Protein AF-A0AAV4S2D5-F1 (afdb_monomer_lite)

Foldseek 3Di:
DCVVVVVVVVVVVCVVDDPVPCPPPPPDQDDLCNLLVVLVVQLVVLVVVLVPDQQCVVCVVCLLVLLVVLLVSLVSNLVSVVVCVVVVDQDDLVVSLCSLCSSCVSLQAWDDDPPDTRDNDDPVCLVSSLSSLLSSLVSLQVQQVSCPPRPDPDGSVQVVLLVCLVRDQVVVHDDVSVVSNLVNNLPHQLCPDQDDPSSLVSLVSLLVGPPPSSLVSSLSSLLSHLVLVNLVCCVVPHDLVRSQSSLLSVLSSLLSNLQDQVSVQDPSNVVSVVSVLPDPLLSHDLVSLLVSLCSNPVPDQLCVLQDPVCPNHSVVSNLVSNCSNLLLAQDPVLDDGPCSLVSLLSNLLSNLVSVLVCCVPVVVVCVVCLVSVLVSLLVQLVSLQNRLVSNPDLVVSLVSLQSNLLSSVLSLVSHPDVVNSVSNLVSLLVSLLVCLPGSCLLSQLLSLQPPDPQLLSSLSSNLSSVVSVVPDDDPDPVVVVVVLVSNLVSHDHDPVCVVVNLVSCLVVVSLVNVLSVLVNVVVVQPDLVSLVVVLVVLVVSLVSHDDDPVCPVSSVSSVVSNVVSVVVNVVVVVVVVVVVPDDPPDDDDDDDDDDDDDDDDDDDDDDD

Structure (mmCIF, N/CA/C/O backbone):
data_AF-A0AAV4S2D5-F1
#
_entry.id   AF-A0AAV4S2D5-F1
#
loop_
_atom_site.group_PDB
_atom_site.id
_atom_site.type_symbol
_atom_site.label_atom_id
_atom_site.label_alt_id
_atom_site.label_comp_id
_atom_site.label_asym_id
_atom_site.label_entity_id
_atom_site.label_seq_id
_atom_site.pdbx_PDB_ins_code
_atom_site.Cartn_x
_atom_site.Cartn_y
_atom_site.Cartn_z
_atom_site.occupancy
_atom_site.B_iso_or_equiv
_atom_site.auth_seq_id
_atom_site.auth_comp_id
_atom_site.auth_asym_id
_atom_site.auth_atom_id
_atom_site.pdbx_PDB_model_num
ATOM 1 N N . MET A 1 1 ? 5.574 -4.328 -41.777 1.00 33.72 1 MET A N 1
ATOM 2 C CA . MET A 1 1 ? 6.396 -5.412 -41.200 1.00 33.72 1 MET A CA 1
ATOM 3 C C . MET A 1 1 ? 6.591 -6.582 -42.164 1.00 33.72 1 MET A C 1
ATOM 5 O O . MET A 1 1 ? 7.738 -6.751 -42.556 1.00 33.72 1 MET A O 1
ATOM 9 N N . PRO A 1 2 ? 5.553 -7.285 -42.675 1.00 33.22 2 PRO A N 1
ATOM 10 C CA . PRO A 1 2 ? 5.751 -8.483 -43.508 1.00 33.22 2 PRO A CA 1
ATOM 11 C C . PRO A 1 2 ? 6.503 -8.213 -44.812 1.00 33.22 2 PRO A C 1
ATOM 13 O O . PRO A 1 2 ? 7.284 -9.039 -45.249 1.00 33.22 2 PRO A O 1
ATOM 16 N N . ALA A 1 3 ? 6.320 -7.034 -45.415 1.00 32.66 3 ALA A N 1
ATOM 17 C CA . ALA A 1 3 ? 7.002 -6.654 -46.652 1.00 32.66 3 ALA A CA 1
ATOM 18 C C . ALA A 1 3 ? 8.487 -6.292 -46.462 1.00 32.66 3 ALA A C 1
ATOM 20 O O . ALA A 1 3 ? 9.261 -6.468 -47.390 1.00 32.66 3 ALA A O 1
ATOM 21 N N . ILE A 1 4 ? 8.892 -5.805 -45.281 1.00 38.38 4 ILE A N 1
ATOM 22 C CA . ILE A 1 4 ? 10.296 -5.458 -44.983 1.00 38.38 4 ILE A CA 1
ATOM 23 C C . ILE A 1 4 ? 11.042 -6.703 -44.517 1.00 38.38 4 ILE A C 1
ATOM 25 O O . ILE A 1 4 ? 12.153 -6.953 -44.957 1.00 38.38 4 ILE A O 1
ATOM 29 N N . GLU A 1 5 ? 10.394 -7.524 -43.696 1.00 35.38 5 GLU A N 1
ATOM 30 C CA . GLU A 1 5 ? 10.903 -8.829 -43.289 1.00 35.38 5 GLU A CA 1
ATOM 31 C C . GLU A 1 5 ? 10.990 -9.766 -44.501 1.00 35.38 5 GLU A C 1
ATOM 33 O O . GLU A 1 5 ? 12.029 -10.367 -44.718 1.00 35.38 5 GLU A O 1
ATOM 38 N N . SER A 1 6 ? 9.984 -9.781 -45.386 1.00 36.41 6 SER A N 1
ATOM 39 C CA . SER A 1 6 ? 10.044 -10.466 -46.685 1.00 36.41 6 SER A CA 1
ATOM 40 C C . SER A 1 6 ? 11.058 -9.845 -47.639 1.00 36.41 6 SER A C 1
ATOM 42 O O . SER A 1 6 ? 11.623 -10.596 -48.417 1.00 36.41 6 SER A O 1
ATOM 44 N N . ALA A 1 7 ? 11.322 -8.533 -47.601 1.00 38.06 7 ALA A N 1
ATOM 45 C CA . ALA A 1 7 ? 12.364 -7.909 -48.418 1.00 38.06 7 ALA A CA 1
ATOM 46 C C . ALA A 1 7 ? 13.770 -8.215 -47.894 1.00 38.06 7 ALA A C 1
ATOM 48 O O . ALA A 1 7 ? 14.653 -8.436 -48.706 1.00 38.06 7 ALA A O 1
ATOM 49 N N . LEU A 1 8 ? 13.975 -8.293 -46.577 1.00 39.66 8 LEU A N 1
ATOM 50 C CA . LEU A 1 8 ? 15.230 -8.723 -45.956 1.00 39.66 8 LEU A CA 1
ATOM 51 C C . LEU A 1 8 ? 15.449 -10.229 -46.142 1.00 39.66 8 LEU A C 1
ATOM 53 O O . LEU A 1 8 ? 16.563 -10.634 -46.448 1.00 39.66 8 LEU A O 1
ATOM 57 N N . LYS A 1 9 ? 14.387 -11.042 -46.063 1.00 39.66 9 LYS A N 1
ATOM 58 C CA . LYS A 1 9 ? 14.420 -12.480 -46.369 1.00 39.66 9 LYS A CA 1
ATOM 59 C C . LYS A 1 9 ? 14.632 -12.735 -47.858 1.00 39.66 9 LYS A C 1
ATOM 61 O O . LYS A 1 9 ? 15.496 -13.523 -48.189 1.00 39.66 9 LYS A O 1
ATOM 66 N N . LYS A 1 10 ? 13.955 -11.999 -48.751 1.00 37.41 10 LYS A N 1
ATOM 67 C CA . LYS A 1 10 ? 14.233 -12.015 -50.199 1.00 37.41 10 LYS A CA 1
ATOM 68 C C . LYS A 1 10 ? 15.630 -11.515 -50.500 1.00 37.41 10 LYS A C 1
ATOM 70 O O . LYS A 1 10 ? 16.249 -12.045 -51.396 1.00 37.41 10 LYS A O 1
ATOM 75 N N . TYR A 1 11 ? 16.120 -10.487 -49.814 1.00 41.31 11 TYR A N 1
ATOM 76 C CA . TYR A 1 11 ? 17.470 -9.982 -50.032 1.00 41.31 11 TYR A CA 1
ATOM 77 C C . TYR A 1 11 ? 18.497 -11.026 -49.590 1.00 41.31 11 TYR A C 1
ATOM 79 O O . TYR A 1 11 ? 19.394 -11.310 -50.365 1.00 41.31 11 TYR A O 1
ATOM 87 N N . ALA A 1 12 ? 18.301 -11.672 -48.435 1.00 39.38 12 ALA A N 1
ATOM 88 C CA . ALA A 1 12 ? 19.121 -12.786 -47.955 1.00 39.38 12 ALA A CA 1
ATOM 89 C C . ALA A 1 12 ? 19.020 -14.046 -48.843 1.00 39.38 12 ALA A C 1
ATOM 91 O O . ALA A 1 12 ? 20.033 -14.679 -49.116 1.00 39.38 12 ALA A O 1
ATOM 92 N N . GLU A 1 13 ? 17.833 -14.385 -49.353 1.00 37.41 13 GLU A N 1
ATOM 93 C CA . GLU A 1 13 ? 17.610 -15.476 -50.318 1.00 37.41 13 GLU A CA 1
ATOM 94 C C . GLU A 1 13 ? 18.204 -15.139 -51.703 1.00 37.41 13 GLU A C 1
ATOM 96 O O . GLU A 1 13 ? 18.733 -16.019 -52.378 1.00 37.41 13 GLU A O 1
ATOM 101 N N . ASN A 1 14 ? 18.205 -13.860 -52.100 1.00 37.09 14 ASN A N 1
ATOM 102 C CA . ASN A 1 14 ? 18.803 -13.341 -53.338 1.00 37.09 14 ASN A CA 1
ATOM 103 C C . ASN A 1 14 ? 20.315 -13.052 -53.221 1.00 37.09 14 ASN A C 1
ATOM 105 O O . ASN A 1 14 ? 20.915 -12.603 -54.198 1.00 37.09 14 ASN A O 1
ATOM 109 N N . VAL A 1 15 ? 20.957 -13.317 -52.072 1.00 40.19 15 VAL A N 1
ATOM 110 C CA . VAL A 1 15 ? 22.433 -13.371 -51.974 1.00 40.19 15 VAL A CA 1
ATOM 111 C C . VAL A 1 15 ? 22.995 -14.566 -52.768 1.00 40.19 15 VAL A C 1
ATOM 113 O O . VAL A 1 15 ? 24.181 -14.589 -53.092 1.00 40.19 15 VAL A O 1
ATOM 116 N N . LEU A 1 16 ? 22.151 -15.502 -53.222 1.00 42.53 16 LEU A N 1
ATOM 117 C CA . LEU A 1 16 ? 22.457 -16.302 -54.412 1.00 42.53 16 LEU A CA 1
ATOM 118 C C . LEU A 1 16 ? 22.309 -15.417 -55.662 1.00 42.53 16 LEU A C 1
ATOM 120 O O . LEU A 1 16 ? 21.278 -15.407 -56.332 1.00 42.53 16 LEU A O 1
ATOM 124 N N . LEU A 1 17 ? 23.354 -14.632 -55.931 1.00 37.12 17 LEU A N 1
ATOM 125 C CA . LEU A 1 17 ? 23.468 -13.737 -57.084 1.00 37.12 17 LEU A CA 1
ATOM 126 C C . LEU A 1 17 ? 23.167 -14.476 -58.411 1.00 37.12 17 LEU A C 1
ATOM 128 O O . LEU A 1 17 ? 23.562 -15.640 -58.560 1.00 37.12 17 LEU A O 1
ATOM 132 N N . PRO A 1 18 ? 22.538 -13.808 -59.406 1.00 36.38 18 PRO A N 1
ATOM 133 C CA . PRO A 1 18 ? 22.429 -14.321 -60.773 1.00 36.38 18 PRO A CA 1
ATOM 134 C C . PRO A 1 18 ? 23.808 -14.739 -61.322 1.00 36.38 18 PRO A C 1
ATOM 136 O O . PRO A 1 18 ? 24.806 -14.114 -60.945 1.00 36.38 18 PRO A O 1
ATOM 139 N N . PRO A 1 19 ? 23.895 -15.750 -62.211 1.00 36.72 19 PRO A N 1
ATOM 140 C CA . PRO A 1 19 ? 25.163 -16.335 -62.684 1.00 36.72 19 PRO A CA 1
ATOM 141 C C . PRO A 1 19 ? 26.186 -15.306 -63.198 1.00 36.72 19 PRO A C 1
ATOM 143 O O . PRO A 1 19 ? 27.393 -15.479 -63.081 1.00 36.72 19 PRO A O 1
ATOM 146 N N . ASP A 1 20 ? 25.685 -14.202 -63.724 1.00 34.16 20 ASP A N 1
ATOM 147 C CA . ASP A 1 20 ? 26.385 -13.110 -64.383 1.00 34.16 20 ASP A CA 1
ATOM 148 C C . ASP A 1 20 ? 26.804 -11.967 -63.427 1.00 34.16 20 ASP A C 1
ATOM 150 O O . ASP A 1 20 ? 27.518 -11.051 -63.832 1.00 34.16 20 ASP A O 1
ATOM 154 N N . GLN A 1 21 ? 26.458 -12.054 -62.134 1.00 38.25 21 GLN A N 1
ATOM 155 C CA . GLN A 1 21 ? 26.956 -11.180 -61.056 1.00 38.25 21 GLN A CA 1
ATOM 156 C C . GLN A 1 21 ? 27.780 -11.922 -59.985 1.00 38.25 21 GLN A C 1
ATOM 158 O O . GLN A 1 21 ? 28.178 -11.324 -58.986 1.00 38.25 21 GLN A O 1
ATOM 163 N N . GLN A 1 22 ? 28.145 -13.188 -60.218 1.00 36.03 22 GLN A N 1
ATOM 164 C CA . GLN A 1 22 ? 29.019 -13.992 -59.342 1.00 36.03 22 GLN A CA 1
ATOM 165 C C . GLN A 1 22 ? 30.491 -13.519 -59.282 1.00 36.03 22 GLN A C 1
ATOM 167 O O . GLN A 1 22 ? 31.339 -14.198 -58.713 1.00 36.03 22 GLN A O 1
ATOM 172 N N . ILE A 1 23 ? 30.814 -12.336 -59.816 1.00 33.22 23 ILE A N 1
ATOM 173 C CA . ILE A 1 23 ? 32.172 -11.760 -59.795 1.00 33.22 23 ILE A CA 1
ATOM 174 C C . ILE A 1 23 ? 32.535 -11.177 -58.408 1.00 33.22 23 ILE A C 1
ATOM 176 O O . ILE A 1 23 ? 33.700 -10.894 -58.148 1.00 33.22 23 ILE A O 1
ATOM 180 N N . TYR A 1 24 ? 31.581 -11.080 -57.473 1.00 33.94 24 TYR A N 1
ATOM 181 C CA . TYR A 1 24 ? 31.838 -10.673 -56.081 1.00 33.94 24 TYR A CA 1
ATOM 182 C C . TYR A 1 24 ? 31.556 -11.764 -55.039 1.00 33.94 24 TYR A C 1
ATOM 184 O O . TYR A 1 24 ? 31.331 -11.458 -53.871 1.00 33.94 24 TYR A O 1
ATOM 192 N N . VAL A 1 25 ? 31.639 -13.044 -55.413 1.00 36.41 25 VAL A N 1
ATOM 193 C CA . VAL A 1 25 ? 31.981 -14.067 -54.415 1.00 36.41 25 VAL A CA 1
ATOM 194 C C . VAL A 1 25 ? 33.493 -13.999 -54.249 1.00 36.41 25 VAL A C 1
ATOM 196 O O . VAL A 1 25 ? 34.239 -14.716 -54.914 1.00 36.41 25 VAL A O 1
ATOM 199 N N . SER A 1 26 ? 33.974 -13.083 -53.404 1.00 34.16 26 SER A N 1
ATOM 200 C CA . SER A 1 26 ? 35.348 -13.199 -52.938 1.00 34.16 26 SER A CA 1
ATOM 201 C C . SER A 1 26 ? 35.458 -14.555 -52.251 1.00 34.16 26 SER A C 1
ATOM 203 O O . SER A 1 26 ? 34.828 -14.799 -51.227 1.00 34.16 26 SER A O 1
ATOM 205 N N . SER A 1 27 ? 36.291 -15.439 -52.787 1.00 37.09 27 SER A N 1
ATOM 206 C CA . SER A 1 27 ? 36.727 -16.689 -52.155 1.00 37.09 27 SER A CA 1
ATOM 207 C C . SER A 1 27 ? 37.555 -16.459 -50.876 1.00 37.09 27 SER A C 1
ATOM 209 O O . SER A 1 27 ? 38.258 -17.356 -50.416 1.00 37.09 27 SER A O 1
ATOM 211 N N . GLN A 1 28 ? 37.515 -15.244 -50.329 1.00 42.28 28 GLN A N 1
ATOM 212 C CA . GLN A 1 28 ? 38.129 -14.851 -49.077 1.00 42.28 28 GLN A CA 1
ATOM 213 C C . GLN A 1 28 ? 37.015 -14.687 -48.037 1.00 42.28 28 GLN A C 1
ATOM 215 O O . GLN A 1 28 ? 36.045 -13.975 -48.312 1.00 42.28 28 GLN A O 1
ATOM 220 N N . PRO A 1 29 ? 37.121 -15.353 -46.874 1.00 54.34 29 PRO A N 1
ATOM 221 C CA . PRO A 1 29 ? 36.190 -15.126 -45.781 1.00 54.34 29 PRO A CA 1
ATOM 222 C C . PRO A 1 29 ? 36.267 -13.652 -45.383 1.00 54.34 29 PRO A C 1
ATOM 224 O O . PRO A 1 29 ? 37.360 -13.124 -45.184 1.00 54.34 29 PRO A O 1
ATOM 227 N N . ILE A 1 30 ? 35.116 -12.988 -45.279 1.00 58.97 30 ILE A N 1
ATOM 228 C CA . ILE A 1 30 ? 35.052 -11.620 -44.762 1.00 58.97 30 ILE A CA 1
ATOM 229 C C . ILE A 1 30 ? 35.636 -11.645 -43.347 1.00 58.97 30 ILE A C 1
ATOM 231 O O . ILE A 1 30 ? 35.100 -12.306 -42.453 1.00 58.97 30 ILE A O 1
ATOM 235 N N . HIS A 1 31 ? 36.751 -10.949 -43.135 1.00 67.88 31 HIS A N 1
ATOM 236 C CA . HIS A 1 31 ? 37.404 -10.951 -41.835 1.00 67.88 31 HIS A CA 1
ATOM 237 C C . HIS A 1 31 ? 36.616 -10.074 -40.855 1.00 67.88 31 HIS A C 1
ATOM 239 O O . HIS A 1 31 ? 36.254 -8.938 -41.163 1.00 67.88 31 HIS A O 1
ATOM 245 N N . THR A 1 32 ? 36.396 -10.557 -39.626 1.00 69.62 32 THR A N 1
ATOM 246 C CA . THR A 1 32 ? 35.688 -9.805 -38.568 1.00 69.62 32 THR A CA 1
ATOM 247 C C . THR A 1 32 ? 36.270 -8.401 -38.372 1.00 69.62 32 THR A C 1
ATOM 249 O O . THR A 1 32 ? 35.534 -7.441 -38.157 1.00 69.62 32 THR A O 1
ATOM 252 N N . GLN A 1 33 ? 37.594 -8.266 -38.498 1.00 73.88 33 GLN A N 1
ATOM 253 C CA . GLN A 1 33 ? 38.307 -6.993 -38.372 1.00 73.88 33 GLN A CA 1
ATOM 254 C C . GLN A 1 33 ? 37.955 -5.991 -39.480 1.00 73.88 33 GLN A C 1
ATOM 256 O O . GLN A 1 33 ? 37.915 -4.793 -39.212 1.00 73.88 33 GLN A O 1
ATOM 261 N N . GLU A 1 34 ? 37.660 -6.452 -40.696 1.00 79.56 34 GLU A N 1
ATOM 262 C CA . GLU A 1 34 ? 37.270 -5.587 -41.814 1.00 79.56 34 GLU A CA 1
ATOM 263 C C . GLU A 1 34 ? 35.846 -5.060 -41.629 1.00 79.56 34 GLU A C 1
ATOM 265 O O . GLU A 1 34 ? 35.590 -3.875 -41.851 1.00 79.56 34 GLU A O 1
ATOM 270 N N . VAL A 1 35 ? 34.929 -5.907 -41.143 1.00 79.19 35 VAL A N 1
ATOM 271 C CA . VAL A 1 35 ? 33.550 -5.502 -40.823 1.00 79.19 35 VAL A CA 1
ATOM 272 C C . VAL A 1 35 ? 33.545 -4.485 -39.686 1.00 79.19 35 VAL A C 1
ATOM 274 O O . VAL A 1 35 ? 32.996 -3.395 -39.840 1.00 79.19 35 VAL A O 1
ATOM 277 N N . VAL A 1 36 ? 34.211 -4.794 -38.568 1.00 78.88 36 VAL A N 1
ATOM 278 C CA . VAL A 1 36 ? 34.321 -3.881 -37.416 1.00 78.88 36 VAL A CA 1
ATOM 279 C C . VAL A 1 36 ? 35.044 -2.588 -37.809 1.00 78.88 36 VAL A C 1
ATOM 281 O O . VAL A 1 36 ? 34.582 -1.497 -37.479 1.00 78.88 36 VAL A O 1
ATOM 284 N N . GLY A 1 37 ? 36.133 -2.683 -38.578 1.00 83.19 37 GLY A N 1
ATOM 285 C CA . GLY A 1 37 ? 36.867 -1.525 -39.089 1.00 83.19 37 GLY A CA 1
ATOM 286 C C . GLY A 1 37 ? 36.003 -0.625 -39.973 1.00 83.19 37 GLY A C 1
ATOM 287 O O . GLY A 1 37 ? 36.039 0.599 -39.832 1.00 83.19 37 GLY A O 1
ATOM 288 N N . THR A 1 38 ? 35.162 -1.221 -40.821 1.00 85.25 38 THR A N 1
ATOM 289 C CA . THR A 1 38 ? 34.199 -0.490 -41.652 1.00 85.25 38 THR A CA 1
ATOM 290 C C . THR A 1 38 ? 33.156 0.215 -40.785 1.00 85.25 38 THR A C 1
ATOM 292 O O . THR A 1 38 ? 32.945 1.415 -40.956 1.00 85.25 38 THR A O 1
ATOM 295 N N . LEU A 1 39 ? 32.555 -0.472 -39.807 1.00 84.31 39 LEU A N 1
ATOM 296 C CA . LEU A 1 39 ? 31.584 0.132 -38.884 1.00 84.31 39 LEU A CA 1
ATOM 297 C C . LEU A 1 39 ? 32.190 1.320 -38.117 1.00 84.31 39 LEU A C 1
ATOM 299 O O . LEU A 1 39 ? 31.580 2.389 -38.055 1.00 84.31 39 LEU A O 1
ATOM 303 N N . HIS A 1 40 ? 33.417 1.179 -37.607 1.00 84.88 40 HIS A N 1
ATOM 304 C CA . HIS A 1 40 ? 34.129 2.258 -36.916 1.00 84.88 40 HIS A CA 1
ATOM 305 C C . HIS A 1 40 ? 34.471 3.438 -37.833 1.00 84.88 40 HIS A C 1
ATOM 307 O O . HIS A 1 40 ? 34.347 4.594 -37.421 1.00 84.88 40 HIS A O 1
ATOM 313 N N . MET A 1 41 ? 34.876 3.174 -39.080 1.00 88.69 41 MET A N 1
ATOM 314 C CA . MET A 1 41 ? 35.125 4.223 -40.072 1.00 88.69 41 MET A CA 1
ATOM 315 C C . MET A 1 41 ? 33.849 5.028 -40.349 1.00 88.69 41 MET A C 1
ATOM 317 O O . MET A 1 41 ? 33.882 6.259 -40.354 1.00 88.69 41 MET A O 1
ATOM 321 N N . PHE A 1 42 ? 32.722 4.338 -40.543 1.00 87.25 42 PHE A N 1
ATOM 322 C CA . PHE A 1 42 ? 31.418 4.956 -40.771 1.00 87.25 42 PHE A CA 1
ATOM 323 C C . PHE A 1 42 ? 30.950 5.781 -39.571 1.00 87.25 42 PHE A C 1
ATOM 325 O O . PHE A 1 42 ? 30.520 6.922 -39.751 1.00 87.25 42 PHE A O 1
ATOM 332 N N . HIS A 1 43 ? 31.091 5.240 -38.359 1.00 88.94 43 HIS A N 1
ATOM 333 C CA . HIS A 1 43 ? 30.799 5.967 -37.129 1.00 88.94 43 HIS A CA 1
ATOM 334 C C . HIS A 1 43 ? 31.596 7.276 -37.063 1.00 88.94 43 HIS A C 1
ATOM 336 O O . HIS A 1 43 ? 31.001 8.349 -36.988 1.00 88.94 43 HIS A O 1
ATOM 342 N N . ARG A 1 44 ? 32.932 7.207 -37.174 1.00 89.62 44 ARG A N 1
ATOM 343 C CA . ARG A 1 44 ? 33.806 8.388 -37.086 1.00 89.62 44 ARG A CA 1
ATOM 344 C C . ARG A 1 44 ? 33.441 9.442 -38.128 1.00 89.62 44 ARG A C 1
ATOM 346 O O . ARG A 1 44 ? 33.279 10.607 -37.781 1.00 89.62 44 ARG A O 1
ATOM 353 N N . LYS A 1 45 ? 33.251 9.021 -39.383 1.00 89.50 45 LYS A N 1
ATOM 354 C CA . LYS A 1 45 ? 32.883 9.922 -40.480 1.00 89.50 45 LYS A CA 1
ATOM 355 C C . LYS A 1 45 ? 31.602 10.697 -40.166 1.00 89.50 45 LYS A C 1
ATOM 357 O O . LYS A 1 45 ? 31.592 11.920 -40.267 1.00 89.50 45 LYS A O 1
ATOM 362 N N . PHE A 1 46 ? 30.531 10.004 -39.783 1.00 90.06 46 PHE A N 1
ATOM 363 C CA . PHE A 1 46 ? 29.248 10.667 -39.558 1.00 90.06 46 PHE A CA 1
ATOM 364 C C . PHE A 1 46 ? 29.202 11.466 -38.257 1.00 90.06 46 PHE A C 1
ATOM 366 O O . PHE A 1 46 ? 28.510 12.480 -38.218 1.00 90.06 46 PHE A O 1
ATOM 373 N N . MET A 1 47 ? 29.961 11.080 -37.228 1.00 88.81 47 MET A N 1
ATOM 374 C CA . MET A 1 47 ? 30.131 11.911 -36.031 1.00 88.81 47 MET A CA 1
ATOM 375 C C . MET A 1 47 ? 30.837 13.232 -36.352 1.00 88.81 47 MET A C 1
ATOM 377 O O . MET A 1 47 ? 30.397 14.289 -35.905 1.00 88.81 47 MET A O 1
ATOM 381 N N . ASP A 1 48 ? 31.888 13.211 -37.173 1.00 86.94 48 ASP A N 1
ATOM 382 C CA . ASP A 1 48 ? 32.587 14.440 -37.557 1.00 86.94 48 ASP A CA 1
ATOM 383 C C . ASP A 1 48 ? 31.734 15.335 -38.466 1.00 86.94 48 ASP A C 1
ATOM 385 O O . ASP A 1 48 ? 31.651 16.544 -38.245 1.00 86.94 48 ASP A O 1
ATOM 389 N N . GLU A 1 49 ? 31.021 14.760 -39.437 1.00 85.69 49 GLU A N 1
ATOM 390 C CA . GLU A 1 49 ? 30.118 15.525 -40.309 1.00 85.69 49 GLU A CA 1
ATOM 391 C C . GLU A 1 49 ? 28.964 16.167 -39.532 1.00 85.69 49 GLU A C 1
ATOM 393 O O . GLU A 1 49 ? 28.564 17.301 -39.820 1.00 85.69 49 GLU A O 1
ATOM 398 N N . ARG A 1 50 ? 28.473 15.491 -38.493 1.00 82.88 50 ARG A N 1
ATOM 399 C CA . ARG A 1 50 ? 27.397 15.975 -37.629 1.00 82.88 50 ARG A CA 1
ATOM 400 C C . ARG A 1 50 ? 27.751 17.231 -36.834 1.00 82.88 50 ARG A C 1
ATOM 402 O O . ARG A 1 50 ? 26.862 18.027 -36.539 1.00 82.88 50 ARG A O 1
ATOM 409 N N . LYS A 1 51 ? 29.036 17.462 -36.548 1.00 81.62 51 LYS A N 1
ATOM 410 C CA . LYS A 1 51 ? 29.508 18.724 -35.947 1.00 81.62 51 LYS A CA 1
ATOM 411 C C . LYS A 1 51 ? 29.294 19.921 -36.875 1.00 81.62 51 LYS A C 1
ATOM 413 O O . LYS A 1 51 ? 29.247 21.055 -36.409 1.00 81.62 51 LYS A O 1
ATOM 418 N N . THR A 1 52 ? 29.179 19.674 -38.180 1.00 77.56 52 THR A N 1
ATOM 419 C CA . THR A 1 52 ? 29.137 20.718 -39.214 1.00 77.56 52 THR A CA 1
ATOM 420 C C . THR A 1 52 ? 27.777 20.859 -39.896 1.00 77.56 52 THR A C 1
ATOM 422 O O . THR A 1 52 ? 27.449 21.948 -40.365 1.00 77.56 52 THR A O 1
ATOM 425 N N . CYS A 1 53 ? 26.962 19.799 -39.959 1.00 79.06 53 CYS A N 1
ATOM 426 C CA . CYS A 1 53 ? 25.675 19.823 -40.655 1.00 79.06 53 CYS A CA 1
ATOM 427 C C . CYS A 1 53 ? 24.654 18.810 -40.103 1.00 79.06 53 CYS A C 1
ATOM 429 O O . CYS A 1 53 ? 24.998 17.845 -39.424 1.00 79.06 53 CYS A O 1
ATOM 431 N N . ASN A 1 54 ? 23.376 19.009 -40.447 1.00 84.69 54 ASN A N 1
ATOM 432 C CA . ASN A 1 54 ? 22.324 18.013 -40.232 1.00 84.69 54 ASN A CA 1
ATOM 433 C C . ASN A 1 54 ? 22.490 16.879 -41.259 1.00 84.69 54 ASN A C 1
ATOM 435 O O . ASN A 1 54 ? 22.180 17.049 -42.442 1.00 84.69 54 ASN A O 1
ATOM 439 N N . ILE A 1 55 ? 22.964 15.720 -40.796 1.00 87.62 55 ILE A N 1
ATOM 440 C CA . ILE A 1 55 ? 23.292 14.577 -41.657 1.00 87.62 55 ILE A CA 1
ATOM 441 C C . ILE A 1 55 ? 22.067 14.021 -42.398 1.00 87.62 55 ILE A C 1
ATOM 443 O O . ILE A 1 55 ? 22.194 13.569 -43.533 1.00 87.62 55 ILE A O 1
ATOM 447 N N . TYR A 1 56 ? 20.861 14.108 -41.829 1.00 89.06 56 TYR A N 1
ATOM 448 C CA . TYR A 1 56 ? 19.647 13.661 -42.518 1.00 89.06 56 TYR A CA 1
ATOM 449 C C . TYR A 1 56 ? 19.268 14.576 -43.680 1.00 89.06 56 TYR A C 1
ATOM 451 O O . TYR A 1 56 ? 18.785 14.091 -44.700 1.00 89.06 56 TYR A O 1
ATOM 459 N N . LYS A 1 57 ? 19.518 15.883 -43.557 1.00 86.06 57 LYS A N 1
ATOM 460 C CA . LYS A 1 57 ? 19.314 16.840 -44.649 1.00 86.06 57 LYS A CA 1
ATOM 461 C C . LYS A 1 57 ? 20.366 16.667 -45.744 1.00 86.06 57 LYS A C 1
ATOM 463 O O . LYS A 1 57 ? 20.028 16.650 -46.923 1.00 86.06 57 LYS A O 1
ATOM 468 N N . THR A 1 58 ? 21.630 16.488 -45.363 1.00 87.31 58 THR A N 1
ATOM 469 C CA . THR A 1 58 ? 22.737 16.283 -46.312 1.00 87.31 58 THR A CA 1
ATOM 470 C C . THR A 1 58 ? 22.578 14.982 -47.103 1.00 87.31 58 THR A C 1
ATOM 472 O O . THR A 1 58 ? 22.827 14.948 -48.308 1.00 87.31 58 THR A O 1
ATOM 475 N N . TYR A 1 59 ? 22.112 13.913 -46.451 1.00 87.69 59 TYR A N 1
ATOM 476 C CA . TYR A 1 59 ? 22.018 12.574 -47.037 1.00 87.69 59 TYR A CA 1
ATOM 477 C C . TYR A 1 59 ? 20.588 12.086 -47.263 1.00 87.69 59 TYR A C 1
ATOM 479 O O . TYR A 1 59 ? 20.381 10.880 -47.349 1.00 87.69 59 TYR A O 1
ATOM 487 N N . GLU A 1 60 ? 19.607 12.977 -47.414 1.00 84.75 60 GLU A N 1
ATOM 488 C CA . GLU A 1 60 ? 18.172 12.647 -47.462 1.00 84.75 60 GLU A CA 1
ATOM 489 C C . GLU A 1 60 ? 17.834 11.447 -48.372 1.00 84.75 60 GLU A C 1
ATOM 491 O O . GLU A 1 60 ? 17.143 10.512 -47.962 1.00 84.75 60 GLU A O 1
ATOM 496 N N . LYS A 1 61 ? 18.399 11.413 -49.588 1.00 85.62 61 LYS A N 1
ATOM 497 C CA . LYS A 1 61 ? 18.195 10.327 -50.569 1.00 85.62 61 LYS A CA 1
ATOM 498 C C . LYS A 1 61 ? 18.913 9.017 -50.216 1.00 85.62 61 LYS A C 1
ATOM 500 O O . LYS A 1 61 ? 18.534 7.958 -50.708 1.00 85.62 61 LYS A O 1
ATOM 505 N N . HIS A 1 62 ? 19.941 9.082 -49.377 1.00 88.56 62 HIS A N 1
ATOM 506 C CA . HIS A 1 62 ? 20.837 7.976 -49.048 1.00 88.56 62 HIS A CA 1
ATOM 507 C C . HIS A 1 62 ? 20.600 7.389 -47.653 1.00 88.56 62 HIS A C 1
ATOM 509 O O . HIS A 1 62 ? 21.118 6.313 -47.380 1.00 88.56 62 HIS A O 1
ATOM 515 N N . VAL A 1 63 ? 19.787 8.014 -46.790 1.00 87.56 63 VAL A N 1
ATOM 516 C CA . VAL A 1 63 ? 19.524 7.491 -45.434 1.00 87.56 63 VAL A CA 1
ATOM 517 C C . VAL A 1 63 ? 18.974 6.061 -45.469 1.00 87.56 63 VAL A C 1
ATOM 519 O O . VAL A 1 63 ? 19.426 5.205 -44.712 1.00 87.56 63 VAL A O 1
ATOM 522 N N . LYS A 1 64 ? 18.040 5.759 -46.383 1.00 86.56 64 LYS A N 1
ATOM 523 C CA . LYS A 1 64 ? 17.496 4.398 -46.544 1.00 86.56 64 LYS A CA 1
ATOM 524 C C . LYS A 1 64 ? 18.565 3.395 -47.024 1.00 86.56 64 LYS A C 1
ATOM 526 O O . LYS A 1 64 ? 18.735 2.375 -46.352 1.00 86.56 64 LYS A O 1
ATOM 531 N N . PRO A 1 65 ? 19.326 3.664 -48.106 1.00 89.12 65 PRO A N 1
ATOM 532 C CA . PRO A 1 65 ? 20.490 2.853 -48.466 1.00 89.12 65 PRO A CA 1
ATOM 533 C C . PRO A 1 65 ? 21.489 2.653 -47.321 1.00 89.12 65 PRO A C 1
ATOM 535 O O . PRO A 1 65 ? 21.860 1.516 -47.049 1.00 89.12 65 PRO A O 1
ATOM 538 N N . PHE A 1 66 ? 21.865 3.716 -46.601 1.00 89.31 66 PHE A N 1
ATOM 539 C CA . PHE A 1 66 ? 22.796 3.625 -45.475 1.00 89.31 66 PHE A CA 1
ATOM 540 C C . PHE A 1 66 ? 22.246 2.760 -44.347 1.00 89.31 66 PHE A C 1
ATOM 542 O O . PHE A 1 66 ? 22.952 1.876 -43.885 1.00 89.31 66 PHE A O 1
ATOM 549 N N . SER A 1 67 ? 20.983 2.938 -43.953 1.00 87.81 67 SER A N 1
ATOM 550 C CA . SER A 1 67 ? 20.365 2.091 -42.924 1.00 87.81 67 SER A CA 1
ATOM 551 C C . SER A 1 67 ? 20.386 0.609 -43.315 1.00 87.81 67 SER A C 1
ATOM 553 O O . SER A 1 67 ? 20.765 -0.236 -42.510 1.00 87.81 67 SER A O 1
ATOM 555 N N . THR A 1 68 ? 20.074 0.293 -44.577 1.00 85.25 68 THR A N 1
ATOM 556 C CA . THR A 1 68 ? 20.091 -1.086 -45.088 1.00 85.25 68 THR A CA 1
ATOM 557 C C . THR A 1 68 ? 21.512 -1.643 -45.107 1.00 85.25 68 THR A C 1
ATOM 559 O O . THR A 1 68 ? 21.736 -2.772 -44.687 1.00 85.25 68 THR A O 1
ATOM 562 N N . PHE A 1 69 ? 22.487 -0.842 -45.540 1.00 87.50 69 PHE A N 1
ATOM 563 C CA . PHE A 1 69 ? 23.893 -1.229 -45.546 1.00 87.50 69 PHE A CA 1
ATOM 564 C C . PHE A 1 69 ? 24.427 -1.487 -44.131 1.00 87.50 69 PHE A C 1
ATOM 566 O O . PHE A 1 69 ? 25.060 -2.513 -43.903 1.00 87.50 69 PHE A O 1
ATOM 573 N N . LEU A 1 70 ? 24.108 -0.621 -43.163 1.00 87.69 70 LEU A N 1
ATOM 574 C CA . LEU A 1 70 ? 24.456 -0.824 -41.753 1.00 87.69 70 LEU A CA 1
ATOM 575 C C . LEU A 1 70 ? 23.831 -2.110 -41.196 1.00 87.69 70 LEU A C 1
ATOM 577 O O . LEU A 1 70 ? 24.506 -2.850 -40.487 1.00 87.69 70 LEU A O 1
ATOM 581 N N . ALA A 1 71 ? 22.586 -2.425 -41.561 1.00 84.69 71 ALA A N 1
ATOM 582 C CA . ALA A 1 71 ? 21.948 -3.683 -41.172 1.00 84.69 71 ALA A CA 1
ATOM 583 C C . ALA A 1 71 ? 22.635 -4.911 -41.780 1.00 84.69 71 ALA A C 1
ATOM 585 O O . ALA A 1 71 ? 22.823 -5.908 -41.089 1.00 84.69 71 ALA A O 1
ATOM 586 N N . VAL A 1 72 ? 23.042 -4.839 -43.053 1.00 82.88 72 VAL A N 1
ATOM 587 C CA . VAL A 1 72 ? 23.805 -5.910 -43.712 1.00 82.88 72 VAL A CA 1
ATOM 588 C C . VAL A 1 72 ? 25.157 -6.096 -43.030 1.00 82.88 72 VAL A C 1
ATOM 590 O O . VAL A 1 72 ? 25.531 -7.228 -42.740 1.00 82.88 72 VAL A O 1
ATOM 593 N N . LEU A 1 73 ? 25.862 -5.008 -42.704 1.00 83.44 73 LEU A N 1
ATOM 594 C CA . LEU A 1 73 ? 27.120 -5.088 -41.964 1.00 83.44 73 LEU A CA 1
ATOM 595 C C . LEU A 1 73 ? 26.916 -5.685 -40.566 1.00 83.44 73 LEU A C 1
ATOM 597 O O . LEU A 1 73 ? 27.656 -6.587 -40.182 1.00 83.44 73 LEU A O 1
ATOM 601 N N . ALA A 1 74 ? 25.888 -5.257 -39.834 1.00 83.00 74 ALA A N 1
ATOM 602 C CA . ALA A 1 74 ? 25.545 -5.823 -38.533 1.00 83.00 74 ALA A CA 1
ATOM 603 C C . ALA A 1 74 ? 25.216 -7.325 -38.631 1.00 83.00 74 ALA A C 1
ATOM 605 O O . ALA A 1 74 ? 25.693 -8.121 -37.825 1.00 83.00 74 ALA A O 1
ATOM 606 N N . HIS A 1 75 ? 24.454 -7.739 -39.645 1.00 81.19 75 HIS A N 1
ATOM 607 C CA . HIS A 1 75 ? 24.152 -9.148 -39.889 1.00 81.19 75 HIS A CA 1
ATOM 608 C C . HIS A 1 75 ? 25.407 -9.948 -40.269 1.00 81.19 75 HIS A C 1
ATOM 610 O O . HIS A 1 75 ? 25.606 -11.052 -39.768 1.00 81.19 75 HIS A O 1
ATOM 616 N N . SER A 1 76 ? 26.291 -9.378 -41.093 1.00 79.38 76 SER A N 1
ATOM 617 C CA . SER A 1 76 ? 27.567 -10.003 -41.452 1.00 79.38 76 SER A CA 1
ATOM 618 C C . SER A 1 76 ? 28.481 -10.177 -40.237 1.00 79.38 76 SER A C 1
ATOM 620 O O . SER A 1 76 ? 29.072 -11.238 -40.076 1.00 79.38 76 SER A O 1
ATOM 622 N N . LEU A 1 77 ? 28.519 -9.193 -39.329 1.00 78.75 77 LEU A N 1
ATOM 623 C CA . LEU A 1 77 ? 29.264 -9.274 -38.073 1.00 78.75 77 LEU A CA 1
ATOM 624 C C . LEU A 1 77 ? 28.782 -10.462 -37.236 1.00 78.75 77 LEU A C 1
ATOM 626 O O . LEU A 1 77 ? 29.590 -11.264 -36.775 1.00 78.75 77 LEU A O 1
ATOM 630 N N . LEU A 1 78 ? 27.464 -10.600 -37.091 1.00 75.56 78 LEU A N 1
ATOM 631 C CA . LEU A 1 78 ? 26.846 -11.703 -36.364 1.00 75.56 78 LEU A CA 1
ATOM 632 C C . LEU A 1 78 ? 27.124 -13.063 -37.028 1.00 75.56 78 LEU A C 1
ATOM 634 O O . LEU A 1 78 ? 27.458 -14.017 -36.332 1.00 75.56 78 LEU A O 1
ATOM 638 N N . SER A 1 79 ? 27.040 -13.150 -38.361 1.00 72.69 79 SER A N 1
ATOM 639 C CA . SER A 1 79 ? 27.304 -14.384 -39.119 1.00 72.69 79 SER A CA 1
ATOM 640 C C . SER A 1 79 ? 28.757 -14.841 -38.995 1.00 72.69 79 SER A C 1
ATOM 642 O O . SER A 1 79 ? 29.013 -16.000 -38.677 1.00 72.69 79 SER A O 1
ATOM 644 N N . VAL A 1 80 ? 29.713 -13.925 -39.184 1.00 69.38 80 VAL A N 1
ATOM 645 C CA . VAL A 1 80 ? 31.150 -14.220 -39.067 1.00 69.38 80 VAL A CA 1
ATOM 646 C C . VAL A 1 80 ? 31.497 -14.654 -37.639 1.00 69.38 80 VAL A C 1
ATOM 648 O O . VAL A 1 80 ? 32.341 -15.524 -37.430 1.00 69.38 80 VAL A O 1
ATOM 651 N N . LEU A 1 81 ? 30.834 -14.083 -36.632 1.00 67.06 81 LEU A N 1
ATOM 652 C CA . LEU A 1 81 ? 31.039 -14.494 -35.248 1.00 67.06 81 LEU A CA 1
ATOM 653 C C . LEU A 1 81 ? 30.391 -15.851 -34.951 1.00 67.06 81 LEU A C 1
ATOM 655 O O . LEU A 1 81 ? 31.042 -16.671 -34.314 1.00 67.06 81 LEU A O 1
ATOM 659 N N . ASN A 1 82 ? 29.196 -16.147 -35.476 1.00 65.25 82 ASN A N 1
ATOM 660 C CA . ASN A 1 82 ? 28.552 -17.471 -35.385 1.00 65.25 82 ASN A CA 1
ATOM 661 C C . ASN A 1 82 ? 29.403 -18.597 -35.985 1.00 65.25 82 ASN A C 1
ATOM 663 O O . ASN A 1 82 ? 29.485 -19.677 -35.399 1.00 65.25 82 ASN A O 1
ATOM 667 N N . GLU A 1 83 ? 30.107 -18.348 -37.088 1.00 63.81 83 GLU A N 1
ATOM 668 C CA . GLU A 1 83 ? 31.051 -19.320 -37.655 1.00 63.81 83 GLU A CA 1
ATOM 669 C C . GLU A 1 83 ? 32.250 -19.589 -36.728 1.00 63.81 83 GLU A C 1
ATOM 671 O O . GLU A 1 83 ? 32.672 -20.739 -36.575 1.00 63.81 83 GLU A O 1
ATOM 676 N N . ASN A 1 84 ? 32.742 -18.561 -36.031 1.00 57.94 84 ASN A N 1
ATOM 677 C CA . ASN A 1 84 ? 33.814 -18.687 -35.038 1.00 57.94 84 ASN A CA 1
ATOM 678 C C . ASN A 1 84 ? 33.338 -19.324 -33.714 1.00 57.94 84 ASN A C 1
ATOM 680 O O . ASN A 1 84 ? 34.130 -19.930 -32.992 1.00 57.94 84 ASN A O 1
ATOM 684 N N . ILE A 1 85 ? 32.043 -19.256 -33.393 1.00 52.34 85 ILE A N 1
ATOM 685 C CA . ILE A 1 85 ? 31.453 -19.829 -32.170 1.00 52.34 85 ILE A CA 1
ATOM 686 C C . ILE A 1 85 ? 31.420 -21.361 -32.193 1.00 52.34 85 ILE A C 1
ATOM 688 O O . ILE A 1 85 ? 31.627 -21.999 -31.155 1.00 52.34 85 ILE A O 1
ATOM 692 N N . ASN A 1 86 ? 31.298 -21.971 -33.377 1.00 53.12 86 ASN A N 1
ATOM 693 C CA . ASN A 1 86 ? 31.486 -23.417 -33.550 1.00 53.12 86 ASN A CA 1
ATOM 694 C C . ASN A 1 86 ? 32.883 -23.897 -33.081 1.00 53.12 86 ASN A C 1
ATOM 696 O O . ASN A 1 86 ? 33.084 -25.093 -32.870 1.00 53.12 86 ASN A O 1
ATOM 700 N N . GLN A 1 87 ? 33.829 -22.975 -32.845 1.00 52.50 87 GLN A N 1
ATOM 701 C CA . GLN A 1 87 ? 35.169 -23.225 -32.301 1.00 52.50 87 GLN A CA 1
ATOM 702 C C . GLN A 1 87 ? 35.286 -23.002 -30.770 1.00 52.50 87 GLN A C 1
ATOM 704 O O . GLN A 1 87 ? 36.398 -22.971 -30.245 1.00 52.50 87 GLN A O 1
ATOM 709 N N . LYS A 1 88 ? 34.167 -22.896 -30.027 1.00 50.91 88 LYS A N 1
ATOM 710 C CA . LYS A 1 88 ? 34.097 -22.746 -28.548 1.00 50.91 88 LYS A CA 1
ATOM 711 C C . LYS A 1 88 ? 34.763 -21.485 -27.965 1.00 50.91 88 LYS A C 1
ATOM 713 O O . LYS A 1 88 ? 35.235 -21.512 -26.828 1.00 50.91 88 LYS A O 1
ATOM 718 N N . GLN A 1 89 ? 34.794 -20.372 -28.693 1.00 56.47 89 GLN A N 1
ATOM 719 C CA . GLN A 1 89 ? 35.191 -19.087 -28.105 1.00 56.47 89 GLN A CA 1
ATOM 720 C C . GLN A 1 89 ? 34.001 -18.423 -27.401 1.00 56.47 89 GLN A C 1
ATOM 722 O O . GLN A 1 89 ? 32.882 -18.432 -27.911 1.00 56.47 89 GLN A O 1
ATOM 727 N N . VAL A 1 90 ? 34.238 -17.860 -26.211 1.00 57.97 90 VAL A N 1
ATOM 728 C CA . VAL A 1 90 ? 33.229 -17.093 -25.466 1.00 57.97 90 VAL A CA 1
ATOM 729 C C . VAL A 1 90 ? 32.898 -15.831 -26.258 1.00 57.97 90 VAL A C 1
ATOM 731 O O . VAL A 1 90 ? 33.778 -15.020 -26.538 1.00 57.97 90 VAL A O 1
ATOM 734 N N . ILE A 1 91 ? 31.626 -15.661 -26.609 1.00 65.56 91 ILE A N 1
ATOM 735 C CA . ILE A 1 91 ? 31.143 -14.468 -27.302 1.00 65.56 91 ILE A CA 1
ATOM 736 C C . ILE A 1 91 ? 31.145 -13.309 -26.320 1.00 65.56 91 ILE A C 1
ATOM 738 O O . ILE A 1 91 ? 30.461 -13.357 -25.297 1.00 65.56 91 ILE A O 1
ATOM 742 N N . ASN A 1 92 ? 31.864 -12.240 -26.649 1.00 76.19 92 ASN A N 1
ATOM 743 C CA . ASN A 1 92 ? 31.770 -11.014 -25.880 1.00 76.19 92 ASN A CA 1
ATOM 744 C C . ASN A 1 92 ? 30.577 -10.173 -26.364 1.00 76.19 92 ASN A C 1
ATOM 746 O O . ASN A 1 92 ? 30.695 -9.376 -27.298 1.00 76.19 92 ASN A O 1
ATOM 750 N N . ILE A 1 93 ? 29.418 -10.356 -25.723 1.00 81.00 93 ILE A N 1
ATOM 751 C CA . ILE A 1 93 ? 28.188 -9.614 -26.045 1.00 81.00 93 ILE A CA 1
ATOM 752 C C . ILE A 1 93 ? 28.398 -8.097 -25.917 1.00 81.00 93 ILE A C 1
ATOM 754 O O . ILE A 1 93 ? 27.797 -7.347 -26.685 1.00 81.00 93 ILE A O 1
ATOM 758 N N . SER A 1 94 ? 29.279 -7.625 -25.024 1.00 84.06 94 SER A N 1
ATOM 759 C CA . SER A 1 94 ? 29.525 -6.185 -24.874 1.00 84.06 94 SER A CA 1
ATOM 760 C C . SER A 1 94 ? 30.173 -5.572 -26.117 1.00 84.06 94 SER A C 1
ATOM 762 O O . SER A 1 94 ? 29.740 -4.515 -26.563 1.00 84.06 94 SER A O 1
ATOM 764 N N . GLN A 1 95 ? 31.142 -6.258 -26.731 1.00 82.94 95 GLN A N 1
ATOM 765 C CA . GLN A 1 95 ? 31.803 -5.801 -27.962 1.00 82.94 95 GLN A CA 1
ATOM 766 C C . GLN A 1 95 ? 30.852 -5.822 -29.163 1.00 82.94 95 GLN A C 1
ATOM 768 O O . GLN A 1 95 ? 30.910 -4.951 -30.034 1.00 82.94 95 GLN A O 1
ATOM 773 N N . LEU A 1 96 ? 29.960 -6.815 -29.204 1.00 82.44 96 LEU A N 1
ATOM 774 C CA . LEU A 1 96 ? 28.906 -6.905 -30.211 1.00 82.44 96 LEU A CA 1
ATOM 775 C C . LEU A 1 96 ? 27.906 -5.761 -30.091 1.00 82.44 96 LEU A C 1
ATOM 777 O O . LEU A 1 96 ? 27.573 -5.127 -31.092 1.00 82.44 96 LEU A O 1
ATOM 781 N N . TRP A 1 97 ? 27.455 -5.498 -28.865 1.00 88.38 97 TRP A N 1
ATOM 782 C CA . TRP A 1 97 ? 26.613 -4.355 -28.558 1.00 88.38 97 TRP A CA 1
ATOM 783 C C . TRP A 1 97 ? 27.299 -3.051 -28.959 1.00 88.38 97 TRP A C 1
ATOM 785 O O . TRP A 1 97 ? 26.696 -2.270 -29.682 1.00 88.38 97 TRP A O 1
ATOM 795 N N . GLU A 1 98 ? 28.553 -2.836 -28.559 1.00 88.62 98 GLU A N 1
ATOM 796 C CA . GLU A 1 98 ? 29.307 -1.619 -28.870 1.00 88.62 98 GLU A CA 1
ATOM 797 C C . GLU A 1 98 ? 29.430 -1.410 -30.386 1.00 88.62 98 GLU A C 1
ATOM 799 O O . GLU A 1 98 ? 29.108 -0.337 -30.891 1.00 88.62 98 GLU A O 1
ATOM 804 N N . SER A 1 99 ? 29.782 -2.456 -31.137 1.00 86.06 99 SER A N 1
ATOM 805 C CA . SER A 1 99 ? 29.888 -2.389 -32.602 1.00 86.06 99 SER A CA 1
ATOM 806 C C . SER A 1 99 ? 28.548 -2.046 -33.263 1.00 86.06 99 SER A C 1
ATOM 808 O O . SER A 1 99 ? 28.487 -1.209 -34.169 1.00 86.06 99 SER A O 1
ATOM 810 N N . LEU A 1 100 ? 27.458 -2.670 -32.801 1.00 88.44 100 LEU A N 1
ATOM 811 C CA . LEU A 1 100 ? 26.109 -2.396 -33.291 1.00 88.44 100 LEU A CA 1
ATOM 812 C C . LEU A 1 100 ? 25.683 -0.968 -32.930 1.00 88.44 100 LEU A C 1
ATOM 814 O O . LEU A 1 100 ? 25.298 -0.196 -33.805 1.00 88.44 100 LEU A O 1
ATOM 818 N N . HIS A 1 101 ? 25.772 -0.601 -31.657 1.00 90.44 101 HIS A N 1
ATOM 819 C CA . HIS A 1 101 ? 25.329 0.686 -31.136 1.00 90.44 101 HIS A CA 1
ATOM 820 C C . HIS A 1 101 ? 26.099 1.840 -31.772 1.00 90.44 101 HIS A C 1
ATOM 822 O O . HIS A 1 101 ? 25.463 2.740 -32.316 1.00 90.44 101 HIS A O 1
ATOM 828 N N . LEU A 1 102 ? 27.435 1.773 -31.833 1.00 88.50 102 LEU A N 1
ATOM 829 C CA . LEU A 1 102 ? 28.268 2.794 -32.478 1.00 88.50 102 LEU A CA 1
ATOM 830 C C . LEU A 1 102 ? 27.904 2.986 -33.950 1.00 88.50 102 LEU A C 1
ATOM 832 O O . LEU A 1 102 ? 27.859 4.119 -34.424 1.00 88.50 102 LEU A O 1
ATOM 836 N N . SER A 1 103 ? 27.602 1.914 -34.682 1.00 87.44 103 SER A N 1
ATOM 837 C CA . SER A 1 103 ? 27.293 2.024 -36.111 1.00 87.44 103 SER A CA 1
ATOM 838 C C . SER A 1 103 ? 26.031 2.842 -36.403 1.00 87.44 103 SER A C 1
ATOM 840 O O . SER A 1 103 ? 25.985 3.601 -37.374 1.00 87.44 103 SER A O 1
ATOM 842 N N . PHE A 1 104 ? 25.032 2.752 -35.523 1.00 91.69 104 PHE A N 1
ATOM 843 C CA . PHE A 1 104 ? 23.789 3.508 -35.632 1.00 91.69 104 PHE A CA 1
ATOM 844 C C . PHE A 1 104 ? 23.813 4.816 -34.826 1.00 91.69 104 PHE A C 1
ATOM 846 O O . PHE A 1 104 ? 23.056 5.730 -35.143 1.00 91.69 104 PHE A O 1
ATOM 853 N N . TYR A 1 105 ? 24.704 4.965 -33.841 1.00 91.50 105 TYR A N 1
ATOM 854 C CA . TYR A 1 105 ? 24.750 6.105 -32.919 1.00 91.50 105 TYR A CA 1
ATOM 855 C C . TYR A 1 105 ? 24.655 7.489 -33.587 1.00 91.50 105 TYR A C 1
ATOM 857 O O . TYR A 1 105 ? 23.787 8.272 -33.175 1.00 91.50 105 TYR A O 1
ATOM 865 N N . PRO A 1 106 ? 25.442 7.803 -34.645 1.00 91.19 106 PRO A N 1
ATOM 866 C CA . PRO A 1 106 ? 25.413 9.120 -35.281 1.00 91.19 106 PRO A CA 1
ATOM 867 C C . PRO A 1 106 ? 24.036 9.457 -35.848 1.00 91.19 106 PRO A C 1
ATOM 869 O O . PRO A 1 106 ? 23.692 10.627 -35.964 1.00 91.19 106 PRO A O 1
ATOM 872 N N . TRP A 1 107 ? 23.254 8.428 -36.179 1.00 91.31 107 TRP A N 1
ATOM 873 C CA . TRP A 1 107 ? 21.959 8.516 -36.831 1.00 91.31 107 TRP A CA 1
ATOM 874 C C . TRP A 1 107 ? 20.768 8.441 -35.887 1.00 91.31 107 TRP A C 1
ATOM 876 O O . TRP A 1 107 ? 19.659 8.627 -36.385 1.00 91.31 107 TRP A O 1
ATOM 886 N N . LEU A 1 108 ? 20.968 8.133 -34.598 1.00 90.19 108 LEU A N 1
ATOM 887 C CA . LEU A 1 108 ? 19.897 7.859 -33.625 1.00 90.19 108 LEU A CA 1
ATOM 888 C C . LEU A 1 108 ? 19.937 8.766 -32.387 1.00 90.19 108 LEU A C 1
ATOM 890 O O . LEU A 1 108 ? 18.896 9.196 -31.898 1.00 90.19 108 LEU A O 1
ATOM 894 N N . HIS A 1 109 ? 21.113 9.044 -31.833 1.00 88.88 109 HIS A N 1
ATOM 895 C CA . HIS A 1 109 ? 21.213 9.654 -30.503 1.00 88.88 109 HIS A CA 1
ATOM 896 C C . HIS A 1 109 ? 21.727 11.081 -30.587 1.00 88.88 109 HIS A C 1
ATOM 898 O O . HIS A 1 109 ? 22.627 11.301 -31.385 1.00 88.88 109 HIS A O 1
ATOM 904 N N . PRO A 1 110 ? 21.217 12.055 -29.807 1.00 86.06 110 PRO A N 1
ATOM 905 C CA . PRO A 1 110 ? 21.816 13.389 -29.701 1.00 86.06 110 PRO A CA 1
ATOM 906 C C . PRO A 1 110 ? 23.269 13.313 -29.195 1.00 86.06 110 PRO A C 1
ATOM 908 O O . PRO A 1 110 ? 23.592 12.454 -28.382 1.00 86.06 110 PRO A O 1
ATOM 911 N N . GLU A 1 111 ? 24.139 14.213 -29.655 1.00 83.44 111 GLU A N 1
ATOM 912 C CA . GLU A 1 111 ? 25.495 14.369 -29.107 1.00 83.44 111 GLU A CA 1
ATOM 913 C C . GLU A 1 111 ? 25.560 15.668 -28.302 1.00 83.44 111 GLU A C 1
ATOM 915 O O . GLU A 1 111 ? 25.048 16.701 -28.739 1.00 83.44 111 GLU A O 1
ATOM 920 N N . ARG A 1 112 ? 26.146 15.619 -27.104 1.00 76.12 112 ARG A N 1
ATOM 921 C CA . ARG A 1 112 ? 26.263 16.787 -26.230 1.00 76.12 112 ARG A CA 1
ATOM 922 C C . ARG A 1 112 ? 27.566 17.529 -26.524 1.00 76.12 112 ARG A C 1
ATOM 924 O O . 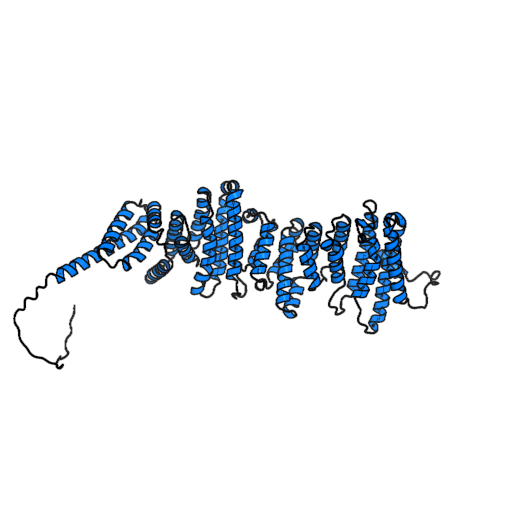ARG A 1 112 ? 28.639 16.994 -26.277 1.00 76.12 112 ARG A O 1
ATOM 931 N N . ASN A 1 113 ? 27.454 18.773 -26.981 1.00 75.19 113 ASN A N 1
ATOM 932 C CA . ASN A 1 113 ? 28.554 19.736 -26.999 1.00 75.19 113 ASN A CA 1
ATOM 933 C C . ASN A 1 113 ? 28.542 20.593 -25.721 1.00 75.19 113 ASN A C 1
ATOM 935 O O . ASN A 1 113 ? 27.572 20.578 -24.962 1.00 75.19 113 ASN A O 1
ATOM 939 N N . GLU A 1 114 ? 29.608 21.373 -25.503 1.00 71.19 114 GLU A N 1
ATOM 940 C CA . GLU A 1 114 ? 29.809 22.216 -24.308 1.00 71.19 114 GLU A CA 1
ATOM 941 C C . GLU A 1 114 ? 28.602 23.111 -23.960 1.00 71.19 114 GLU A C 1
ATOM 943 O O . GLU A 1 114 ? 28.359 23.384 -22.786 1.00 71.19 114 GLU A O 1
ATOM 948 N N . THR A 1 115 ? 27.816 23.536 -24.957 1.00 69.88 115 THR A N 1
ATOM 949 C CA . THR A 1 115 ? 26.697 24.479 -24.777 1.00 69.88 115 THR A CA 1
ATOM 950 C C . THR A 1 115 ? 25.355 24.023 -25.360 1.00 69.88 115 THR A C 1
ATOM 952 O O . THR A 1 115 ? 24.335 24.644 -25.064 1.00 69.88 115 THR A O 1
ATOM 955 N N . CYS A 1 116 ? 25.303 22.961 -26.174 1.00 74.69 116 CYS A N 1
ATOM 956 C CA . CYS A 1 116 ? 24.070 22.530 -26.844 1.00 74.69 116 CYS A CA 1
ATOM 957 C C . CYS A 1 116 ? 24.065 21.040 -27.221 1.00 74.69 116 CYS A C 1
ATOM 959 O O . CYS A 1 116 ? 25.104 20.383 -27.258 1.00 74.69 116 CYS A O 1
ATOM 961 N N . PHE A 1 117 ? 22.878 20.513 -27.532 1.00 81.94 117 PHE A N 1
ATOM 962 C CA . PHE A 1 117 ? 22.726 19.188 -28.132 1.00 81.94 117 PHE A CA 1
ATOM 963 C C . PHE A 1 117 ? 22.729 19.294 -29.657 1.00 81.94 117 PHE A C 1
ATOM 965 O O . PHE A 1 117 ? 21.933 20.030 -30.241 1.00 81.94 117 PHE A O 1
ATOM 972 N N . LEU A 1 118 ? 23.602 18.524 -30.300 1.00 84.69 118 LEU A N 1
ATOM 973 C CA . LEU A 1 118 ? 23.605 18.338 -31.743 1.00 84.69 118 LEU A CA 1
ATOM 974 C C . LEU A 1 118 ? 22.631 17.222 -32.097 1.00 84.69 118 LEU A C 1
ATOM 976 O O . LEU A 1 118 ? 22.812 16.077 -31.684 1.00 84.69 118 LEU A O 1
ATOM 980 N N . PHE A 1 119 ? 21.612 17.532 -32.890 1.00 84.94 119 PHE A N 1
ATOM 981 C CA . PHE A 1 119 ? 20.604 16.571 -33.335 1.00 84.94 119 PHE A CA 1
ATOM 982 C C . PHE A 1 119 ? 20.945 15.981 -34.696 1.00 84.94 119 PHE A C 1
ATOM 984 O O . PHE A 1 119 ? 21.456 16.709 -35.546 1.00 84.94 119 PHE A O 1
ATOM 991 N N . PRO A 1 120 ? 20.652 14.693 -34.950 1.00 85.19 120 PRO A N 1
ATOM 992 C CA . PRO A 1 120 ? 20.938 14.136 -36.263 1.00 85.19 120 PRO A CA 1
ATOM 993 C C . PRO A 1 120 ? 19.899 14.557 -37.307 1.00 85.19 120 PRO A C 1
ATOM 995 O O . PRO A 1 120 ? 20.237 14.644 -38.482 1.00 85.19 120 PRO A O 1
ATOM 998 N N . TRP A 1 121 ? 18.661 14.852 -36.892 1.00 87.56 121 TRP A N 1
ATOM 999 C CA . TRP A 1 121 ? 17.554 15.247 -37.766 1.00 87.56 121 TRP A CA 1
ATOM 1000 C C . TRP A 1 121 ? 16.683 16.352 -37.147 1.00 87.56 121 TRP A C 1
ATOM 1002 O O . TRP A 1 121 ? 16.782 16.632 -35.951 1.00 87.56 121 TRP A O 1
ATOM 1012 N N . CYS A 1 122 ? 15.825 16.961 -37.973 1.00 83.69 122 CYS A N 1
ATOM 1013 C CA . CYS A 1 122 ? 14.776 17.905 -37.572 1.00 83.69 122 CYS A CA 1
ATOM 1014 C C . CYS A 1 122 ? 13.376 17.297 -37.822 1.00 83.69 122 CYS A C 1
ATOM 1016 O O . CYS A 1 122 ? 13.267 16.212 -38.402 1.00 83.69 122 CYS A O 1
ATOM 1018 N N . ASP A 1 123 ? 12.303 17.997 -37.432 1.00 83.25 123 ASP A N 1
ATOM 1019 C CA . ASP A 1 123 ? 10.913 17.514 -37.556 1.00 83.25 123 ASP A CA 1
ATOM 1020 C C . ASP A 1 123 ? 10.529 17.100 -38.986 1.00 83.25 123 ASP A C 1
ATOM 1022 O O . ASP A 1 123 ? 9.858 16.089 -39.196 1.00 83.25 123 ASP A O 1
ATOM 1026 N N . GLU A 1 124 ? 11.028 17.826 -39.988 1.00 85.56 124 GLU A N 1
ATOM 1027 C CA . GLU A 1 124 ? 10.800 17.547 -41.412 1.00 85.56 124 GLU A CA 1
ATOM 1028 C C . GLU A 1 124 ? 11.270 16.145 -41.840 1.00 85.56 124 GLU A C 1
ATOM 1030 O O . GLU A 1 124 ? 10.701 15.548 -42.752 1.00 85.56 124 GLU A O 1
ATOM 1035 N N . GLN A 1 125 ? 12.294 15.589 -41.181 1.00 88.56 125 GLN A N 1
ATOM 1036 C CA . GLN A 1 125 ? 12.881 14.290 -41.529 1.00 88.56 125 GLN A CA 1
ATOM 1037 C C . GLN A 1 125 ? 12.380 13.139 -40.639 1.00 88.56 125 GLN A C 1
ATOM 1039 O O . GLN A 1 125 ? 12.926 12.033 -40.701 1.00 88.56 125 GLN A O 1
ATOM 1044 N N . MET A 1 126 ? 11.320 13.347 -39.847 1.00 86.25 126 MET A N 1
ATOM 1045 C CA . MET A 1 126 ? 10.803 12.357 -38.891 1.00 86.25 126 MET A CA 1
ATOM 1046 C C . MET A 1 126 ? 10.492 10.992 -39.532 1.00 86.25 126 MET A C 1
ATOM 1048 O O . MET A 1 126 ? 10.807 9.953 -38.954 1.00 86.25 126 MET A O 1
ATOM 1052 N N . VAL A 1 127 ? 9.923 10.963 -40.743 1.00 87.12 127 VAL A N 1
ATOM 1053 C CA . VAL A 1 127 ? 9.592 9.706 -41.449 1.00 87.12 127 VAL A CA 1
ATOM 1054 C C . VAL A 1 127 ? 10.851 8.913 -41.813 1.00 87.12 127 VAL A C 1
ATOM 1056 O O . VAL A 1 127 ? 10.880 7.687 -41.695 1.00 87.12 127 VAL A O 1
ATOM 1059 N N . THR A 1 128 ? 11.909 9.602 -42.235 1.00 88.56 128 THR A N 1
ATOM 1060 C CA . THR A 1 128 ? 13.179 8.974 -42.612 1.00 88.56 128 THR A CA 1
ATOM 1061 C C . THR A 1 128 ? 13.951 8.516 -41.374 1.00 88.56 128 THR A C 1
ATOM 1063 O O . THR A 1 128 ? 14.489 7.409 -41.370 1.00 88.56 128 THR A O 1
ATOM 1066 N N . ALA A 1 129 ? 13.935 9.308 -40.296 1.00 89.75 129 ALA A N 1
ATOM 1067 C CA . ALA A 1 129 ? 14.483 8.914 -38.997 1.00 89.75 129 ALA A CA 1
ATOM 1068 C C . ALA A 1 129 ? 13.778 7.672 -38.441 1.00 89.75 129 ALA A C 1
ATOM 1070 O O . ALA A 1 129 ? 14.435 6.732 -37.996 1.00 89.75 129 ALA A O 1
ATOM 1071 N N . LYS A 1 130 ? 12.445 7.604 -38.562 1.00 89.38 130 LYS A N 1
ATOM 1072 C CA . LYS A 1 130 ? 11.662 6.426 -38.170 1.00 89.38 130 LYS A CA 1
ATOM 1073 C C . LYS A 1 130 ? 12.131 5.159 -38.881 1.00 89.38 130 LYS A C 1
ATOM 1075 O O . LYS A 1 130 ? 12.265 4.121 -38.243 1.00 89.38 130 LYS A O 1
ATOM 1080 N N . PHE A 1 131 ? 12.425 5.240 -40.179 1.00 88.75 131 PHE A N 1
ATOM 1081 C CA . PHE A 1 131 ? 12.954 4.096 -40.924 1.00 88.75 131 PHE A CA 1
ATOM 1082 C C . PHE A 1 131 ? 14.318 3.635 -40.385 1.00 88.75 131 PHE A C 1
ATOM 1084 O O . PHE A 1 131 ? 14.516 2.441 -40.187 1.00 88.75 131 PHE A O 1
ATOM 1091 N N . MET A 1 132 ? 15.236 4.560 -40.085 1.00 91.69 132 MET A N 1
ATOM 1092 C CA . MET A 1 132 ? 16.533 4.218 -39.483 1.00 91.69 132 MET A CA 1
ATOM 1093 C C . MET A 1 132 ? 16.366 3.525 -38.117 1.00 91.69 132 MET A C 1
ATOM 1095 O O . MET A 1 132 ? 16.994 2.495 -37.877 1.00 91.69 132 MET A O 1
ATOM 1099 N N . PHE A 1 133 ? 15.468 4.020 -37.254 1.00 91.19 133 PHE A N 1
ATOM 1100 C CA . PHE A 1 133 ? 15.136 3.367 -35.978 1.00 91.19 133 PHE A CA 1
ATOM 1101 C C . PHE A 1 133 ? 14.543 1.967 -36.152 1.00 91.19 133 PHE A C 1
ATOM 1103 O O . PHE A 1 133 ? 14.885 1.049 -35.406 1.00 91.19 133 PHE A O 1
ATOM 1110 N N . GLN A 1 134 ? 13.675 1.776 -37.144 1.00 89.81 134 GLN A N 1
ATOM 1111 C CA . GLN A 1 134 ? 13.110 0.463 -37.460 1.00 89.81 134 GLN A CA 1
ATOM 1112 C C . GLN A 1 134 ? 14.192 -0.531 -37.871 1.00 89.81 134 GLN A C 1
ATOM 1114 O O . GLN A 1 134 ? 14.203 -1.668 -37.413 1.00 89.81 134 GLN A O 1
ATOM 1119 N N . ILE A 1 135 ? 15.141 -0.101 -38.698 1.00 88.81 135 ILE A N 1
ATOM 1120 C CA . ILE A 1 135 ? 16.252 -0.955 -39.109 1.00 88.81 135 ILE A CA 1
ATOM 1121 C C . ILE A 1 135 ? 17.178 -1.285 -37.928 1.00 88.81 135 ILE A C 1
ATOM 1123 O O . ILE A 1 135 ? 17.592 -2.438 -37.781 1.00 88.81 135 ILE A O 1
ATOM 1127 N N . PHE A 1 136 ? 17.447 -0.321 -37.046 1.00 91.94 136 PHE A N 1
ATOM 1128 C CA . PHE A 1 136 ? 18.201 -0.564 -35.816 1.00 91.94 136 PHE A CA 1
ATOM 1129 C C . PHE A 1 136 ? 17.502 -1.574 -34.895 1.00 91.94 136 PHE A C 1
ATOM 1131 O O . PHE A 1 136 ? 18.126 -2.539 -34.463 1.00 91.94 136 PHE A O 1
ATOM 1138 N N . THR A 1 137 ? 16.202 -1.410 -34.640 1.00 90.81 137 THR A N 1
ATOM 1139 C CA . THR A 1 137 ? 15.434 -2.327 -33.776 1.00 90.81 137 THR A CA 1
ATOM 1140 C C . THR A 1 137 ? 15.313 -3.732 -34.371 1.00 90.81 137 THR A C 1
ATOM 1142 O O . THR A 1 137 ? 15.426 -4.709 -33.634 1.00 90.81 137 THR A O 1
ATOM 1145 N N . ILE A 1 138 ? 15.170 -3.863 -35.697 1.00 87.94 138 ILE A N 1
ATOM 1146 C CA . ILE A 1 138 ? 15.226 -5.160 -36.397 1.00 87.94 138 ILE A CA 1
ATOM 1147 C C . ILE A 1 138 ? 16.606 -5.806 -36.229 1.00 87.94 138 ILE A C 1
ATOM 1149 O O . ILE A 1 138 ? 16.693 -6.995 -35.924 1.00 87.94 138 ILE A O 1
ATOM 1153 N N . SER A 1 139 ? 17.680 -5.030 -36.393 1.00 88.69 139 SER A N 1
ATOM 1154 C CA . SER A 1 139 ? 19.052 -5.521 -36.215 1.00 88.69 139 SER A CA 1
ATOM 1155 C C . SER A 1 139 ? 19.284 -5.980 -34.773 1.00 88.69 139 SER A C 1
ATOM 1157 O O . SER A 1 139 ? 19.798 -7.073 -34.554 1.00 88.69 139 SER A O 1
ATOM 1159 N N . LEU A 1 140 ? 18.819 -5.202 -33.791 1.00 90.44 140 LEU A N 1
ATOM 1160 C CA . LEU A 1 140 ? 18.895 -5.536 -32.371 1.00 90.44 140 LEU A CA 1
ATOM 1161 C C . LEU A 1 140 ? 18.123 -6.818 -32.037 1.00 90.44 140 LEU A C 1
ATOM 1163 O O . LEU A 1 140 ? 18.645 -7.673 -31.326 1.00 90.44 140 LEU A O 1
ATOM 1167 N N . LYS A 1 141 ? 16.913 -6.982 -32.585 1.00 87.88 141 LYS A N 1
ATOM 1168 C CA . LYS A 1 141 ? 16.123 -8.208 -32.431 1.00 87.88 141 LYS A CA 1
ATOM 1169 C C . LYS A 1 141 ? 16.848 -9.416 -33.027 1.00 87.88 141 LYS A C 1
ATOM 1171 O O . LYS A 1 141 ? 16.953 -10.438 -32.366 1.00 87.88 141 LYS A O 1
ATOM 1176 N N . ASN A 1 142 ? 17.412 -9.284 -34.228 1.00 85.06 142 ASN A N 1
ATOM 1177 C CA . ASN A 1 142 ? 18.177 -10.364 -34.848 1.00 85.06 142 ASN A CA 1
ATOM 1178 C C . ASN A 1 142 ? 19.408 -10.752 -34.011 1.00 85.06 142 ASN A C 1
ATOM 1180 O O . ASN A 1 142 ? 19.706 -11.934 -33.868 1.00 85.06 142 ASN A O 1
ATOM 1184 N N . PHE A 1 143 ? 20.116 -9.778 -33.432 1.00 85.69 143 PHE A N 1
ATOM 1185 C CA . PHE A 1 143 ? 21.205 -10.071 -32.499 1.00 85.69 143 PHE A CA 1
ATOM 1186 C C . PHE A 1 143 ? 20.691 -10.789 -31.254 1.00 85.69 143 PHE A C 1
ATOM 1188 O O . PHE A 1 143 ? 21.291 -11.774 -30.846 1.00 85.69 143 PHE A O 1
ATOM 1195 N N . HIS A 1 144 ? 19.586 -10.322 -30.670 1.00 86.88 144 HIS A N 1
ATOM 1196 C CA . HIS A 1 144 ? 18.984 -10.968 -29.511 1.00 86.88 144 HIS A CA 1
ATOM 1197 C C . HIS A 1 144 ? 18.654 -12.432 -29.812 1.00 86.88 144 HIS A C 1
ATOM 1199 O O . HIS A 1 144 ? 19.219 -13.304 -29.164 1.00 86.88 144 HIS A O 1
ATOM 1205 N N . ASP A 1 145 ? 17.856 -12.699 -30.849 1.00 84.44 145 ASP A N 1
ATOM 1206 C CA . ASP A 1 145 ? 17.373 -14.039 -31.206 1.00 84.44 145 ASP A CA 1
ATOM 1207 C C . ASP A 1 145 ? 18.521 -15.042 -31.445 1.00 84.44 145 ASP A C 1
ATOM 1209 O O . ASP A 1 145 ? 18.419 -16.201 -31.051 1.00 84.44 145 ASP A O 1
ATOM 1213 N N . ASN A 1 146 ? 19.638 -14.605 -32.041 1.00 80.00 146 ASN A N 1
ATOM 1214 C CA . ASN A 1 146 ? 20.808 -15.462 -32.286 1.00 80.00 146 ASN A CA 1
ATOM 1215 C C . ASN A 1 146 ? 21.730 -15.623 -31.070 1.00 80.00 146 ASN A C 1
ATOM 1217 O O . ASN A 1 146 ? 22.510 -16.572 -31.023 1.00 80.00 146 ASN A O 1
ATOM 1221 N N . LEU A 1 147 ? 21.682 -14.692 -30.114 1.00 79.00 147 LEU A N 1
ATOM 1222 C CA . LEU A 1 147 ? 22.462 -14.750 -28.877 1.00 79.00 147 LEU A CA 1
ATOM 1223 C C . LEU A 1 147 ? 21.682 -15.404 -27.722 1.00 79.00 147 LEU A C 1
ATOM 1225 O O . LEU A 1 147 ? 22.243 -15.635 -26.648 1.00 79.00 147 LEU A O 1
ATOM 1229 N N . MET A 1 148 ? 20.402 -15.727 -27.923 1.00 71.56 148 MET A N 1
ATOM 1230 C CA . MET A 1 148 ? 19.610 -16.475 -26.951 1.00 71.56 148 MET A CA 1
ATOM 1231 C C . MET A 1 148 ? 20.205 -17.873 -26.738 1.00 71.56 148 MET A C 1
ATOM 1233 O O . MET A 1 148 ? 20.377 -18.642 -27.680 1.00 71.56 148 MET A O 1
ATOM 1237 N N . GLY A 1 149 ? 20.505 -18.213 -25.482 1.00 65.69 149 GLY A N 1
ATOM 1238 C CA . GLY A 1 149 ? 21.052 -19.519 -25.089 1.00 65.69 149 GLY A CA 1
ATOM 1239 C C . GLY A 1 149 ? 22.540 -19.524 -24.726 1.00 65.69 149 GLY A C 1
ATOM 1240 O O . GLY A 1 149 ? 23.019 -20.522 -24.190 1.00 65.69 149 GLY A O 1
ATOM 1241 N N . TYR A 1 150 ? 23.269 -18.423 -24.938 1.00 68.56 150 TYR A N 1
ATOM 1242 C CA . TYR A 1 150 ? 24.603 -18.264 -24.353 1.00 68.56 150 TYR A CA 1
ATOM 1243 C C . TYR A 1 150 ? 24.488 -17.823 -22.889 1.00 68.56 150 TYR A C 1
ATOM 1245 O O . TYR A 1 150 ? 23.762 -16.884 -22.564 1.00 68.56 150 TYR A O 1
ATOM 1253 N N . ASN A 1 151 ? 25.218 -18.498 -21.996 1.00 58.38 151 ASN A N 1
ATOM 1254 C CA . ASN A 1 151 ? 25.268 -18.155 -20.573 1.00 58.38 151 ASN A CA 1
ATOM 1255 C C . ASN A 1 151 ? 26.076 -16.867 -20.372 1.00 58.38 151 ASN A C 1
ATOM 1257 O O . ASN A 1 151 ? 27.286 -16.910 -20.146 1.00 58.38 151 ASN A O 1
ATOM 1261 N N . CYS A 1 152 ? 25.408 -15.722 -20.458 1.00 63.78 152 CYS A N 1
ATOM 1262 C CA . CYS A 1 152 ? 25.991 -14.415 -20.189 1.00 63.78 152 CYS A CA 1
ATOM 1263 C C . CYS A 1 152 ? 25.245 -13.721 -19.047 1.00 63.78 152 CYS A C 1
ATOM 1265 O O . CYS A 1 152 ? 24.035 -13.865 -18.905 1.00 63.78 152 CYS A O 1
ATOM 1267 N N . GLU A 1 153 ? 25.976 -12.941 -18.249 1.00 68.00 153 GLU A N 1
ATOM 1268 C CA . GLU A 1 153 ? 25.417 -12.160 -17.134 1.00 68.00 153 GLU A CA 1
ATOM 1269 C C . GLU A 1 153 ? 24.470 -11.047 -17.619 1.00 68.00 153 GLU A C 1
ATOM 1271 O O . GLU A 1 153 ? 23.510 -10.695 -16.938 1.00 68.00 153 GLU A O 1
ATOM 1276 N N . LYS A 1 154 ? 24.720 -10.518 -18.825 1.00 80.12 154 LYS A N 1
ATOM 1277 C CA . LYS A 1 154 ? 23.907 -9.487 -19.477 1.00 80.12 154 LYS A CA 1
ATOM 1278 C C . LYS A 1 154 ? 23.484 -9.934 -20.866 1.00 80.12 154 LYS A C 1
ATOM 1280 O O . LYS A 1 154 ? 24.310 -10.387 -21.660 1.00 80.12 154 LYS A O 1
ATOM 1285 N N . CYS A 1 155 ? 22.208 -9.740 -21.179 1.00 86.69 155 CYS A N 1
ATOM 1286 C CA . CYS A 1 155 ? 21.708 -9.890 -22.540 1.00 86.69 155 CYS A CA 1
ATOM 1287 C C . CYS A 1 155 ? 21.846 -8.568 -23.311 1.00 86.69 155 CYS A C 1
ATOM 1289 O O . CYS A 1 155 ? 22.053 -7.503 -22.728 1.00 86.69 155 CYS A O 1
ATOM 1291 N N . ILE A 1 156 ? 21.689 -8.606 -24.635 1.00 89.44 156 ILE A N 1
ATOM 1292 C CA . ILE A 1 156 ? 21.787 -7.390 -25.457 1.00 89.44 156 ILE A CA 1
ATOM 1293 C C . ILE A 1 156 ? 20.720 -6.336 -25.104 1.00 89.44 156 ILE A C 1
ATOM 1295 O O . ILE A 1 156 ? 20.972 -5.141 -25.238 1.00 89.44 156 ILE A O 1
ATOM 1299 N N . LEU A 1 157 ? 19.557 -6.762 -24.592 1.00 92.56 157 LEU A N 1
ATOM 1300 C CA . LEU A 1 157 ? 18.511 -5.851 -24.115 1.00 92.56 157 LEU A CA 1
ATOM 1301 C C . LEU A 1 157 ? 18.929 -5.108 -22.836 1.00 92.56 157 LEU A C 1
ATOM 1303 O O . LEU A 1 157 ? 18.550 -3.951 -22.684 1.00 92.56 157 LEU A O 1
ATOM 1307 N N . SER A 1 158 ? 19.747 -5.718 -21.967 1.00 92.88 158 SER A N 1
ATOM 1308 C CA . SER A 1 158 ? 20.332 -5.044 -20.795 1.00 92.88 158 SER A CA 1
ATOM 1309 C C . SER A 1 158 ? 21.240 -3.894 -21.229 1.00 92.88 158 SER A C 1
ATOM 1311 O O . SER A 1 158 ? 21.082 -2.768 -20.770 1.00 92.88 158 SER A O 1
ATOM 1313 N N . TYR A 1 159 ? 22.140 -4.139 -22.187 1.00 93.00 159 TYR A N 1
ATOM 1314 C CA . TYR A 1 159 ? 23.011 -3.085 -22.717 1.00 93.00 159 TYR A CA 1
ATOM 1315 C C . TYR A 1 159 ? 22.218 -1.962 -23.390 1.00 93.00 159 TYR A C 1
ATOM 1317 O O . TYR A 1 159 ? 22.464 -0.787 -23.124 1.00 93.00 159 TYR A O 1
ATOM 1325 N N . PHE A 1 160 ? 21.221 -2.323 -24.201 1.00 94.31 160 PHE A N 1
ATOM 1326 C CA . PHE A 1 160 ? 20.306 -1.362 -24.807 1.00 94.31 160 PHE A CA 1
ATOM 1327 C C . PHE A 1 160 ? 19.599 -0.493 -23.759 1.00 94.31 160 PHE A C 1
ATOM 1329 O O . PHE A 1 160 ? 19.564 0.732 -23.893 1.00 94.31 160 PHE A O 1
ATOM 1336 N N . TRP A 1 161 ? 19.062 -1.115 -22.707 1.00 95.50 161 TRP A N 1
ATOM 1337 C CA . TRP A 1 161 ? 18.381 -0.423 -21.619 1.00 95.50 161 TRP A CA 1
ATOM 1338 C C . TRP A 1 161 ? 19.315 0.540 -20.879 1.00 95.50 161 TRP A C 1
ATOM 1340 O O . TRP A 1 161 ? 18.966 1.705 -20.687 1.00 95.50 161 TRP A O 1
ATOM 1350 N N . ASN A 1 162 ? 20.523 0.100 -20.531 1.00 94.50 162 ASN A N 1
ATOM 1351 C CA . ASN A 1 162 ? 21.471 0.929 -19.787 1.00 94.50 162 ASN A CA 1
ATOM 1352 C C . ASN A 1 162 ? 21.953 2.119 -20.624 1.00 94.50 162 ASN A C 1
ATOM 1354 O O . ASN A 1 162 ? 21.971 3.246 -20.130 1.00 94.50 162 ASN A O 1
ATOM 1358 N N . SER A 1 163 ? 22.214 1.918 -21.921 1.00 92.94 163 SER A N 1
ATOM 1359 C CA . SER A 1 163 ? 22.519 3.026 -22.833 1.00 92.94 163 SER A CA 1
ATOM 1360 C C . SER A 1 163 ? 21.346 3.999 -22.987 1.00 92.94 163 SER A C 1
ATOM 1362 O O . SER A 1 163 ? 21.559 5.207 -23.075 1.00 92.94 163 SER A O 1
ATOM 1364 N N . TYR A 1 164 ? 20.100 3.514 -22.985 1.00 94.31 164 TYR A N 1
ATOM 1365 C CA . TYR A 1 164 ? 18.930 4.392 -22.970 1.00 94.31 164 TYR A CA 1
ATOM 1366 C C . TYR A 1 164 ? 18.890 5.261 -21.701 1.00 94.31 164 TYR A C 1
ATOM 1368 O O . TYR A 1 164 ? 18.699 6.477 -21.794 1.00 94.31 164 TYR A O 1
ATOM 1376 N N . VAL A 1 165 ? 19.101 4.664 -20.524 1.00 94.62 165 VAL A N 1
ATOM 1377 C CA . VAL A 1 165 ? 19.108 5.389 -19.245 1.00 94.62 165 VAL A CA 1
ATOM 1378 C C . VAL A 1 165 ? 20.209 6.453 -19.229 1.00 94.62 165 VAL A C 1
ATOM 1380 O O . VAL A 1 165 ? 19.945 7.598 -18.866 1.00 94.62 165 VAL A O 1
ATOM 1383 N N . GLU A 1 166 ? 21.415 6.123 -19.682 1.00 92.81 166 GLU A N 1
ATOM 1384 C CA . GLU A 1 166 ? 22.544 7.055 -19.733 1.00 92.81 166 GLU A CA 1
ATOM 1385 C C . GLU A 1 166 ? 22.287 8.247 -20.675 1.00 92.81 166 GLU A C 1
ATOM 1387 O O . GLU A 1 166 ? 22.392 9.414 -20.279 1.00 92.81 166 GLU A O 1
ATOM 1392 N N . ILE A 1 167 ? 21.880 7.963 -21.915 1.00 90.12 167 ILE A N 1
ATOM 1393 C CA . ILE A 1 167 ? 21.723 8.983 -22.960 1.00 90.12 167 ILE A CA 1
ATOM 1394 C C . ILE A 1 167 ? 20.512 9.877 -22.691 1.00 90.12 167 ILE A C 1
ATOM 1396 O O . ILE A 1 167 ? 20.580 11.084 -22.921 1.00 90.12 167 ILE A O 1
ATOM 1400 N N . TYR A 1 168 ? 19.396 9.310 -22.227 1.00 90.75 168 TYR A N 1
ATOM 1401 C CA . TYR A 1 168 ? 18.124 10.032 -22.169 1.00 90.75 168 TYR A CA 1
ATOM 1402 C C . TYR A 1 168 ? 17.704 10.426 -20.754 1.00 90.75 168 TYR A C 1
ATOM 1404 O O . TYR A 1 168 ? 17.198 11.531 -20.560 1.00 90.75 168 TYR A O 1
ATOM 1412 N N . VAL A 1 169 ? 17.921 9.564 -19.760 1.00 91.38 169 VAL A N 1
ATOM 1413 C CA . VAL A 1 169 ? 17.416 9.790 -18.397 1.00 91.38 169 VAL A CA 1
ATOM 1414 C C . VAL A 1 169 ? 18.421 10.574 -17.564 1.00 91.38 169 VAL A C 1
ATOM 1416 O O . VAL A 1 169 ? 18.088 11.651 -17.080 1.00 91.38 169 VAL A O 1
ATOM 1419 N N . ILE A 1 170 ? 19.662 10.089 -17.451 1.00 88.88 170 ILE A N 1
ATOM 1420 C CA . ILE A 1 170 ? 20.728 10.758 -16.683 1.00 88.88 170 ILE A CA 1
ATOM 1421 C C . ILE A 1 170 ? 21.034 12.137 -17.275 1.00 88.88 170 ILE A C 1
ATOM 1423 O O . ILE A 1 170 ? 21.246 13.104 -16.546 1.00 88.88 170 ILE A O 1
ATOM 1427 N N . SER A 1 171 ? 20.986 12.255 -18.602 1.00 86.56 171 SER A N 1
ATOM 1428 C CA . SER A 1 171 ? 21.173 13.534 -19.291 1.00 86.56 171 SER A CA 1
ATOM 1429 C C . SER A 1 171 ? 19.967 14.486 -19.190 1.00 86.56 171 SER A C 1
ATOM 1431 O O . SER A 1 171 ? 20.075 15.629 -19.633 1.00 86.56 171 SER A O 1
ATOM 1433 N N . GLY A 1 172 ? 18.830 14.053 -18.625 1.00 83.19 172 GLY A N 1
ATOM 1434 C CA . GLY A 1 172 ? 17.632 14.883 -18.432 1.00 83.19 172 GLY A CA 1
ATOM 1435 C C . GLY A 1 172 ? 16.960 15.315 -19.738 1.00 83.19 172 GLY A C 1
ATOM 1436 O O . GLY A 1 172 ? 16.466 16.437 -19.858 1.00 83.19 172 GLY A O 1
ATOM 1437 N N . PHE A 1 173 ? 16.996 14.460 -20.755 1.00 81.94 173 PHE A N 1
ATOM 1438 C CA . PHE A 1 173 ? 16.753 14.858 -22.131 1.00 81.94 173 PHE A CA 1
ATOM 1439 C C . PHE A 1 173 ? 15.250 14.875 -22.491 1.00 81.94 173 PHE A C 1
ATOM 1441 O O . PHE A 1 173 ? 14.569 13.856 -22.386 1.00 81.94 173 PHE A O 1
ATOM 1448 N N . ARG A 1 174 ? 14.724 16.024 -22.954 1.00 80.44 174 ARG A N 1
ATOM 1449 C CA . ARG A 1 174 ? 13.295 16.240 -23.289 1.00 80.44 174 ARG A CA 1
ATOM 1450 C C . ARG A 1 174 ? 13.121 16.749 -24.718 1.00 80.44 174 ARG A C 1
ATOM 1452 O O . ARG A 1 174 ? 13.261 17.941 -24.978 1.00 80.44 174 ARG A O 1
ATOM 1459 N N . HIS A 1 175 ? 12.843 15.851 -25.660 1.00 81.56 175 HIS A N 1
ATOM 1460 C CA . HIS A 1 175 ? 12.709 16.196 -27.080 1.00 81.56 175 HIS A CA 1
ATOM 1461 C C . HIS A 1 175 ? 11.896 15.138 -27.835 1.00 81.56 175 HIS A C 1
ATOM 1463 O O . HIS A 1 175 ? 11.869 13.973 -27.439 1.00 81.56 175 HIS A O 1
ATOM 1469 N N . TYR A 1 176 ? 11.297 15.502 -28.973 1.00 71.81 176 TYR A N 1
ATOM 1470 C CA . TYR A 1 176 ? 10.458 14.591 -29.768 1.00 71.81 176 TYR A CA 1
ATOM 1471 C C . TYR A 1 176 ? 11.203 13.338 -30.265 1.00 71.81 176 TYR A C 1
ATOM 1473 O O . TYR A 1 176 ? 10.585 12.298 -30.491 1.00 71.81 176 TYR A O 1
ATOM 1481 N N . SER A 1 177 ? 12.534 13.398 -30.398 1.00 77.75 177 SER A N 1
ATOM 1482 C CA . SER A 1 177 ? 13.362 12.236 -30.757 1.00 77.75 177 SER A CA 1
ATOM 1483 C C . SER A 1 177 ? 13.257 11.093 -29.740 1.00 77.75 177 SER A C 1
ATOM 1485 O O . SER A 1 177 ? 13.386 9.932 -30.124 1.00 77.75 177 SER A O 1
ATOM 1487 N N . VAL A 1 178 ? 12.959 11.403 -28.474 1.00 86.12 178 VAL A N 1
ATOM 1488 C CA . VAL A 1 178 ? 12.713 10.417 -27.412 1.00 86.12 178 VAL A CA 1
ATOM 1489 C C . VAL A 1 178 ? 11.435 9.627 -27.684 1.00 86.12 178 VAL A C 1
ATOM 1491 O O . VAL A 1 178 ? 11.434 8.406 -27.587 1.00 86.12 178 VAL A O 1
ATOM 1494 N N . SER A 1 179 ? 10.363 10.300 -28.111 1.00 86.50 179 SER A N 1
ATOM 1495 C CA . SER A 1 179 ? 9.086 9.645 -28.422 1.00 86.50 179 SER A CA 1
ATOM 1496 C C . SER A 1 179 ? 9.221 8.631 -29.564 1.00 86.50 179 SER A C 1
ATOM 1498 O O . SER A 1 179 ? 8.661 7.530 -29.503 1.00 86.50 179 SER A O 1
ATOM 1500 N N . LEU A 1 180 ? 10.014 8.966 -30.589 1.00 87.75 180 LEU A N 1
ATOM 1501 C CA . LEU A 1 180 ? 10.310 8.048 -31.688 1.00 87.75 180 LEU A CA 1
ATOM 1502 C C . LEU A 1 180 ? 11.126 6.840 -31.210 1.00 87.75 180 LEU A C 1
ATOM 1504 O O . LEU A 1 180 ? 10.796 5.706 -31.562 1.00 87.75 180 LEU A O 1
ATOM 1508 N N . TYR A 1 181 ? 12.136 7.080 -30.365 1.00 90.00 181 TYR A N 1
ATOM 1509 C CA . TYR A 1 181 ? 12.918 6.023 -29.727 1.00 90.00 181 TYR A CA 1
ATOM 1510 C C . TYR A 1 181 ? 12.015 5.072 -28.937 1.00 90.00 181 TYR A C 1
ATOM 1512 O O . TYR A 1 181 ? 12.049 3.865 -29.167 1.00 90.00 181 TYR A O 1
ATOM 1520 N N . HIS A 1 182 ? 11.160 5.601 -28.056 1.00 92.50 182 HIS A N 1
ATOM 1521 C CA . HIS A 1 182 ? 10.216 4.812 -27.259 1.00 92.50 182 HIS A CA 1
ATOM 1522 C C . HIS A 1 182 ? 9.302 3.967 -28.140 1.00 92.50 182 HIS A C 1
ATOM 1524 O O . HIS A 1 182 ? 9.213 2.758 -27.948 1.00 92.50 182 HIS A O 1
ATOM 1530 N N . THR A 1 183 ? 8.667 4.583 -29.139 1.00 90.56 183 THR A N 1
ATOM 1531 C CA . THR A 1 183 ? 7.685 3.919 -30.008 1.00 90.56 183 THR A CA 1
ATOM 1532 C C . THR A 1 183 ? 8.275 2.705 -30.720 1.00 90.56 183 THR A C 1
ATOM 1534 O O . THR A 1 183 ? 7.667 1.636 -30.712 1.00 90.56 183 THR A O 1
ATOM 1537 N N . GLU A 1 184 ? 9.459 2.845 -31.317 1.00 90.69 184 GLU A N 1
ATOM 1538 C CA . GLU A 1 184 ? 10.088 1.736 -32.040 1.00 90.69 184 GLU A CA 1
ATOM 1539 C C . GLU A 1 184 ? 10.670 0.690 -31.078 1.00 90.69 184 GLU A C 1
ATOM 1541 O O . GLU A 1 184 ? 10.565 -0.512 -31.327 1.00 90.69 184 GLU A O 1
ATOM 1546 N N . SER A 1 185 ? 11.192 1.120 -29.928 1.00 92.88 185 SER A N 1
ATOM 1547 C CA . SER A 1 185 ? 11.769 0.223 -28.918 1.00 92.88 185 SER A CA 1
ATOM 1548 C C . SER A 1 185 ? 10.725 -0.637 -28.210 1.00 92.88 185 SER A C 1
ATOM 1550 O O . SER A 1 185 ? 11.042 -1.725 -27.734 1.00 92.88 185 SER A O 1
ATOM 1552 N N . LEU A 1 186 ? 9.452 -0.226 -28.183 1.00 90.94 186 LEU A N 1
ATOM 1553 C CA . LEU A 1 186 ? 8.361 -1.064 -27.671 1.00 90.94 186 LEU A CA 1
ATOM 1554 C C . LEU A 1 186 ? 8.183 -2.372 -28.459 1.00 90.94 186 LEU A C 1
ATOM 1556 O O . LEU A 1 186 ? 7.589 -3.306 -27.915 1.00 90.94 186 LEU A O 1
ATOM 1560 N N . ASN A 1 187 ? 8.683 -2.458 -29.697 1.00 88.44 187 ASN A N 1
ATOM 1561 C CA . ASN A 1 187 ? 8.604 -3.656 -30.542 1.00 88.44 187 ASN A CA 1
ATOM 1562 C C . ASN A 1 187 ? 9.675 -4.712 -30.221 1.00 88.44 187 ASN A C 1
ATOM 1564 O O . ASN A 1 187 ? 9.638 -5.804 -30.791 1.00 88.44 187 ASN A O 1
ATOM 1568 N N . LEU A 1 188 ? 10.624 -4.403 -29.334 1.00 92.69 188 LEU A N 1
ATOM 1569 C CA . LEU A 1 188 ? 11.637 -5.357 -28.890 1.00 92.69 188 LEU A CA 1
ATOM 1570 C C . LEU A 1 188 ? 11.009 -6.491 -28.051 1.00 92.69 188 LEU A C 1
ATOM 1572 O O . LEU A 1 188 ? 9.943 -6.297 -27.451 1.00 92.69 188 LEU A O 1
ATOM 1576 N N . PRO A 1 189 ? 11.647 -7.677 -28.000 1.00 91.50 189 PRO A N 1
ATOM 1577 C CA . PRO A 1 189 ? 11.145 -8.846 -27.275 1.00 91.50 189 PRO A CA 1
ATOM 1578 C C . PRO A 1 189 ? 11.344 -8.708 -25.755 1.00 91.50 189 PRO A C 1
ATOM 1580 O O . PRO A 1 189 ? 12.066 -9.465 -25.118 1.00 91.50 189 PRO A O 1
ATOM 1583 N N . TRP A 1 190 ? 10.677 -7.729 -25.142 1.00 92.12 190 TRP A N 1
ATOM 1584 C CA . TRP A 1 190 ? 10.753 -7.457 -23.699 1.00 92.12 190 TRP A CA 1
ATOM 1585 C C . TRP A 1 190 ? 10.283 -8.623 -22.817 1.00 92.12 190 TRP A C 1
ATOM 1587 O O . TRP A 1 190 ? 10.634 -8.685 -21.645 1.00 92.12 190 TRP A O 1
ATOM 1597 N N . ASN A 1 191 ? 9.536 -9.574 -23.376 1.00 89.56 191 ASN A N 1
ATOM 1598 C CA . ASN A 1 191 ? 9.170 -10.827 -22.716 1.00 89.56 191 ASN A CA 1
ATOM 1599 C C . ASN A 1 191 ? 10.334 -11.811 -22.542 1.00 89.56 191 ASN A C 1
ATOM 1601 O O . ASN A 1 191 ? 10.184 -12.793 -21.829 1.00 89.56 191 ASN A O 1
ATOM 1605 N N . GLN A 1 192 ? 11.470 -11.558 -23.188 1.00 89.00 192 GLN A N 1
ATOM 1606 C CA . GLN A 1 192 ? 12.718 -12.312 -23.043 1.00 89.00 192 GLN A CA 1
ATOM 1607 C C . GLN A 1 192 ? 13.778 -11.500 -22.280 1.00 89.00 192 GLN A C 1
ATOM 1609 O O . GLN A 1 192 ? 14.940 -11.893 -22.188 1.00 89.00 192 GLN A O 1
ATOM 1614 N N . PHE A 1 193 ? 13.393 -10.339 -21.741 1.00 90.25 193 PHE A N 1
ATOM 1615 C CA . PHE A 1 193 ? 14.277 -9.507 -20.944 1.00 90.25 193 PHE A CA 1
ATOM 1616 C C . PHE A 1 193 ? 14.282 -9.979 -19.488 1.00 90.25 193 PHE A C 1
ATOM 1618 O O . PHE A 1 193 ? 13.239 -10.004 -18.836 1.00 90.25 193 PHE A O 1
ATOM 1625 N N . HIS A 1 194 ? 15.468 -10.315 -18.980 1.00 87.69 194 HIS A N 1
ATOM 1626 C CA . HIS A 1 194 ? 15.702 -10.713 -17.593 1.00 87.69 194 HIS A CA 1
ATOM 1627 C C . HIS A 1 194 ? 16.595 -9.656 -16.920 1.00 87.69 194 HIS A C 1
ATOM 1629 O O . HIS A 1 194 ? 17.815 -9.718 -17.083 1.00 87.69 194 HIS A O 1
ATOM 1635 N N . PRO A 1 195 ? 16.014 -8.660 -16.219 1.00 89.19 195 PRO A N 1
ATOM 1636 C CA . PRO A 1 195 ? 16.773 -7.546 -15.658 1.00 89.19 195 PRO A CA 1
ATOM 1637 C C . PRO A 1 195 ? 17.798 -8.010 -14.619 1.00 89.19 195 PRO A C 1
ATOM 1639 O O . PRO A 1 195 ? 17.453 -8.733 -13.683 1.00 89.19 195 PRO A O 1
ATOM 1642 N N . ASN A 1 196 ? 19.043 -7.556 -14.757 1.00 87.75 196 ASN A N 1
ATOM 1643 C CA . ASN A 1 196 ? 20.086 -7.711 -13.737 1.00 87.75 196 ASN A CA 1
ATOM 1644 C C . ASN A 1 196 ? 20.061 -6.539 -12.723 1.00 87.75 196 ASN A C 1
ATOM 1646 O O . ASN A 1 196 ? 19.184 -5.676 -12.765 1.00 87.75 196 ASN A O 1
ATOM 1650 N N . SER A 1 197 ? 21.017 -6.494 -11.782 1.00 86.38 197 SER A N 1
ATOM 1651 C CA . SER A 1 197 ? 21.089 -5.420 -10.769 1.00 86.38 197 SER A CA 1
ATOM 1652 C C . SER A 1 197 ? 21.193 -4.012 -11.365 1.00 86.38 197 SER A C 1
ATOM 1654 O O . SER A 1 197 ? 20.513 -3.105 -10.896 1.00 86.38 197 SER A O 1
ATOM 1656 N N . GLU A 1 198 ? 22.023 -3.830 -12.389 1.00 90.62 198 GLU A N 1
ATOM 1657 C CA . GLU A 1 198 ? 22.232 -2.538 -13.053 1.00 90.62 198 GLU A CA 1
ATOM 1658 C C . GLU A 1 198 ? 20.976 -2.109 -13.814 1.00 90.62 198 GLU A C 1
ATOM 1660 O O . GLU A 1 198 ? 20.566 -0.952 -13.745 1.00 90.62 198 GLU A O 1
ATOM 1665 N N . ASP A 1 199 ? 20.297 -3.064 -14.456 1.00 92.44 199 ASP A N 1
ATOM 1666 C CA . ASP A 1 199 ? 19.048 -2.796 -15.166 1.00 92.44 199 ASP A CA 1
ATOM 1667 C C . ASP A 1 199 ? 17.965 -2.288 -14.192 1.00 92.44 199 ASP A C 1
ATOM 1669 O O . ASP A 1 199 ? 17.266 -1.313 -14.486 1.00 92.44 199 ASP A O 1
ATOM 1673 N N . LEU A 1 200 ? 17.859 -2.908 -13.006 1.00 90.00 200 LEU A N 1
ATOM 1674 C CA . LEU A 1 200 ? 16.941 -2.498 -11.933 1.00 90.00 200 LEU A CA 1
ATOM 1675 C C . LEU A 1 200 ? 17.293 -1.119 -11.350 1.00 90.00 200 LEU A C 1
ATOM 1677 O O . LEU A 1 200 ? 16.393 -0.329 -11.055 1.00 90.00 200 LEU A O 1
ATOM 1681 N N . GLU A 1 201 ? 18.581 -0.802 -11.204 1.00 90.38 201 GLU A N 1
ATOM 1682 C CA . GLU A 1 201 ? 19.041 0.535 -10.807 1.00 90.38 201 GLU A CA 1
ATOM 1683 C C . GLU A 1 201 ? 18.660 1.583 -11.860 1.00 90.38 201 GLU A C 1
ATOM 1685 O O . GLU A 1 201 ? 18.111 2.633 -11.515 1.00 90.38 201 GLU A O 1
ATOM 1690 N N . GLY A 1 202 ? 18.834 1.267 -13.145 1.00 92.56 202 GLY A N 1
ATOM 1691 C CA . GLY A 1 202 ? 18.385 2.106 -14.253 1.00 92.56 202 GLY A CA 1
ATOM 1692 C C . GLY A 1 202 ? 16.871 2.340 -14.245 1.00 92.56 202 GLY A C 1
ATOM 1693 O O . GLY A 1 202 ? 16.414 3.473 -14.411 1.00 92.56 202 GLY A O 1
ATOM 1694 N N . MET A 1 203 ? 16.076 1.300 -13.962 1.00 92.12 203 MET A N 1
ATOM 1695 C CA . MET A 1 203 ? 14.630 1.444 -13.746 1.00 92.12 203 MET A CA 1
ATOM 1696 C C . MET A 1 203 ? 14.337 2.389 -12.579 1.00 92.12 203 MET A C 1
ATOM 1698 O O . MET A 1 203 ? 13.511 3.287 -12.723 1.00 92.12 203 MET A O 1
ATOM 1702 N N . CYS A 1 204 ? 15.040 2.260 -11.452 1.00 86.06 204 CYS A N 1
ATOM 1703 C CA . CYS A 1 204 ? 14.875 3.166 -10.315 1.00 86.06 204 CYS A CA 1
ATOM 1704 C C . CYS A 1 204 ? 15.184 4.627 -10.669 1.00 86.06 204 CYS A C 1
ATOM 1706 O O . CYS A 1 204 ? 14.415 5.504 -10.274 1.00 86.06 204 CYS A O 1
ATOM 1708 N N . LEU A 1 205 ? 16.249 4.889 -11.435 1.00 91.38 205 LEU A N 1
ATOM 1709 C CA . LEU A 1 205 ? 16.594 6.236 -11.904 1.00 91.38 205 LEU A CA 1
ATOM 1710 C C . LEU A 1 205 ? 15.478 6.836 -12.763 1.00 91.38 205 LEU A C 1
ATOM 1712 O O . LEU A 1 205 ? 15.091 7.985 -12.556 1.00 91.38 205 LEU A O 1
ATOM 1716 N N . VAL A 1 206 ? 14.901 6.051 -13.678 1.00 90.69 206 VAL A N 1
ATOM 1717 C CA . VAL A 1 206 ? 13.755 6.495 -14.489 1.00 90.69 206 VAL A CA 1
ATOM 1718 C C . VAL A 1 206 ? 12.568 6.853 -13.596 1.00 90.69 206 VAL A C 1
ATOM 1720 O O . VAL A 1 206 ? 11.954 7.901 -13.787 1.00 90.69 206 VAL A O 1
ATOM 1723 N N . LEU A 1 207 ? 12.258 6.021 -12.596 1.00 85.12 207 LEU A N 1
ATOM 1724 C CA . LEU A 1 207 ? 11.143 6.264 -11.676 1.00 85.12 207 LEU A CA 1
ATOM 1725 C C . LEU A 1 207 ? 11.348 7.489 -10.776 1.00 85.12 207 LEU A C 1
ATOM 1727 O O . LEU A 1 207 ? 10.366 8.109 -10.374 1.00 85.12 207 LEU A O 1
ATOM 1731 N N . GLN A 1 208 ? 12.598 7.828 -10.456 1.00 84.62 208 GLN A N 1
ATOM 1732 C CA . GLN A 1 208 ? 12.963 9.015 -9.677 1.00 84.62 208 GLN A CA 1
ATOM 1733 C C . GLN A 1 208 ? 13.065 10.286 -10.530 1.00 84.62 208 GLN A C 1
ATOM 1735 O O . GLN A 1 208 ? 13.025 11.386 -9.982 1.00 84.62 208 GLN A O 1
ATOM 1740 N N . SER A 1 209 ? 13.196 10.145 -11.851 1.00 86.75 209 SER A N 1
ATOM 1741 C CA . SER A 1 209 ? 13.256 11.276 -12.773 1.00 86.75 209 SER A CA 1
ATOM 1742 C C . SER A 1 209 ? 11.900 11.975 -12.922 1.00 86.75 209 SER A C 1
ATOM 1744 O O . SER A 1 209 ? 10.832 11.379 -12.760 1.00 86.75 209 SER A O 1
ATOM 1746 N N . ASP A 1 210 ? 11.937 13.250 -13.298 1.00 84.31 210 ASP A N 1
ATOM 1747 C CA . ASP A 1 210 ? 10.756 14.052 -13.625 1.00 84.31 210 ASP A CA 1
ATOM 1748 C C . ASP A 1 210 ? 10.357 13.955 -15.116 1.00 84.31 210 ASP A C 1
ATOM 1750 O O . ASP A 1 210 ? 9.521 14.720 -15.598 1.00 84.31 210 ASP A O 1
ATOM 1754 N N . LEU A 1 211 ? 10.928 12.988 -15.847 1.00 87.44 211 LEU A N 1
ATOM 1755 C CA . LEU A 1 211 ? 10.663 12.720 -17.262 1.00 87.44 211 LEU A CA 1
ATOM 1756 C C . LEU A 1 211 ? 9.429 11.819 -17.417 1.00 87.44 211 LEU A C 1
ATOM 1758 O O . LEU A 1 211 ? 9.519 10.590 -17.336 1.00 87.44 211 LEU A O 1
ATOM 1762 N N . LEU A 1 212 ? 8.265 12.430 -17.643 1.00 84.69 212 LEU A N 1
ATOM 1763 C CA . LEU A 1 212 ? 6.987 11.716 -17.744 1.00 84.69 212 LEU A CA 1
ATOM 1764 C C . LEU A 1 212 ? 6.972 10.695 -18.890 1.00 84.69 212 LEU A C 1
ATOM 1766 O O . LEU A 1 212 ? 6.504 9.576 -18.701 1.00 84.69 212 LEU A O 1
ATOM 1770 N N . GLU A 1 213 ? 7.540 11.040 -20.045 1.00 87.25 213 GLU A N 1
ATOM 1771 C CA . GLU A 1 213 ? 7.595 10.172 -21.225 1.00 87.25 213 GLU A CA 1
ATOM 1772 C C . GLU A 1 213 ? 8.437 8.919 -20.956 1.00 87.25 213 GLU A C 1
ATOM 1774 O O . GLU A 1 213 ? 8.069 7.809 -21.334 1.00 87.25 213 GLU A O 1
ATOM 1779 N N . SER A 1 214 ? 9.558 9.076 -20.249 1.00 90.38 214 SER A N 1
ATOM 1780 C CA . SER A 1 214 ? 10.433 7.962 -19.869 1.00 90.38 214 SER A CA 1
ATOM 1781 C C . SER A 1 214 ? 9.763 7.025 -18.865 1.00 90.38 214 SER A C 1
ATOM 1783 O O . SER A 1 214 ? 9.941 5.808 -18.943 1.00 90.38 214 SER A O 1
ATOM 1785 N N . ARG A 1 215 ? 8.973 7.579 -17.935 1.00 85.81 215 ARG A N 1
ATOM 1786 C CA . ARG A 1 215 ? 8.185 6.799 -16.971 1.00 85.81 215 ARG A CA 1
ATOM 1787 C C . ARG A 1 215 ? 7.066 6.013 -17.656 1.00 85.81 215 ARG A C 1
ATOM 1789 O O . ARG A 1 215 ? 6.890 4.841 -17.336 1.00 85.81 215 ARG A O 1
ATOM 1796 N N . ASP A 1 216 ? 6.367 6.621 -18.612 1.00 84.44 216 ASP A N 1
ATOM 1797 C CA . ASP A 1 216 ? 5.354 5.957 -19.449 1.00 84.44 216 ASP A CA 1
ATOM 1798 C C . ASP A 1 216 ? 5.965 4.821 -20.291 1.00 84.44 216 ASP A C 1
ATOM 1800 O O . ASP A 1 216 ? 5.457 3.698 -20.314 1.00 84.44 216 ASP A O 1
ATOM 1804 N N . PHE A 1 217 ? 7.119 5.064 -20.918 1.00 89.56 217 PHE A N 1
ATOM 1805 C CA . PHE A 1 217 ? 7.846 4.035 -21.662 1.00 89.56 217 PHE A CA 1
ATOM 1806 C C . PHE A 1 217 ? 8.234 2.838 -20.783 1.00 89.56 217 PHE A C 1
ATOM 1808 O O . PHE A 1 217 ? 7.982 1.688 -21.155 1.00 89.56 217 PHE A O 1
ATOM 1815 N N . LEU A 1 218 ? 8.786 3.094 -19.594 1.00 90.12 218 LEU A N 1
ATOM 1816 C CA . LEU A 1 218 ? 9.128 2.043 -18.637 1.00 90.12 218 LEU A CA 1
ATOM 1817 C C . LEU A 1 218 ? 7.883 1.291 -18.141 1.00 90.12 218 LEU A C 1
ATOM 1819 O O . LEU A 1 218 ? 7.919 0.066 -18.036 1.00 90.12 218 LEU A O 1
ATOM 1823 N N . ALA A 1 219 ? 6.771 1.985 -17.889 1.00 83.44 219 ALA A N 1
ATOM 1824 C CA . ALA A 1 219 ? 5.509 1.347 -17.523 1.00 83.44 219 ALA A CA 1
ATOM 1825 C C . ALA A 1 219 ? 5.014 0.387 -18.620 1.00 83.44 219 ALA A C 1
ATOM 1827 O O . ALA A 1 219 ? 4.589 -0.722 -18.318 1.00 83.44 219 ALA A O 1
ATOM 1828 N N . LYS A 1 220 ? 5.138 0.756 -19.900 1.00 85.12 2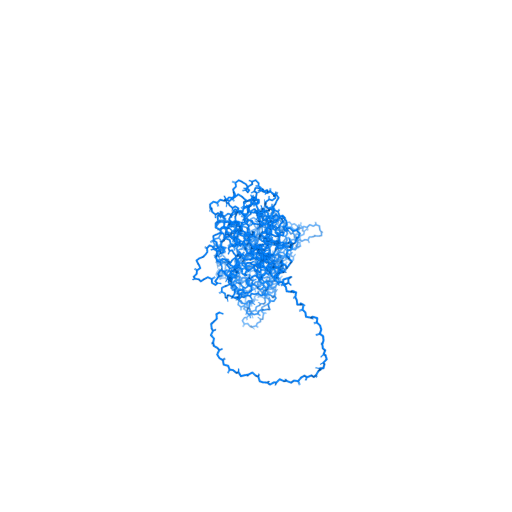20 LYS A N 1
ATOM 1829 C CA . LYS A 1 220 ? 4.770 -0.112 -21.035 1.00 85.12 220 LYS A CA 1
ATOM 1830 C C . LYS A 1 220 ? 5.672 -1.334 -21.187 1.00 85.12 220 LYS A C 1
ATOM 1832 O O . LYS A 1 220 ? 5.191 -2.406 -21.556 1.00 85.12 220 LYS A O 1
ATOM 1837 N N . ILE A 1 221 ? 6.972 -1.179 -20.942 1.00 89.12 221 ILE A N 1
ATOM 1838 C CA . ILE A 1 221 ? 7.936 -2.283 -21.027 1.00 89.12 221 ILE A CA 1
ATOM 1839 C C . ILE A 1 221 ? 7.768 -3.248 -19.862 1.00 89.12 221 ILE A C 1
ATOM 1841 O O . ILE A 1 221 ? 7.759 -4.459 -20.079 1.00 89.12 221 ILE A O 1
ATOM 1845 N N . SER A 1 222 ? 7.607 -2.733 -18.642 1.00 86.31 222 SER A N 1
ATOM 1846 C CA . SER A 1 222 ? 7.556 -3.555 -17.432 1.00 86.31 222 SER A CA 1
ATOM 1847 C C . SER A 1 222 ? 6.442 -4.600 -17.482 1.00 86.31 222 SER A C 1
ATOM 1849 O O . SER A 1 222 ? 6.617 -5.699 -16.976 1.00 86.31 222 SER A O 1
ATOM 1851 N N . LEU A 1 223 ? 5.338 -4.318 -18.168 1.00 81.00 223 LEU A N 1
ATOM 1852 C CA . LEU A 1 223 ? 4.213 -5.244 -18.330 1.00 81.00 223 LEU A CA 1
ATOM 1853 C C . LEU A 1 223 ? 4.498 -6.422 -19.256 1.00 81.00 223 LEU A C 1
ATOM 1855 O O . LEU A 1 223 ? 3.788 -7.426 -19.207 1.00 81.00 223 LEU A O 1
ATOM 1859 N N . LYS A 1 224 ? 5.495 -6.280 -20.130 1.00 85.38 224 LYS A N 1
ATOM 1860 C CA . LYS A 1 224 ? 5.921 -7.329 -21.055 1.00 85.38 224 LYS A CA 1
ATOM 1861 C C . LYS A 1 224 ? 6.941 -8.268 -20.419 1.00 85.38 224 LYS A C 1
ATOM 1863 O O . LYS A 1 224 ? 7.097 -9.370 -20.925 1.00 85.38 224 LYS A O 1
ATOM 1868 N N . ILE A 1 225 ? 7.613 -7.846 -19.347 1.00 88.31 225 ILE A N 1
ATOM 1869 C CA . ILE A 1 225 ? 8.652 -8.617 -18.655 1.00 88.31 225 ILE A CA 1
ATOM 1870 C C . ILE A 1 225 ? 8.008 -9.769 -17.855 1.00 88.31 225 ILE A C 1
ATOM 1872 O O . ILE A 1 225 ? 7.036 -9.532 -17.129 1.00 88.31 225 ILE A O 1
ATOM 1876 N N . PRO A 1 226 ? 8.537 -11.009 -17.927 1.00 87.81 226 PRO A N 1
ATOM 1877 C CA . PRO A 1 226 ? 7.980 -12.176 -17.241 1.00 87.81 226 PRO A CA 1
ATOM 1878 C C . PRO A 1 226 ? 8.375 -12.203 -15.753 1.00 87.81 226 PRO A C 1
ATOM 1880 O O . PRO A 1 226 ? 9.103 -13.080 -15.286 1.00 87.81 226 PRO A O 1
ATOM 1883 N N . TRP A 1 227 ? 7.896 -11.226 -14.979 1.00 87.75 227 TRP A N 1
ATOM 1884 C CA . TRP A 1 227 ? 8.293 -11.025 -13.580 1.00 87.75 227 TRP A CA 1
ATOM 1885 C C . TRP A 1 227 ? 8.101 -12.253 -12.688 1.00 87.75 227 TRP A C 1
ATOM 1887 O O . TRP A 1 227 ? 8.913 -12.474 -11.803 1.00 87.75 227 TRP A O 1
ATOM 1897 N N . ILE A 1 228 ? 7.068 -13.067 -12.906 1.00 86.88 228 ILE A N 1
ATOM 1898 C CA . ILE A 1 228 ? 6.793 -14.248 -12.068 1.00 86.88 228 ILE A CA 1
ATOM 1899 C C . ILE A 1 228 ? 7.897 -15.298 -12.228 1.00 86.88 228 ILE A C 1
ATOM 1901 O O . ILE A 1 228 ? 8.436 -15.792 -11.239 1.00 86.88 228 ILE A O 1
ATOM 1905 N N . GLU A 1 229 ? 8.268 -15.606 -13.473 1.00 87.69 229 GLU A N 1
ATOM 1906 C CA . GLU A 1 229 ? 9.343 -16.552 -13.784 1.00 87.69 229 GLU A CA 1
ATOM 1907 C C . GLU A 1 229 ? 10.682 -16.040 -13.250 1.00 87.69 229 GLU A C 1
ATOM 1909 O O . GLU A 1 229 ? 11.417 -16.774 -12.589 1.00 87.69 229 GLU A O 1
ATOM 1914 N N . ILE A 1 230 ? 10.951 -14.748 -13.456 1.00 88.69 230 ILE A N 1
ATOM 1915 C CA . ILE A 1 230 ? 12.149 -14.071 -12.952 1.00 88.69 230 ILE A CA 1
ATOM 1916 C C . ILE A 1 230 ? 12.214 -14.141 -11.425 1.00 88.69 230 ILE A C 1
ATOM 1918 O O . ILE A 1 230 ? 13.240 -14.528 -10.871 1.00 88.69 230 ILE A O 1
ATOM 1922 N N . MET A 1 231 ? 11.120 -13.817 -10.734 1.00 89.38 231 MET A N 1
ATOM 1923 C CA . MET A 1 231 ? 11.074 -13.835 -9.276 1.00 89.38 231 MET A CA 1
ATOM 1924 C C . MET A 1 231 ? 11.245 -15.244 -8.722 1.00 89.38 231 MET A C 1
ATOM 1926 O O . MET A 1 231 ? 11.881 -15.389 -7.682 1.00 89.38 231 MET A O 1
ATOM 1930 N N . LYS A 1 232 ? 10.745 -16.283 -9.399 1.00 88.19 232 LYS A N 1
ATOM 1931 C CA . LYS A 1 232 ? 10.985 -17.673 -8.996 1.00 88.19 232 LYS A CA 1
ATOM 1932 C C . LYS A 1 232 ? 12.474 -18.020 -9.062 1.00 88.19 232 LYS A C 1
ATOM 1934 O O . LYS A 1 232 ? 13.029 -18.475 -8.068 1.00 88.19 232 LYS A O 1
ATOM 1939 N N . ILE A 1 233 ? 13.125 -17.725 -10.189 1.00 88.38 233 ILE A N 1
ATOM 1940 C CA . ILE A 1 233 ? 14.561 -17.978 -10.381 1.00 88.38 233 ILE A CA 1
ATOM 1941 C C . ILE A 1 233 ? 15.381 -17.202 -9.345 1.00 88.38 233 ILE A C 1
ATOM 1943 O O . ILE A 1 233 ? 16.173 -17.789 -8.616 1.00 88.38 233 ILE A O 1
ATOM 1947 N N . ILE A 1 234 ? 15.144 -15.893 -9.220 1.00 89.19 234 ILE A N 1
ATOM 1948 C CA . ILE A 1 234 ? 15.870 -15.020 -8.288 1.00 89.19 234 ILE A CA 1
ATOM 1949 C C . ILE A 1 234 ? 15.708 -15.500 -6.841 1.00 89.19 234 ILE A C 1
ATOM 1951 O O . ILE A 1 234 ? 16.674 -15.483 -6.080 1.00 89.19 234 ILE A O 1
ATOM 1955 N N . SER A 1 235 ? 14.509 -15.948 -6.464 1.00 87.94 235 SER A N 1
ATOM 1956 C CA . SER A 1 235 ? 14.233 -16.442 -5.110 1.00 87.94 235 SER A CA 1
ATOM 1957 C C . SER A 1 235 ? 14.959 -17.756 -4.796 1.00 87.94 235 SER A C 1
ATOM 1959 O O . SER A 1 235 ? 15.225 -18.024 -3.628 1.00 87.94 235 SER A O 1
ATOM 1961 N N . GLU A 1 236 ? 15.281 -18.567 -5.810 1.00 89.25 236 GLU A N 1
ATOM 1962 C CA . GLU A 1 236 ? 16.021 -19.831 -5.677 1.00 89.25 236 GLU A CA 1
ATOM 1963 C C . GLU A 1 236 ? 17.548 -19.635 -5.743 1.00 89.25 236 GLU A C 1
ATOM 1965 O O . GLU A 1 236 ? 18.287 -20.377 -5.094 1.00 89.25 236 GLU A O 1
ATOM 1970 N N . THR A 1 237 ? 18.038 -18.652 -6.510 1.00 86.88 237 THR A N 1
ATOM 1971 C CA . THR A 1 237 ? 19.470 -18.545 -6.854 1.00 86.88 237 THR A CA 1
ATOM 1972 C C . THR A 1 237 ? 20.205 -17.351 -6.246 1.00 86.88 237 THR A C 1
ATOM 1974 O O . THR A 1 237 ? 21.435 -17.360 -6.229 1.00 86.88 237 THR A O 1
ATOM 1977 N N . MET A 1 238 ? 19.505 -16.308 -5.789 1.00 88.69 238 MET A N 1
ATOM 1978 C CA . MET A 1 238 ? 20.122 -15.039 -5.371 1.00 88.69 238 MET A CA 1
ATOM 1979 C C . MET A 1 238 ? 20.004 -14.775 -3.867 1.00 88.69 238 MET A C 1
ATOM 1981 O O . MET A 1 238 ? 19.282 -15.447 -3.133 1.00 88.69 238 MET A O 1
ATOM 1985 N N . SER A 1 239 ? 20.735 -13.762 -3.388 1.00 89.75 239 SER A N 1
AT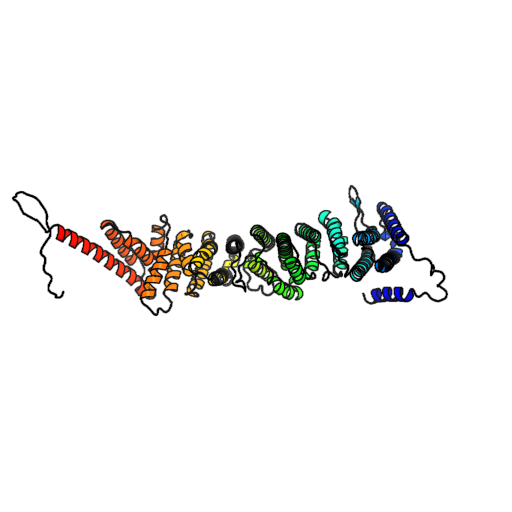OM 1986 C CA . SER A 1 239 ? 20.688 -13.355 -1.983 1.00 89.75 239 SER A CA 1
ATOM 1987 C C . SER A 1 239 ? 19.324 -12.746 -1.603 1.00 89.75 239 SER A C 1
ATOM 1989 O O . SER A 1 239 ? 18.686 -12.089 -2.435 1.00 89.75 239 SER A O 1
ATOM 1991 N N . PRO A 1 240 ? 18.891 -12.864 -0.331 1.00 87.88 240 PRO A N 1
ATOM 1992 C CA . PRO A 1 240 ? 17.641 -12.258 0.139 1.00 87.88 240 PRO A CA 1
ATOM 1993 C C . PRO A 1 240 ? 17.557 -10.742 -0.093 1.00 87.88 240 PRO A C 1
ATOM 1995 O O . PRO A 1 240 ? 16.484 -10.212 -0.380 1.00 87.88 240 PRO A O 1
ATOM 1998 N N . ASP A 1 241 ? 18.688 -10.035 -0.020 1.00 88.00 241 ASP A N 1
ATOM 1999 C CA . ASP A 1 241 ? 18.745 -8.598 -0.303 1.00 88.00 241 ASP A CA 1
ATOM 2000 C C . ASP A 1 241 ? 18.441 -8.271 -1.763 1.00 88.00 241 ASP A C 1
ATOM 2002 O O . ASP A 1 241 ? 17.766 -7.280 -2.048 1.00 88.00 241 ASP A O 1
ATOM 2006 N N . TYR A 1 242 ? 18.911 -9.103 -2.690 1.00 87.94 242 TYR A N 1
ATOM 2007 C CA . TYR A 1 242 ? 18.634 -8.926 -4.107 1.00 87.94 242 TYR A CA 1
ATOM 2008 C C . TYR A 1 242 ? 17.158 -9.207 -4.427 1.00 87.94 242 TYR A C 1
ATOM 2010 O O . TYR A 1 242 ? 16.516 -8.416 -5.123 1.00 87.94 242 TYR A O 1
ATOM 2018 N N . VAL A 1 243 ? 16.580 -10.259 -3.830 1.00 90.75 243 VAL A N 1
ATOM 2019 C CA . VAL A 1 243 ? 15.135 -10.555 -3.901 1.00 90.75 243 VAL A CA 1
ATOM 2020 C C . VAL A 1 243 ? 14.322 -9.351 -3.415 1.00 90.75 243 VAL A C 1
ATOM 2022 O O . VAL A 1 243 ? 13.422 -8.880 -4.110 1.00 90.75 243 VAL A O 1
ATOM 2025 N N . ARG A 1 244 ? 14.677 -8.799 -2.247 1.00 90.19 244 ARG A N 1
ATOM 2026 C CA . ARG A 1 244 ? 14.008 -7.629 -1.664 1.00 90.19 244 ARG A CA 1
ATOM 2027 C C . ARG A 1 244 ? 14.105 -6.401 -2.569 1.00 90.19 244 ARG A C 1
ATOM 2029 O O . ARG A 1 244 ? 13.079 -5.787 -2.846 1.00 90.19 244 ARG A O 1
ATOM 2036 N N . LYS A 1 245 ? 15.300 -6.044 -3.056 1.00 88.19 245 LYS A N 1
ATOM 2037 C CA . LYS A 1 245 ? 15.489 -4.901 -3.974 1.00 88.19 245 LYS A CA 1
ATOM 2038 C C . LYS A 1 245 ? 14.654 -5.044 -5.250 1.00 88.19 245 LYS A C 1
ATOM 2040 O O . LYS A 1 245 ? 14.050 -4.069 -5.702 1.00 88.19 245 LYS A O 1
ATOM 2045 N N . THR A 1 246 ? 14.581 -6.257 -5.794 1.00 89.50 246 THR A N 1
ATOM 2046 C CA . THR A 1 246 ? 13.779 -6.561 -6.986 1.00 89.50 246 THR A CA 1
ATOM 2047 C C . THR A 1 246 ? 12.288 -6.378 -6.702 1.00 89.50 246 THR A C 1
ATOM 2049 O O . THR A 1 246 ? 11.615 -5.663 -7.441 1.00 89.50 246 THR A O 1
ATOM 2052 N N . LEU A 1 247 ? 11.785 -6.915 -5.582 1.00 91.38 247 LEU A N 1
ATOM 2053 C CA . LEU A 1 247 ? 10.396 -6.725 -5.143 1.00 91.38 247 LEU A CA 1
ATOM 2054 C C . LEU A 1 247 ? 10.043 -5.249 -4.928 1.00 91.38 247 LEU A C 1
ATOM 2056 O O . LEU A 1 247 ? 8.976 -4.810 -5.343 1.00 91.38 247 LEU A O 1
ATOM 2060 N N . VAL A 1 248 ? 10.929 -4.461 -4.314 1.00 91.25 248 VAL A N 1
ATOM 2061 C CA . VAL A 1 248 ? 10.703 -3.020 -4.102 1.00 91.25 248 VAL A CA 1
ATOM 2062 C C . VAL A 1 248 ? 10.617 -2.277 -5.432 1.00 91.25 248 VAL A C 1
ATOM 2064 O O . VAL A 1 248 ? 9.707 -1.470 -5.630 1.00 91.25 248 VAL A O 1
ATOM 2067 N N . THR A 1 249 ? 11.533 -2.565 -6.358 1.00 88.88 249 THR A N 1
ATOM 2068 C CA . THR A 1 249 ? 11.541 -1.957 -7.697 1.00 88.88 249 THR A CA 1
ATOM 2069 C C . THR A 1 249 ? 10.269 -2.315 -8.459 1.00 88.88 249 THR A C 1
ATOM 2071 O O . THR A 1 249 ? 9.590 -1.427 -8.977 1.00 88.88 249 THR A O 1
ATOM 2074 N N . LEU A 1 250 ? 9.883 -3.594 -8.438 1.00 88.81 250 LEU A N 1
ATOM 2075 C CA . LEU A 1 250 ? 8.632 -4.072 -9.016 1.00 88.81 250 LEU A CA 1
ATOM 2076 C C . LEU A 1 250 ? 7.419 -3.383 -8.381 1.00 88.81 250 LEU A C 1
ATOM 2078 O O . LEU A 1 250 ? 6.556 -2.895 -9.099 1.00 88.81 250 LEU A O 1
ATOM 2082 N N . GLY A 1 251 ? 7.375 -3.249 -7.055 1.00 89.25 251 GLY A N 1
ATOM 2083 C CA . GLY A 1 251 ? 6.294 -2.550 -6.361 1.00 89.25 251 GLY A CA 1
ATOM 2084 C C . GLY A 1 251 ? 6.140 -1.094 -6.808 1.00 89.25 251 GLY A C 1
ATOM 2085 O O . GLY A 1 251 ? 5.022 -0.642 -7.050 1.00 89.25 251 GLY A O 1
ATOM 2086 N N . ARG A 1 252 ? 7.248 -0.366 -7.008 1.00 87.88 252 ARG A N 1
ATOM 2087 C CA . ARG A 1 252 ? 7.210 1.002 -7.559 1.00 87.88 252 ARG A CA 1
ATOM 2088 C C . ARG A 1 252 ? 6.678 1.024 -8.995 1.00 87.88 252 ARG A C 1
ATOM 2090 O O . ARG A 1 252 ? 5.868 1.889 -9.325 1.00 87.88 252 ARG A O 1
ATOM 2097 N N . LEU A 1 253 ? 7.103 0.072 -9.830 1.00 84.50 253 LEU A N 1
ATOM 2098 C CA . LEU A 1 253 ? 6.618 -0.072 -11.207 1.00 84.50 253 LEU A CA 1
ATOM 2099 C C . LEU A 1 253 ? 5.115 -0.359 -11.251 1.00 84.50 253 LEU A C 1
ATOM 2101 O O . LEU A 1 253 ? 4.410 0.240 -12.060 1.00 84.50 253 LEU A O 1
ATOM 2105 N N . LEU A 1 254 ? 4.615 -1.232 -10.374 1.00 82.81 254 LEU A N 1
ATOM 2106 C CA . LEU A 1 254 ? 3.196 -1.577 -10.295 1.00 82.81 254 LEU A CA 1
ATOM 2107 C C . LEU A 1 254 ? 2.339 -0.399 -9.834 1.00 82.81 254 LEU A C 1
ATOM 2109 O O . LEU A 1 254 ? 1.274 -0.180 -10.397 1.00 82.81 254 LEU A O 1
ATOM 2113 N N . ILE A 1 255 ? 2.814 0.400 -8.875 1.00 84.38 255 ILE A N 1
ATOM 2114 C CA . ILE A 1 255 ? 2.115 1.626 -8.465 1.00 84.38 255 ILE A CA 1
ATOM 2115 C C . ILE A 1 255 ? 2.046 2.609 -9.637 1.00 84.38 255 ILE A C 1
ATOM 2117 O O . ILE A 1 255 ? 0.976 3.109 -9.957 1.00 84.38 255 ILE A O 1
ATOM 2121 N N . ILE A 1 256 ? 3.164 2.866 -10.320 1.00 79.31 256 ILE A N 1
ATOM 2122 C CA . ILE A 1 256 ? 3.214 3.882 -11.382 1.00 79.31 256 ILE A CA 1
ATOM 2123 C C . ILE A 1 256 ? 2.435 3.443 -12.627 1.00 79.31 256 ILE A C 1
ATOM 2125 O O . ILE A 1 256 ? 1.657 4.227 -13.162 1.00 79.31 256 ILE A O 1
ATOM 2129 N N . SER A 1 257 ? 2.592 2.193 -13.063 1.00 75.31 257 SER A N 1
ATOM 2130 C CA . SER A 1 257 ? 1.823 1.639 -14.189 1.00 75.31 257 SER A CA 1
ATOM 2131 C C . SER A 1 257 ? 0.345 1.440 -13.847 1.00 75.31 257 SER A C 1
ATOM 2133 O O . SER A 1 257 ? -0.521 1.600 -14.703 1.00 75.31 257 SER A O 1
ATOM 2135 N N . GLY A 1 258 ? 0.047 1.120 -12.587 1.00 73.25 258 GLY A N 1
ATOM 2136 C CA . GLY A 1 258 ? -1.304 0.981 -12.067 1.00 73.25 258 GLY A CA 1
ATOM 2137 C C . GLY A 1 258 ? -2.028 2.307 -11.870 1.00 73.25 258 GLY A C 1
ATOM 2138 O O . GLY A 1 258 ? -3.233 2.275 -11.699 1.00 73.25 258 GLY A O 1
ATOM 2139 N N . LEU A 1 259 ? -1.347 3.454 -11.921 1.00 67.94 259 LEU A N 1
ATOM 2140 C CA . LEU A 1 259 ? -1.980 4.778 -11.946 1.00 67.94 259 LEU A CA 1
ATOM 2141 C C . LEU A 1 259 ? -2.248 5.271 -13.378 1.00 67.94 259 LEU A C 1
ATOM 2143 O O . LEU A 1 259 ? -3.045 6.189 -13.572 1.00 67.94 259 LEU A O 1
ATOM 2147 N N . ASP A 1 260 ? -1.635 4.652 -14.388 1.00 69.56 260 ASP A N 1
ATOM 2148 C CA . ASP A 1 260 ? -1.778 5.065 -15.781 1.00 69.56 260 ASP A CA 1
ATOM 2149 C C . ASP A 1 260 ? -3.013 4.433 -16.452 1.00 69.56 260 ASP A C 1
ATOM 2151 O O . ASP A 1 260 ? -3.028 3.270 -16.861 1.00 69.56 260 ASP A O 1
ATOM 2155 N N . MET A 1 261 ? -4.082 5.224 -16.571 1.00 61.12 261 MET A N 1
ATOM 2156 C CA . MET A 1 261 ? -5.414 4.785 -17.018 1.00 61.12 261 MET A CA 1
ATOM 2157 C C . MET A 1 261 ? -5.465 4.025 -18.362 1.00 61.12 261 MET A C 1
ATOM 2159 O O . MET A 1 261 ? -6.221 3.051 -18.456 1.00 61.12 261 MET A O 1
ATOM 2163 N N . PRO A 1 262 ? -4.740 4.419 -19.430 1.00 61.59 262 PRO A N 1
ATOM 2164 C CA . PRO A 1 262 ? -4.726 3.683 -20.695 1.00 61.59 262 PRO A CA 1
ATOM 2165 C C . PRO A 1 262 ? -4.118 2.286 -20.553 1.00 61.59 262 PRO A C 1
ATOM 2167 O O . PRO A 1 262 ? -4.577 1.351 -21.211 1.00 61.59 262 PRO A O 1
ATOM 2170 N N . LEU A 1 263 ? -3.122 2.137 -19.678 1.00 59.50 263 LEU A N 1
ATOM 2171 C CA . LEU A 1 263 ? -2.457 0.872 -19.402 1.00 59.50 263 LEU A CA 1
ATOM 2172 C C . LEU A 1 263 ? -3.390 -0.061 -18.619 1.00 59.50 263 LEU A C 1
ATOM 2174 O O . LEU A 1 263 ? -3.683 -1.169 -19.081 1.00 59.50 263 LEU A O 1
ATOM 2178 N N . THR A 1 264 ? -3.999 0.426 -17.533 1.00 58.34 264 THR A N 1
ATOM 2179 C CA . THR A 1 264 ? -4.873 -0.385 -16.662 1.00 58.34 264 THR A CA 1
ATOM 2180 C C . THR A 1 264 ? -6.146 -0.901 -17.344 1.00 58.34 264 THR A C 1
ATOM 2182 O O . THR A 1 264 ? -6.710 -1.904 -16.912 1.00 58.34 264 THR A O 1
ATOM 2185 N N . ARG A 1 265 ? -6.601 -0.256 -18.429 1.00 57.81 265 ARG A N 1
ATOM 2186 C CA . ARG A 1 265 ? -7.753 -0.710 -19.237 1.00 57.81 265 ARG A CA 1
ATOM 2187 C C . ARG A 1 265 ? -7.457 -1.918 -20.123 1.00 57.81 265 ARG A C 1
ATOM 2189 O O . ARG A 1 265 ? -8.390 -2.527 -20.644 1.00 57.81 265 ARG A O 1
ATOM 2196 N N . SER A 1 266 ? -6.191 -2.265 -20.335 1.00 58.09 266 SER A N 1
ATOM 2197 C CA . SER A 1 266 ? -5.843 -3.456 -21.102 1.00 58.09 266 SER A CA 1
ATOM 2198 C C . SER A 1 266 ? -5.942 -4.712 -20.223 1.00 58.09 266 SER A C 1
ATOM 2200 O O . SER A 1 266 ? -5.403 -4.763 -19.118 1.00 58.09 266 SER A O 1
ATOM 2202 N N . ASN A 1 267 ? -6.597 -5.768 -20.724 1.00 50.56 267 ASN A N 1
ATOM 2203 C CA . ASN A 1 267 ? -6.762 -7.053 -20.013 1.00 50.56 267 ASN A CA 1
ATOM 2204 C C . ASN A 1 267 ? -5.425 -7.708 -19.595 1.00 50.56 267 ASN A C 1
ATOM 2206 O O . ASN A 1 267 ? -5.407 -8.599 -18.746 1.00 50.56 267 ASN A O 1
ATOM 2210 N N . LEU A 1 268 ? -4.309 -7.263 -20.182 1.00 55.25 268 LEU A N 1
ATOM 2211 C CA . LEU A 1 268 ? -2.955 -7.705 -19.856 1.00 55.25 268 LEU A CA 1
ATOM 2212 C C . LEU A 1 268 ? -2.545 -7.332 -18.422 1.00 55.25 268 LEU A C 1
ATOM 2214 O O . LEU A 1 268 ? -1.882 -8.130 -17.767 1.00 55.25 268 LEU A O 1
ATOM 2218 N N . HIS A 1 269 ? -2.991 -6.185 -17.894 1.00 60.41 269 HIS A N 1
ATOM 2219 C CA . HIS A 1 269 ? -2.707 -5.816 -16.501 1.00 60.41 269 HIS A CA 1
ATOM 2220 C C . HIS A 1 269 ? -3.410 -6.734 -15.512 1.00 60.41 269 HIS A C 1
ATOM 2222 O O . HIS A 1 269 ? -2.786 -7.224 -14.578 1.00 60.41 269 HIS A O 1
ATOM 2228 N N . HIS A 1 270 ? -4.704 -6.984 -15.717 1.00 58.69 270 HIS A N 1
ATOM 2229 C CA . HIS A 1 270 ? -5.513 -7.703 -14.736 1.00 58.69 270 HIS A CA 1
ATOM 2230 C C . HIS A 1 270 ? -5.059 -9.162 -14.555 1.00 58.69 270 HIS A C 1
ATOM 2232 O O . HIS A 1 270 ? -5.039 -9.671 -13.435 1.00 58.69 270 HIS A O 1
ATOM 2238 N N . ASN A 1 271 ? -4.652 -9.824 -15.644 1.00 58.25 271 ASN A N 1
ATOM 2239 C CA . ASN A 1 271 ? -4.210 -11.220 -15.602 1.00 58.25 271 ASN A CA 1
ATOM 2240 C C . ASN A 1 271 ? -2.784 -11.375 -15.055 1.00 58.25 271 ASN A C 1
ATOM 2242 O O . ASN A 1 271 ? -2.543 -12.286 -14.267 1.00 58.25 271 ASN A O 1
ATOM 2246 N N . ASN A 1 272 ? -1.861 -10.473 -15.411 1.00 63.53 272 ASN A N 1
ATOM 2247 C CA . ASN A 1 272 ? -0.491 -10.521 -14.894 1.00 63.53 272 ASN A CA 1
ATOM 2248 C C . ASN A 1 272 ? -0.444 -10.155 -13.404 1.00 63.53 272 ASN A C 1
ATOM 2250 O O . ASN A 1 272 ? 0.288 -10.779 -12.648 1.00 63.53 272 ASN A O 1
ATOM 2254 N N . LEU A 1 273 ? -1.262 -9.197 -12.957 1.00 62.94 273 LEU A N 1
ATOM 2255 C CA . LEU A 1 273 ? -1.261 -8.729 -11.569 1.00 62.94 273 LEU A CA 1
ATOM 2256 C C . LEU A 1 273 ? -1.717 -9.787 -10.566 1.00 62.94 273 LEU A C 1
ATOM 2258 O O . LEU A 1 273 ? -1.046 -9.940 -9.556 1.00 62.94 273 LEU A O 1
ATOM 2262 N N . LYS A 1 274 ? -2.781 -10.558 -10.838 1.00 67.44 274 LYS A N 1
ATOM 2263 C CA . LYS A 1 274 ? -3.217 -11.633 -9.919 1.00 67.44 274 LYS A CA 1
ATOM 2264 C C . LYS A 1 274 ? -2.106 -12.636 -9.633 1.00 67.44 274 LYS A C 1
ATOM 2266 O O . LYS A 1 274 ? -1.921 -13.044 -8.497 1.00 67.44 274 LYS A O 1
ATOM 2271 N N . ALA A 1 275 ? -1.338 -12.996 -10.653 1.00 71.50 275 ALA A N 1
ATOM 2272 C CA . ALA A 1 275 ? -0.214 -13.899 -10.474 1.00 71.50 275 ALA A CA 1
ATOM 2273 C C . ALA A 1 275 ? 0.996 -13.211 -9.799 1.00 71.50 275 ALA A C 1
ATOM 2275 O O . ALA A 1 275 ? 1.818 -13.877 -9.178 1.00 71.50 275 ALA A O 1
ATOM 2276 N N . LEU A 1 276 ? 1.082 -11.874 -9.834 1.00 75.81 276 LEU A N 1
ATOM 2277 C CA . LEU A 1 276 ? 2.039 -11.104 -9.031 1.00 75.81 276 LEU A CA 1
ATOM 2278 C C . LEU A 1 276 ? 1.618 -10.971 -7.563 1.00 75.81 276 LEU A C 1
ATOM 2280 O O . LEU A 1 276 ? 2.488 -10.817 -6.710 1.00 75.81 276 LEU A O 1
ATOM 2284 N N . GLU A 1 277 ? 0.327 -11.060 -7.235 1.00 74.00 277 GLU A N 1
ATOM 2285 C CA . GLU A 1 277 ? -0.161 -11.075 -5.845 1.00 74.00 277 GLU A CA 1
ATOM 2286 C C . GLU A 1 277 ? 0.370 -12.285 -5.054 1.00 74.00 277 GLU A C 1
ATOM 2288 O O . GLU A 1 277 ? 0.525 -12.197 -3.838 1.00 74.00 277 GLU A O 1
ATOM 2293 N N . GLU A 1 278 ? 0.720 -13.379 -5.740 1.00 79.56 278 GLU A N 1
ATOM 2294 C CA . GLU A 1 278 ? 1.261 -14.612 -5.148 1.00 79.56 278 GLU A CA 1
ATOM 2295 C C . GLU A 1 278 ? 2.740 -14.508 -4.731 1.00 79.56 278 GLU A C 1
ATOM 2297 O O . GLU A 1 278 ? 3.274 -15.412 -4.086 1.00 79.56 278 GLU A O 1
ATOM 2302 N N . LEU A 1 279 ? 3.422 -13.410 -5.072 1.00 86.38 279 LEU A N 1
ATOM 2303 C CA . LEU A 1 279 ? 4.822 -13.210 -4.708 1.00 86.38 279 LEU A CA 1
ATOM 2304 C C . LEU A 1 279 ? 5.007 -12.976 -3.199 1.00 86.38 279 LEU A C 1
ATOM 2306 O O . LEU A 1 279 ? 4.116 -12.530 -2.473 1.00 86.38 279 LEU A O 1
ATOM 2310 N N . SER A 1 280 ? 6.230 -13.215 -2.722 1.00 87.38 280 SER A N 1
ATOM 2311 C CA . SER A 1 280 ? 6.635 -13.062 -1.318 1.00 87.38 280 SER A CA 1
ATOM 2312 C C . SER A 1 280 ? 6.787 -11.594 -0.876 1.00 87.38 280 SER A C 1
ATOM 2314 O O . SER A 1 280 ? 7.823 -11.195 -0.345 1.00 87.38 280 SER A O 1
ATOM 2316 N N . TRP A 1 281 ? 5.743 -10.774 -1.044 1.00 90.12 281 TRP A N 1
ATOM 2317 C CA . TRP A 1 281 ? 5.710 -9.345 -0.680 1.00 90.12 281 TRP A CA 1
ATOM 2318 C C . TRP A 1 281 ? 6.021 -9.073 0.799 1.00 90.12 281 TRP A C 1
ATOM 2320 O O . TRP A 1 281 ? 6.496 -7.996 1.165 1.00 90.12 281 TRP A O 1
ATOM 2330 N N . HIS A 1 282 ? 5.825 -10.074 1.661 1.00 85.88 282 HIS A N 1
ATOM 2331 C CA . HIS A 1 282 ? 6.178 -10.011 3.076 1.00 85.88 282 HIS A CA 1
ATOM 2332 C C . HIS A 1 282 ? 7.682 -9.766 3.322 1.00 85.88 282 HIS A C 1
ATOM 2334 O O . HIS A 1 282 ? 8.019 -9.246 4.386 1.00 85.88 282 HIS A O 1
ATOM 2340 N N . LEU A 1 283 ? 8.562 -10.059 2.353 1.00 89.12 283 LEU A N 1
ATOM 2341 C CA . LEU A 1 283 ? 10.017 -9.849 2.433 1.00 89.12 283 LEU A CA 1
ATOM 2342 C C . LEU A 1 283 ? 10.454 -8.377 2.333 1.00 89.12 283 LEU A C 1
ATOM 2344 O O . LEU A 1 283 ? 11.599 -8.054 2.646 1.00 89.12 283 LEU A O 1
ATOM 2348 N N . ILE A 1 284 ? 9.571 -7.473 1.901 1.00 92.19 284 ILE A N 1
ATOM 2349 C CA . ILE A 1 284 ? 9.883 -6.039 1.820 1.00 92.19 284 ILE A CA 1
ATOM 2350 C C . ILE A 1 284 ? 10.109 -5.470 3.232 1.00 92.19 284 ILE A C 1
ATOM 2352 O O . ILE A 1 284 ? 9.400 -5.840 4.167 1.00 92.19 284 ILE A O 1
ATOM 2356 N N . SER A 1 285 ? 11.085 -4.579 3.419 1.00 92.38 285 SER A N 1
ATOM 2357 C CA . SER A 1 285 ? 11.345 -3.966 4.731 1.00 92.38 285 SER A CA 1
ATOM 2358 C C . SER A 1 285 ? 10.238 -2.980 5.137 1.00 92.38 285 SER A C 1
ATOM 2360 O O . SER A 1 285 ? 9.446 -2.542 4.306 1.00 92.38 285 SER A O 1
ATOM 2362 N N . LEU A 1 286 ? 10.161 -2.613 6.419 1.00 92.94 286 LEU A N 1
ATOM 2363 C CA . LEU A 1 286 ? 9.181 -1.621 6.884 1.00 92.94 286 LEU A CA 1
ATOM 2364 C C . LEU A 1 286 ? 9.399 -0.245 6.222 1.00 92.94 286 LEU A C 1
ATOM 2366 O O . LEU A 1 286 ? 8.437 0.387 5.796 1.00 92.94 286 LEU A O 1
ATOM 2370 N N . GLU A 1 287 ? 10.661 0.169 6.088 1.00 94.44 287 GLU A N 1
ATOM 2371 C CA . GLU A 1 287 ? 11.083 1.432 5.463 1.00 94.44 287 GLU A CA 1
ATOM 2372 C C . GLU A 1 287 ? 10.705 1.480 3.976 1.00 94.44 287 GLU A C 1
ATOM 2374 O O . GLU A 1 287 ? 10.176 2.475 3.479 1.00 94.44 287 GLU A O 1
ATOM 2379 N N . ASP A 1 288 ? 10.915 0.370 3.265 1.00 93.62 288 ASP A N 1
ATOM 2380 C CA . ASP A 1 288 ? 10.555 0.255 1.853 1.00 93.62 288 ASP A CA 1
ATOM 2381 C C . ASP A 1 288 ? 9.026 0.286 1.657 1.00 93.62 288 ASP A C 1
ATOM 2383 O O . ASP A 1 288 ? 8.540 0.915 0.715 1.00 93.62 288 ASP A O 1
ATOM 2387 N N . VAL A 1 289 ? 8.250 -0.343 2.555 1.00 94.56 289 VAL A N 1
ATOM 2388 C CA . VAL A 1 289 ? 6.775 -0.260 2.543 1.00 94.56 289 VAL A CA 1
ATOM 2389 C C . VAL A 1 289 ? 6.306 1.181 2.746 1.00 94.56 289 VAL A C 1
ATOM 2391 O O . VAL A 1 289 ? 5.428 1.647 2.019 1.00 94.56 289 VAL A O 1
ATOM 2394 N N . GLU A 1 290 ? 6.896 1.910 3.695 1.00 94.38 290 GLU A N 1
ATOM 2395 C CA . GLU A 1 290 ? 6.574 3.321 3.923 1.00 94.38 290 GLU A CA 1
ATOM 2396 C C . GLU A 1 290 ? 6.862 4.173 2.677 1.00 94.38 290 GLU A C 1
ATOM 2398 O O . GLU A 1 290 ? 6.025 4.983 2.267 1.00 94.38 290 GLU A O 1
ATOM 2403 N N . ALA A 1 291 ? 8.001 3.943 2.017 1.00 92.75 291 ALA A N 1
ATOM 2404 C CA . ALA A 1 291 ? 8.351 4.625 0.776 1.00 92.75 291 ALA A CA 1
ATOM 2405 C C . ALA A 1 291 ? 7.355 4.331 -0.364 1.00 92.75 291 ALA A C 1
ATOM 2407 O O . ALA A 1 291 ? 6.999 5.245 -1.112 1.00 92.75 291 ALA A O 1
ATOM 2408 N N . LEU A 1 292 ? 6.875 3.087 -0.489 1.00 92.69 292 LEU A N 1
ATOM 2409 C CA . LEU A 1 292 ? 5.852 2.704 -1.473 1.00 92.69 292 LEU A CA 1
ATOM 2410 C C . LEU A 1 292 ? 4.504 3.381 -1.194 1.00 92.69 292 LEU A C 1
ATOM 2412 O O . LEU A 1 292 ? 3.886 3.922 -2.111 1.00 92.69 292 LEU A O 1
ATOM 2416 N N . LEU A 1 293 ? 4.065 3.410 0.068 1.00 92.44 293 LEU A N 1
ATOM 2417 C CA . LEU A 1 293 ? 2.840 4.114 0.455 1.00 92.44 293 LEU A CA 1
ATOM 2418 C C . LEU A 1 293 ? 2.951 5.610 0.149 1.00 92.44 293 LEU A C 1
ATOM 2420 O O . LEU A 1 293 ? 2.050 6.183 -0.460 1.00 92.44 293 LEU A O 1
ATOM 2424 N N . LYS A 1 294 ? 4.079 6.238 0.498 1.00 91.12 294 LYS A N 1
ATOM 2425 C CA . LYS A 1 294 ? 4.328 7.653 0.198 1.00 91.12 294 LYS A CA 1
ATOM 2426 C C . LYS A 1 294 ? 4.305 7.933 -1.307 1.00 91.12 294 LYS A C 1
ATOM 2428 O O . LYS A 1 294 ? 3.771 8.960 -1.724 1.00 91.12 294 LYS A O 1
ATOM 2433 N N . LEU A 1 295 ? 4.847 7.029 -2.127 1.00 88.75 295 LEU A N 1
ATOM 2434 C CA . LEU A 1 295 ? 4.808 7.155 -3.586 1.00 88.75 295 LEU A CA 1
ATOM 2435 C C . LEU A 1 295 ? 3.364 7.198 -4.100 1.00 88.75 295 LEU A C 1
ATOM 2437 O O . LEU A 1 295 ? 3.023 8.097 -4.864 1.00 88.75 295 LEU A O 1
ATOM 2441 N N . TYR A 1 296 ? 2.508 6.283 -3.641 1.00 88.25 296 TYR A N 1
ATOM 2442 C CA . TYR A 1 296 ? 1.096 6.279 -4.023 1.00 88.25 296 TYR A CA 1
ATOM 2443 C C . TYR A 1 296 ? 0.381 7.554 -3.555 1.00 88.25 296 TYR A C 1
ATOM 2445 O O . TYR A 1 296 ? -0.107 8.322 -4.377 1.00 88.25 296 TYR A O 1
ATOM 2453 N N . TYR A 1 297 ? 0.407 7.858 -2.254 1.00 85.75 297 TYR A N 1
ATOM 2454 C CA . TYR A 1 297 ? -0.344 8.995 -1.704 1.00 85.75 297 TYR A CA 1
ATOM 2455 C C . TYR A 1 297 ? 0.156 10.374 -2.162 1.00 85.75 297 TYR A C 1
ATOM 2457 O O . TYR A 1 297 ? -0.598 11.339 -2.086 1.00 85.75 297 TYR A O 1
ATOM 2465 N N . SER A 1 298 ? 1.397 10.488 -2.650 1.00 84.31 298 SER A N 1
ATOM 2466 C CA . SER A 1 298 ? 1.898 11.725 -3.275 1.00 84.31 298 SER A CA 1
ATOM 2467 C C . SER A 1 298 ? 1.435 11.922 -4.720 1.00 84.31 298 SER A C 1
ATOM 2469 O O . SER A 1 298 ? 1.524 13.033 -5.237 1.00 84.31 298 SER A O 1
ATOM 2471 N N . THR A 1 299 ? 0.963 10.861 -5.377 1.00 76.44 299 THR A N 1
ATOM 2472 C CA . THR A 1 299 ? 0.566 10.877 -6.792 1.00 76.44 299 THR A CA 1
ATOM 2473 C C . THR A 1 299 ? -0.939 10.689 -7.004 1.00 76.44 299 THR A C 1
ATOM 2475 O O . THR A 1 299 ? -1.451 11.103 -8.041 1.00 76.44 299 THR A O 1
ATOM 2478 N N . SER A 1 300 ? -1.657 10.123 -6.030 1.00 77.00 300 SER A N 1
ATOM 2479 C CA . SER A 1 300 ? -3.110 9.907 -6.063 1.00 77.00 300 SER A CA 1
ATOM 2480 C C . SER A 1 300 ? -3.891 11.009 -5.334 1.00 77.00 300 SER A C 1
ATOM 2482 O O . SER A 1 300 ? -3.426 11.514 -4.311 1.00 77.00 300 SER A O 1
ATOM 2484 N N . ASP A 1 301 ? -5.122 11.309 -5.767 1.00 75.38 301 ASP A N 1
ATOM 2485 C CA . ASP A 1 301 ? -6.043 12.141 -4.980 1.00 75.38 301 ASP A CA 1
ATOM 2486 C C . ASP A 1 301 ? -6.531 11.337 -3.755 1.00 75.38 301 ASP A C 1
ATOM 2488 O O . ASP A 1 301 ? -7.073 10.243 -3.929 1.00 75.38 301 ASP A O 1
ATOM 2492 N N . PRO A 1 302 ? -6.410 11.853 -2.517 1.00 68.31 302 PRO A N 1
ATOM 2493 C CA . PRO A 1 302 ? -6.976 11.236 -1.314 1.00 68.31 302 PRO A CA 1
ATOM 2494 C C . PRO A 1 302 ? -8.456 10.842 -1.449 1.00 68.31 302 PRO A C 1
ATOM 2496 O O . PRO A 1 302 ? -8.910 9.886 -0.817 1.00 68.31 302 PRO A O 1
ATOM 2499 N N . ALA A 1 303 ? -9.208 11.541 -2.309 1.00 68.50 303 ALA A N 1
ATOM 2500 C CA . ALA A 1 303 ? -10.599 11.227 -2.604 1.00 68.50 303 ALA A CA 1
ATOM 2501 C C . ALA A 1 303 ? -10.799 9.903 -3.360 1.00 68.50 303 ALA A C 1
ATOM 2503 O O . ALA A 1 303 ? -11.913 9.384 -3.380 1.00 68.50 303 ALA A O 1
ATOM 2504 N N . ASN A 1 304 ? -9.747 9.319 -3.933 1.00 70.19 304 ASN A N 1
ATOM 2505 C CA . ASN A 1 304 ? -9.810 8.015 -4.590 1.00 70.19 304 ASN A CA 1
ATOM 2506 C C . ASN A 1 304 ? -10.102 6.884 -3.593 1.00 70.19 304 ASN A C 1
ATOM 2508 O O . ASN A 1 304 ? -10.677 5.876 -3.981 1.00 70.19 304 ASN A O 1
ATOM 2512 N N . LEU A 1 305 ? -9.831 7.069 -2.293 1.00 64.50 305 LEU A N 1
ATOM 2513 C CA . LEU A 1 305 ? -10.289 6.146 -1.243 1.00 64.50 305 LEU A CA 1
ATOM 2514 C C . LEU A 1 305 ? -11.824 6.117 -1.078 1.00 64.50 305 LEU A C 1
ATOM 2516 O O . LEU A 1 305 ? -12.344 5.239 -0.395 1.00 64.50 305 LEU A O 1
ATOM 2520 N N . LEU A 1 306 ? -12.543 7.097 -1.641 1.00 60.12 306 LEU A N 1
ATOM 2521 C CA . LEU A 1 306 ? -13.959 7.372 -1.361 1.00 60.12 306 LEU A CA 1
ATOM 2522 C C . LEU A 1 306 ? -14.925 6.818 -2.414 1.00 60.12 306 LEU A C 1
ATOM 2524 O O . LEU A 1 306 ? -16.140 6.844 -2.210 1.00 60.12 306 LEU A O 1
ATOM 2528 N N . ASN A 1 307 ? -14.420 6.379 -3.565 1.00 58.78 307 ASN A N 1
ATOM 2529 C CA . ASN A 1 307 ? -15.267 5.968 -4.676 1.00 58.78 307 ASN A CA 1
ATOM 2530 C C . ASN A 1 307 ? -15.445 4.437 -4.645 1.00 58.78 307 ASN A C 1
ATOM 2532 O O . ASN A 1 307 ? -14.487 3.691 -4.724 1.00 58.78 307 ASN A O 1
ATOM 2536 N N . GLU A 1 308 ? -16.673 3.927 -4.527 1.00 50.00 308 GLU A N 1
ATOM 2537 C CA . GLU A 1 308 ? -16.953 2.481 -4.688 1.00 50.00 308 GLU A CA 1
ATOM 2538 C C . GLU A 1 308 ? -17.204 2.099 -6.161 1.00 50.00 308 GLU A C 1
ATOM 2540 O O . GLU A 1 308 ? -17.079 0.937 -6.534 1.00 50.00 308 GLU A O 1
ATOM 2545 N N . GLU A 1 309 ? -17.488 3.076 -7.034 1.00 47.47 309 GLU A N 1
ATOM 2546 C CA . GLU A 1 309 ? -17.708 2.895 -8.488 1.00 47.47 309 GLU A CA 1
ATOM 2547 C C . GLU A 1 309 ? -16.422 2.494 -9.253 1.00 47.47 309 GLU A C 1
ATOM 2549 O O . GLU A 1 309 ? -16.389 2.416 -10.478 1.00 47.47 309 GLU A O 1
ATOM 2554 N N . LEU A 1 310 ? -15.343 2.216 -8.521 1.00 48.56 310 LEU A N 1
ATOM 2555 C CA . LEU A 1 310 ? -13.980 2.030 -8.999 1.00 48.56 310 LEU A CA 1
ATOM 2556 C C . LEU A 1 310 ? -13.670 0.636 -9.576 1.00 48.56 310 LEU A C 1
ATOM 2558 O O . LEU A 1 310 ? -12.503 0.346 -9.828 1.00 48.56 310 LEU A O 1
ATOM 2562 N N . GLN A 1 311 ? -14.656 -0.221 -9.861 1.00 46.50 311 GLN A N 1
ATOM 2563 C CA . GLN A 1 311 ? -14.378 -1.480 -10.583 1.00 46.50 311 GLN A CA 1
ATOM 2564 C C . GLN A 1 311 ? -13.736 -1.232 -11.968 1.00 46.50 311 GLN A C 1
ATOM 2566 O O . GLN A 1 311 ? -13.077 -2.112 -12.519 1.00 46.50 311 GLN A O 1
ATOM 2571 N N . THR A 1 312 ? -13.867 -0.014 -12.505 1.00 48.62 312 THR A N 1
ATOM 2572 C CA . THR A 1 312 ? -13.254 0.444 -13.761 1.00 48.62 312 THR A CA 1
ATOM 2573 C C . THR A 1 312 ? -12.075 1.415 -13.599 1.00 48.62 312 THR A C 1
ATOM 2575 O O . THR A 1 312 ? -11.549 1.869 -14.616 1.00 48.62 312 THR A O 1
ATOM 2578 N N . ASN A 1 313 ? -11.653 1.753 -12.372 1.00 58.16 313 ASN A N 1
ATOM 2579 C CA . ASN A 1 313 ? -10.585 2.732 -12.127 1.00 58.16 313 ASN A CA 1
ATOM 2580 C C . ASN A 1 313 ? -9.283 2.082 -11.655 1.00 58.16 313 ASN A C 1
ATOM 2582 O O . ASN A 1 313 ? -9.267 1.085 -10.937 1.00 58.16 313 ASN A O 1
ATOM 2586 N N . SER A 1 314 ? -8.186 2.703 -12.068 1.00 63.81 314 SER A N 1
ATOM 2587 C CA . SER A 1 314 ? -6.819 2.233 -11.891 1.00 63.81 314 SER A CA 1
ATOM 2588 C C . SER A 1 314 ? -6.383 2.195 -10.410 1.00 63.81 314 SER A C 1
ATOM 2590 O O . SER A 1 314 ? -5.730 1.245 -9.974 1.00 63.81 314 SER A O 1
ATOM 2592 N N . ASP A 1 315 ? -6.889 3.124 -9.590 1.00 70.88 315 ASP A N 1
ATOM 2593 C CA . ASP A 1 315 ? -6.594 3.232 -8.153 1.00 70.88 315 ASP A CA 1
ATOM 2594 C C . ASP A 1 315 ? -7.014 2.018 -7.306 1.00 70.88 315 ASP A C 1
ATOM 2596 O O . ASP A 1 315 ? -6.308 1.667 -6.360 1.00 70.88 315 ASP A O 1
ATOM 2600 N N . VAL A 1 316 ? -8.130 1.336 -7.613 1.00 74.81 316 VAL A N 1
ATOM 2601 C CA . VAL A 1 316 ? -8.566 0.167 -6.812 1.00 74.81 316 VAL A CA 1
ATOM 2602 C C . VAL A 1 316 ? -7.543 -0.949 -6.857 1.00 74.81 316 VAL A C 1
ATOM 2604 O O . VAL A 1 316 ? -7.281 -1.589 -5.839 1.00 74.81 316 VAL A O 1
ATOM 2607 N N . TYR A 1 317 ? -6.941 -1.159 -8.023 1.00 75.62 317 TYR A N 1
ATOM 2608 C CA . TYR A 1 317 ? -5.922 -2.181 -8.196 1.00 75.62 317 TYR A CA 1
ATOM 2609 C C . TYR A 1 317 ? -4.687 -1.861 -7.366 1.00 75.62 317 TYR A C 1
ATOM 2611 O O . TYR A 1 317 ? -4.185 -2.725 -6.649 1.00 75.62 317 TYR A O 1
ATOM 2619 N N . VAL A 1 318 ? -4.237 -0.605 -7.401 1.00 81.88 318 VAL A N 1
ATOM 2620 C CA . VAL A 1 318 ? -3.078 -0.172 -6.618 1.00 81.88 318 VAL A CA 1
ATOM 2621 C C . VAL A 1 318 ? -3.366 -0.269 -5.120 1.00 81.88 318 VAL A C 1
ATOM 2623 O O . VAL A 1 318 ? -2.528 -0.762 -4.369 1.00 81.88 318 VAL A O 1
ATOM 2626 N N . LEU A 1 319 ? -4.565 0.107 -4.670 1.00 83.44 319 LEU A N 1
ATOM 2627 C CA . LEU A 1 319 ? -4.969 -0.024 -3.268 1.00 83.44 319 LEU A CA 1
ATOM 2628 C C . LEU A 1 319 ? -5.039 -1.486 -2.809 1.00 83.44 319 LEU A C 1
ATOM 2630 O O . LEU A 1 319 ? -4.599 -1.789 -1.700 1.00 83.44 319 LEU A O 1
ATOM 2634 N N . GLN A 1 320 ? -5.550 -2.394 -3.645 1.00 83.56 320 GLN A N 1
ATOM 2635 C CA . GLN A 1 320 ? -5.581 -3.829 -3.352 1.00 83.56 320 GLN A CA 1
ATOM 2636 C C . GLN A 1 320 ? -4.165 -4.415 -3.277 1.00 83.56 320 GLN A C 1
ATOM 2638 O O . GLN A 1 320 ? -3.841 -5.138 -2.333 1.00 83.56 320 GLN A O 1
ATOM 2643 N N . PHE A 1 321 ? -3.294 -4.034 -4.211 1.00 85.81 321 PHE A N 1
ATOM 2644 C CA . PHE A 1 321 ? -1.877 -4.384 -4.182 1.00 85.81 321 PHE A CA 1
ATOM 2645 C C . PHE A 1 321 ? -1.190 -3.881 -2.901 1.00 85.81 321 PHE A C 1
ATOM 2647 O O . PHE A 1 321 ? -0.506 -4.642 -2.214 1.00 85.81 321 PHE A O 1
ATOM 2654 N N . LEU A 1 322 ? -1.428 -2.625 -2.512 1.00 89.25 322 LEU A N 1
ATOM 2655 C CA . LEU A 1 322 ? -0.887 -2.057 -1.275 1.00 89.25 322 LEU A CA 1
ATOM 2656 C C . LEU A 1 322 ? -1.399 -2.791 -0.029 1.00 89.25 322 LEU A C 1
ATOM 2658 O O . LEU A 1 322 ? -0.631 -2.976 0.915 1.00 89.25 322 LEU A O 1
ATOM 2662 N N . LYS A 1 323 ? -2.650 -3.279 -0.021 1.00 89.31 323 LYS A N 1
ATOM 2663 C CA . LYS A 1 323 ? -3.135 -4.147 1.065 1.00 89.31 323 LYS A CA 1
ATOM 2664 C C . LYS A 1 323 ? -2.300 -5.424 1.176 1.00 89.31 323 LYS A C 1
ATOM 2666 O O . LYS A 1 323 ? -1.986 -5.832 2.292 1.00 89.31 323 LYS A O 1
ATOM 2671 N N . ILE A 1 324 ? -1.901 -6.035 0.061 1.00 88.62 324 ILE A N 1
ATOM 2672 C CA . ILE A 1 324 ? -1.058 -7.241 0.059 1.00 88.62 324 ILE A CA 1
ATOM 2673 C C . ILE A 1 324 ? 0.341 -6.924 0.601 1.00 88.62 324 ILE A C 1
ATOM 2675 O O . ILE A 1 324 ? 0.796 -7.580 1.539 1.00 88.62 324 ILE A O 1
ATOM 2679 N N . VAL A 1 325 ? 0.989 -5.874 0.085 1.00 90.38 325 VAL A N 1
ATOM 2680 C CA . VAL A 1 325 ? 2.330 -5.432 0.522 1.00 90.38 325 VAL A CA 1
ATOM 2681 C C . VAL A 1 325 ? 2.368 -5.105 2.018 1.00 90.38 325 VAL A C 1
ATOM 2683 O O . VAL A 1 325 ? 3.329 -5.439 2.717 1.00 90.38 325 VAL A O 1
ATOM 2686 N N . CYS A 1 326 ? 1.300 -4.495 2.531 1.00 91.31 326 CYS A N 1
ATOM 2687 C CA . CYS A 1 326 ? 1.176 -4.117 3.934 1.00 91.31 326 CYS A CA 1
ATOM 2688 C C . CYS A 1 326 ? 0.629 -5.231 4.841 1.00 91.31 326 CYS A C 1
ATOM 2690 O O . CYS A 1 326 ? 0.348 -4.978 6.013 1.00 91.31 326 CYS A O 1
ATOM 2692 N N . CYS A 1 327 ? 0.472 -6.457 4.331 1.00 88.44 327 CYS A N 1
ATOM 2693 C CA . CYS A 1 327 ? -0.067 -7.602 5.069 1.00 88.44 327 CYS A CA 1
ATOM 2694 C C . CYS A 1 327 ? -1.497 -7.383 5.614 1.00 88.44 327 CYS A C 1
ATOM 2696 O O . CYS A 1 327 ? -1.863 -7.966 6.640 1.00 88.44 327 CYS A O 1
ATOM 2698 N N . MET A 1 328 ? -2.306 -6.558 4.939 1.00 86.38 328 MET A N 1
ATOM 2699 C CA . MET A 1 328 ? -3.728 -6.307 5.228 1.00 86.38 328 MET A CA 1
ATOM 2700 C C . MET A 1 328 ? -4.668 -7.361 4.607 1.00 86.38 328 MET A C 1
ATOM 2702 O O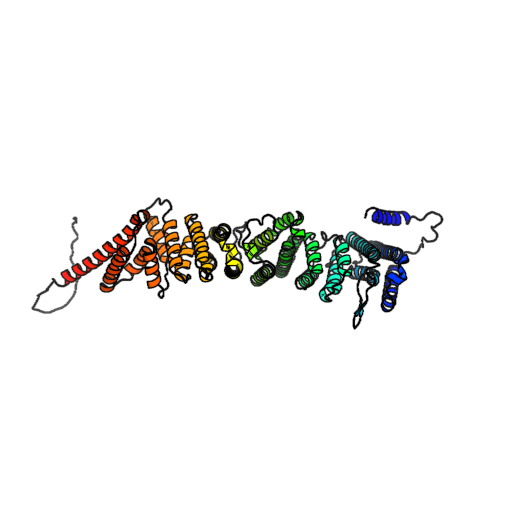 . MET A 1 328 ? -5.877 -7.162 4.527 1.00 86.38 328 MET A O 1
ATOM 2706 N N . VAL A 1 329 ? -4.115 -8.492 4.167 1.00 84.56 329 VAL A N 1
ATOM 2707 C CA . VAL A 1 329 ? -4.840 -9.654 3.639 1.00 84.56 329 VAL A CA 1
ATOM 2708 C C . VAL A 1 329 ? -4.422 -10.885 4.445 1.00 84.56 329 VAL A C 1
ATOM 2710 O O . VAL A 1 329 ? -3.285 -10.974 4.917 1.00 84.56 329 VAL A O 1
ATOM 2713 N N . VAL A 1 330 ? -5.343 -11.832 4.634 1.00 79.25 330 VAL A N 1
ATOM 2714 C CA . VAL A 1 330 ? -5.049 -13.094 5.325 1.00 79.25 330 VAL A CA 1
ATOM 2715 C C . VAL A 1 330 ? -4.121 -13.935 4.448 1.00 79.25 330 VAL A C 1
ATOM 2717 O O . VAL A 1 330 ? -4.459 -14.254 3.311 1.00 79.25 330 VAL A O 1
ATOM 2720 N N . ALA A 1 331 ? -2.947 -14.290 4.973 1.00 68.00 331 ALA A N 1
ATOM 2721 C CA . ALA A 1 331 ? -1.999 -15.137 4.260 1.00 68.00 331 ALA A CA 1
ATOM 2722 C C . ALA A 1 331 ? -2.576 -16.548 4.071 1.00 68.00 331 ALA A C 1
ATOM 2724 O O . ALA A 1 331 ? -3.076 -17.147 5.024 1.00 68.00 331 ALA A O 1
ATOM 2725 N N . THR A 1 332 ? -2.428 -17.113 2.871 1.00 62.84 332 THR A N 1
ATOM 2726 C CA . THR A 1 332 ? -2.888 -18.472 2.527 1.00 62.84 332 THR A CA 1
ATOM 2727 C C . THR A 1 332 ? -2.309 -19.551 3.442 1.00 62.84 332 THR A C 1
ATOM 2729 O O . THR A 1 332 ? -2.953 -20.565 3.688 1.00 62.84 332 THR A O 1
ATOM 2732 N N . ASN A 1 333 ? -1.113 -19.315 3.990 1.00 60.75 333 ASN A N 1
ATOM 2733 C CA . ASN A 1 333 ? -0.361 -20.313 4.749 1.00 60.75 333 ASN A CA 1
ATOM 2734 C C . ASN A 1 333 ? -0.453 -20.113 6.273 1.00 60.75 333 ASN A C 1
ATOM 2736 O O . ASN A 1 333 ? 0.231 -20.811 7.016 1.00 60.75 333 ASN A O 1
ATOM 2740 N N . SER A 1 334 ? -1.272 -19.171 6.766 1.00 59.41 334 SER A N 1
ATOM 2741 C CA . SER A 1 334 ? -1.459 -18.857 8.203 1.00 59.41 334 SER A CA 1
ATOM 2742 C C . SER A 1 334 ? -0.186 -18.507 9.005 1.00 59.41 334 SER A C 1
ATOM 2744 O O . SER A 1 334 ? -0.219 -18.447 10.232 1.00 59.41 334 SER A O 1
ATOM 2746 N N . VAL A 1 335 ? 0.939 -18.245 8.330 1.00 65.50 335 VAL A N 1
ATOM 2747 C CA . VAL A 1 335 ? 2.205 -17.855 8.967 1.00 65.50 335 VAL A CA 1
ATOM 2748 C C . VAL A 1 335 ? 2.170 -16.366 9.308 1.00 65.50 335 VAL A C 1
ATOM 2750 O O . VAL A 1 335 ? 1.919 -15.535 8.433 1.00 65.50 335 VAL A O 1
ATOM 2753 N N . ASP A 1 336 ? 2.440 -16.021 10.569 1.00 69.50 336 ASP A N 1
ATOM 2754 C CA . ASP A 1 336 ? 2.645 -14.628 10.966 1.00 69.50 336 ASP A CA 1
ATOM 2755 C C . ASP A 1 336 ? 4.084 -14.205 10.655 1.00 69.50 336 ASP A C 1
ATOM 2757 O O . ASP A 1 336 ? 5.047 -14.750 11.199 1.00 69.50 336 ASP A O 1
ATOM 2761 N N . TYR A 1 337 ? 4.229 -13.250 9.740 1.00 77.75 337 TYR A N 1
ATOM 2762 C CA . TYR A 1 337 ? 5.532 -12.749 9.318 1.00 77.75 337 TYR A CA 1
ATOM 2763 C C . TYR A 1 337 ? 6.051 -11.669 10.281 1.00 77.75 337 TYR A C 1
ATOM 2765 O O . TYR A 1 337 ? 5.262 -10.868 10.795 1.00 77.75 337 TYR A O 1
ATOM 2773 N N . PRO A 1 338 ? 7.378 -11.561 10.480 1.00 77.50 338 PRO A N 1
ATOM 2774 C CA . PRO A 1 338 ? 7.968 -10.474 11.254 1.00 77.50 338 PRO A CA 1
ATOM 2775 C C . PRO A 1 338 ? 7.496 -9.100 10.762 1.00 77.50 338 PRO A C 1
ATOM 2777 O O . PRO A 1 338 ? 7.404 -8.849 9.561 1.00 77.50 338 PRO A O 1
ATOM 2780 N N . HIS A 1 339 ? 7.198 -8.199 11.701 1.00 85.38 339 HIS A N 1
ATOM 2781 C CA . HIS A 1 339 ? 6.720 -6.836 11.429 1.00 85.38 339 HIS A CA 1
ATOM 2782 C C . HIS A 1 339 ? 5.398 -6.733 10.643 1.00 85.38 339 HIS A C 1
ATOM 2784 O O . HIS A 1 339 ? 5.025 -5.627 10.248 1.00 85.38 339 HIS A O 1
ATOM 2790 N N . SER A 1 340 ? 4.645 -7.828 10.467 1.00 88.56 340 SER A N 1
ATOM 2791 C CA . SER A 1 340 ? 3.331 -7.818 9.805 1.00 88.56 340 SER A CA 1
ATOM 2792 C C . SER A 1 340 ? 2.400 -6.767 10.423 1.00 88.56 340 SER A C 1
ATOM 2794 O O . SER A 1 340 ? 1.823 -5.952 9.709 1.00 88.56 340 SER A O 1
ATOM 2796 N N . ASN A 1 341 ? 2.327 -6.707 11.757 1.00 90.69 341 ASN A N 1
ATOM 2797 C CA . ASN A 1 341 ? 1.470 -5.756 12.463 1.00 90.69 341 ASN A CA 1
ATOM 2798 C C . ASN A 1 341 ? 1.915 -4.294 12.298 1.00 90.69 341 ASN A C 1
ATOM 2800 O O . ASN A 1 341 ? 1.073 -3.404 12.215 1.00 90.69 341 ASN A O 1
ATOM 2804 N N . ALA A 1 342 ? 3.223 -4.041 12.196 1.00 93.06 342 ALA A N 1
ATOM 2805 C CA . ALA A 1 342 ? 3.752 -2.700 11.952 1.00 93.06 342 ALA A CA 1
ATOM 2806 C C . ALA A 1 342 ? 3.422 -2.218 10.529 1.00 93.06 342 ALA A C 1
ATOM 2808 O O . ALA A 1 342 ? 2.977 -1.087 10.353 1.00 93.06 342 ALA A O 1
ATOM 2809 N N . LYS A 1 343 ? 3.551 -3.094 9.523 1.00 94.31 343 LYS A N 1
ATOM 2810 C CA . LYS A 1 343 ? 3.160 -2.797 8.134 1.00 94.31 343 LYS A CA 1
ATOM 2811 C C . LYS A 1 343 ? 1.659 -2.514 8.003 1.00 94.31 343 LYS A C 1
ATOM 2813 O O . LYS A 1 343 ? 1.272 -1.549 7.346 1.00 94.31 343 LYS A O 1
ATOM 2818 N N . ARG A 1 344 ? 0.819 -3.303 8.685 1.00 93.25 344 ARG A N 1
ATOM 2819 C CA . ARG A 1 344 ? -0.638 -3.082 8.761 1.00 93.25 344 ARG A CA 1
ATOM 2820 C C . ARG A 1 344 ? -0.968 -1.714 9.353 1.00 93.25 344 ARG A C 1
ATOM 2822 O O . ARG A 1 344 ? -1.801 -0.989 8.814 1.00 93.25 344 ARG A O 1
ATOM 2829 N N . LEU A 1 345 ? -0.281 -1.347 10.436 1.00 94.81 345 LEU A N 1
ATOM 2830 C CA . LEU A 1 345 ? -0.455 -0.048 11.077 1.00 94.81 345 LEU A CA 1
ATOM 2831 C C . LEU A 1 345 ? -0.038 1.108 10.159 1.00 94.81 345 LEU A C 1
ATOM 2833 O O . LEU A 1 345 ? -0.767 2.091 10.091 1.00 94.81 345 LEU A O 1
ATOM 2837 N N . LEU A 1 346 ? 1.067 0.987 9.412 1.00 95.00 346 LEU A N 1
ATOM 2838 C CA . LEU A 1 346 ? 1.467 2.000 8.425 1.00 95.00 346 LEU A CA 1
ATOM 2839 C C . LEU A 1 346 ? 0.396 2.212 7.350 1.00 95.00 346 LEU A C 1
ATOM 2841 O O . LEU A 1 346 ? 0.060 3.353 7.037 1.00 95.00 346 LEU A O 1
ATOM 2845 N N . TYR A 1 347 ? -0.172 1.129 6.813 1.00 93.38 347 TYR A N 1
ATOM 2846 C CA . TYR A 1 347 ? -1.258 1.226 5.836 1.00 93.38 347 TYR A CA 1
ATOM 2847 C C . TYR A 1 347 ? -2.473 1.963 6.406 1.00 93.38 347 TYR A C 1
ATOM 2849 O O . TYR A 1 347 ? -2.975 2.901 5.783 1.00 93.38 347 TYR A O 1
ATOM 2857 N N . LEU A 1 348 ? -2.922 1.572 7.604 1.00 93.12 348 LEU A N 1
ATOM 2858 C CA . LEU A 1 348 ? -4.044 2.234 8.269 1.00 93.12 348 LEU A CA 1
ATOM 2859 C C . LEU A 1 348 ? -3.742 3.702 8.552 1.00 93.12 348 LEU A C 1
ATOM 2861 O O . LEU A 1 348 ? -4.591 4.545 8.283 1.00 93.12 348 LEU A O 1
ATOM 2865 N N . HIS A 1 349 ? -2.541 4.021 9.030 1.00 93.81 349 HIS A N 1
ATOM 2866 C CA . HIS A 1 349 ? -2.145 5.394 9.307 1.00 93.81 349 HIS A CA 1
ATOM 2867 C C . HIS A 1 349 ? -2.249 6.280 8.061 1.00 93.81 349 HIS A C 1
ATOM 2869 O O . HIS A 1 349 ? -2.798 7.381 8.129 1.00 93.81 349 HIS A O 1
ATOM 2875 N N . GLN A 1 350 ? -1.796 5.789 6.905 1.00 91.19 350 GLN A N 1
ATOM 2876 C CA . GLN A 1 350 ? -1.903 6.528 5.647 1.00 91.19 350 GLN A CA 1
ATOM 2877 C C . GLN A 1 350 ? -3.356 6.641 5.161 1.00 91.19 350 GLN A C 1
ATOM 2879 O O . GLN A 1 350 ? -3.785 7.725 4.765 1.00 91.19 350 GLN A O 1
ATOM 2884 N N . CYS A 1 351 ? -4.158 5.577 5.288 1.00 89.12 351 CYS A N 1
ATOM 2885 C CA . CYS A 1 351 ? -5.591 5.621 4.978 1.00 89.12 351 CYS A CA 1
ATOM 2886 C C . CYS A 1 351 ? -6.335 6.651 5.841 1.00 89.12 351 CYS A C 1
ATOM 2888 O O . CYS A 1 351 ? -7.071 7.486 5.319 1.00 89.12 351 CYS A O 1
ATOM 2890 N N . ILE A 1 352 ? -6.130 6.626 7.160 1.00 91.31 352 ILE A N 1
ATOM 2891 C CA . ILE A 1 352 ? -6.764 7.554 8.103 1.00 91.31 352 ILE A CA 1
ATOM 2892 C C . ILE A 1 352 ? -6.273 8.987 7.879 1.00 91.31 352 ILE A C 1
ATOM 2894 O O . ILE A 1 352 ? -7.069 9.921 7.972 1.00 91.31 352 ILE A O 1
ATOM 2898 N N . SER A 1 353 ? -4.997 9.186 7.546 1.00 91.12 353 SER A N 1
ATOM 2899 C CA . SER A 1 353 ? -4.453 10.511 7.221 1.00 91.12 353 SER A CA 1
ATOM 2900 C C . SER A 1 353 ? -5.077 11.083 5.947 1.00 91.12 353 SER A C 1
ATOM 2902 O O . SER A 1 353 ? -5.532 12.227 5.950 1.00 91.12 353 SER A O 1
ATOM 2904 N N . ALA A 1 354 ? -5.204 10.272 4.895 1.00 87.38 354 ALA A N 1
ATOM 2905 C CA . ALA A 1 354 ? -5.885 10.658 3.662 1.00 87.38 354 ALA A CA 1
ATOM 2906 C C . ALA A 1 354 ? -7.382 10.952 3.887 1.00 87.38 354 ALA A C 1
ATOM 2908 O O . ALA A 1 354 ? -7.895 11.956 3.391 1.00 87.38 354 ALA A O 1
ATOM 2909 N N . LEU A 1 355 ? -8.076 10.142 4.698 1.00 87.19 355 LEU A N 1
ATOM 2910 C CA . LEU A 1 355 ? -9.466 10.406 5.087 1.00 87.19 355 LEU A CA 1
ATOM 2911 C C . LEU A 1 355 ? -9.600 11.696 5.897 1.00 87.19 355 LEU A C 1
ATOM 2913 O O . LEU A 1 355 ? -10.512 12.478 5.643 1.00 87.19 355 LEU A O 1
ATOM 2917 N N . THR A 1 356 ? -8.679 11.955 6.826 1.00 89.75 356 THR A N 1
ATOM 2918 C CA . THR A 1 356 ? -8.657 13.197 7.610 1.00 89.75 356 THR A CA 1
ATOM 2919 C C . THR A 1 356 ? -8.541 14.407 6.680 1.00 89.75 356 THR A C 1
ATOM 2921 O O . THR A 1 356 ? -9.337 15.341 6.790 1.00 89.75 356 THR A O 1
ATOM 2924 N N . LEU A 1 357 ? -7.632 14.354 5.702 1.00 88.56 357 LEU A N 1
ATOM 2925 C CA . LEU A 1 357 ? -7.467 15.396 4.687 1.00 88.56 357 LEU A CA 1
ATOM 2926 C C . LEU A 1 357 ? -8.733 15.577 3.827 1.00 88.56 357 LEU A C 1
ATOM 2928 O O . LEU A 1 357 ? -9.178 16.696 3.586 1.00 88.56 357 LEU A O 1
ATOM 2932 N N . CYS A 1 358 ? -9.396 14.485 3.437 1.00 84.69 358 CYS A N 1
ATOM 2933 C CA . CYS A 1 358 ? -10.692 14.563 2.756 1.00 84.69 358 CYS A CA 1
ATOM 2934 C C . CYS A 1 358 ? -11.777 15.218 3.620 1.00 84.69 358 CYS A C 1
ATOM 2936 O O . CYS A 1 358 ? -12.579 16.001 3.109 1.00 84.69 358 CYS A O 1
ATOM 2938 N N . THR A 1 359 ? -11.816 14.926 4.923 1.00 86.12 359 THR A N 1
ATOM 2939 C CA . THR A 1 359 ? -12.805 15.531 5.828 1.00 86.12 359 THR A CA 1
ATOM 2940 C C . THR A 1 359 ? -12.576 17.021 6.061 1.00 86.12 359 THR A C 1
ATOM 2942 O O . THR A 1 359 ? -13.553 17.745 6.260 1.00 86.12 359 THR A O 1
ATOM 2945 N N . SER A 1 360 ? -11.329 17.500 5.996 1.00 86.50 360 SER A N 1
ATOM 2946 C CA . SER A 1 360 ? -11.012 18.924 6.128 1.00 86.50 360 SER A CA 1
ATOM 2947 C C . SER A 1 360 ? -11.246 19.695 4.825 1.00 86.50 360 SER A C 1
ATOM 2949 O O . SER A 1 360 ? -11.913 20.730 4.846 1.00 86.50 360 SER A O 1
ATOM 2951 N N . GLU A 1 361 ? -10.756 19.187 3.692 1.00 86.31 361 GLU A N 1
ATOM 2952 C CA . GLU A 1 361 ? -10.763 19.907 2.411 1.00 86.31 361 GLU A CA 1
ATOM 2953 C C . GLU A 1 361 ? -12.063 19.724 1.615 1.00 86.31 361 GLU A C 1
ATOM 2955 O O . GLU A 1 361 ? -12.544 20.656 0.974 1.00 86.31 361 GLU A O 1
ATOM 2960 N N . LYS A 1 362 ? -12.672 18.532 1.669 1.00 83.19 362 LYS A N 1
ATOM 2961 C CA . LYS A 1 362 ? -13.790 18.117 0.799 1.00 83.19 362 LYS A CA 1
ATOM 2962 C C . LYS A 1 362 ? -15.098 17.872 1.566 1.00 83.19 362 LYS A C 1
ATOM 2964 O O . LYS A 1 362 ? -15.972 17.139 1.103 1.00 83.19 362 LYS A O 1
ATOM 2969 N N . LYS A 1 363 ? -15.280 18.531 2.716 1.00 84.56 363 LYS A N 1
ATOM 2970 C CA . LYS A 1 363 ? -16.433 18.361 3.630 1.00 84.56 363 LYS A CA 1
ATOM 2971 C C . LYS A 1 363 ? -17.815 18.399 2.959 1.00 84.56 363 LYS A C 1
ATOM 2973 O O . LYS A 1 363 ? -18.700 17.638 3.338 1.00 84.56 363 LYS A O 1
ATOM 2978 N N . GLU A 1 364 ? -18.022 19.265 1.966 1.00 84.31 364 GLU A N 1
ATOM 2979 C CA . GLU A 1 364 ? -19.322 19.405 1.292 1.00 84.31 364 GLU A CA 1
ATOM 2980 C C . GLU A 1 364 ? -19.672 18.193 0.428 1.00 84.31 364 GLU A C 1
ATOM 2982 O O . GLU A 1 364 ? -20.839 17.816 0.346 1.00 84.31 364 GLU A O 1
ATOM 2987 N N . LEU A 1 365 ? -18.670 17.556 -0.186 1.00 81.06 365 LEU A N 1
ATOM 2988 C CA . LEU A 1 365 ? -18.861 16.325 -0.954 1.00 81.06 365 LEU A CA 1
ATOM 2989 C C . LEU A 1 365 ? -19.295 15.181 -0.034 1.00 81.06 365 LEU A C 1
ATOM 2991 O O . LEU A 1 365 ? -20.198 14.423 -0.387 1.00 81.06 365 LEU A O 1
ATOM 2995 N N . ILE A 1 366 ? -18.717 15.128 1.172 1.00 82.00 366 ILE A N 1
ATOM 2996 C CA . ILE A 1 366 ? -19.071 14.136 2.190 1.00 82.00 366 ILE A CA 1
ATOM 2997 C C . ILE A 1 366 ? -20.523 14.293 2.625 1.00 82.00 366 ILE A C 1
ATOM 2999 O O . ILE A 1 366 ? -21.292 13.336 2.610 1.00 82.00 366 ILE A O 1
ATOM 3003 N N . LEU A 1 367 ? -20.916 15.521 2.959 1.00 85.38 367 LEU A N 1
ATOM 3004 C CA . LEU A 1 367 ? -22.271 15.816 3.420 1.00 85.38 367 LEU A CA 1
ATOM 3005 C C . LEU A 1 367 ? -23.339 15.609 2.338 1.00 85.38 367 LEU A C 1
ATOM 3007 O O . LEU A 1 367 ? -24.490 15.357 2.682 1.00 85.38 367 LEU A O 1
ATOM 3011 N N . LYS A 1 368 ? -22.981 15.706 1.050 1.00 85.69 368 LYS A N 1
ATOM 3012 C CA . LYS A 1 368 ? -23.895 15.419 -0.066 1.00 85.69 368 LYS A CA 1
ATOM 3013 C C . LYS A 1 368 ? -24.148 13.924 -0.267 1.00 85.69 368 LYS A C 1
ATOM 3015 O O . LYS A 1 368 ? -25.230 13.574 -0.715 1.00 85.69 368 LYS A O 1
ATOM 3020 N N . ASN A 1 369 ? -23.181 13.062 0.056 1.00 82.12 369 ASN A N 1
ATOM 3021 C CA . ASN A 1 369 ? -23.267 11.616 -0.181 1.00 82.12 369 ASN A CA 1
ATOM 3022 C C . ASN A 1 369 ? -22.881 10.787 1.060 1.00 82.12 369 ASN A C 1
ATOM 3024 O O . ASN A 1 369 ? -22.020 9.914 0.943 1.00 82.12 369 ASN A O 1
ATOM 3028 N N . PRO A 1 370 ? -23.490 11.015 2.240 1.00 84.00 370 PRO A N 1
ATOM 3029 C CA . PRO A 1 370 ? -23.034 10.439 3.510 1.00 84.00 370 PRO A CA 1
ATOM 3030 C C . PRO A 1 370 ? -22.972 8.905 3.494 1.00 84.00 370 PRO A C 1
ATOM 3032 O O . PRO A 1 370 ? -22.046 8.331 4.062 1.00 84.00 370 PRO A O 1
ATOM 3035 N N . GLU A 1 371 ? -23.887 8.244 2.780 1.00 83.81 371 GLU A N 1
ATOM 3036 C CA . GLU A 1 371 ? -23.955 6.780 2.669 1.00 83.81 371 GLU A CA 1
ATOM 3037 C C . GLU A 1 371 ? -22.663 6.150 2.130 1.00 83.81 371 GLU A C 1
ATOM 3039 O O . GLU A 1 371 ? -22.254 5.089 2.599 1.00 83.81 371 GLU A O 1
ATOM 3044 N N . LYS A 1 372 ? -21.978 6.810 1.181 1.00 79.06 372 LYS A N 1
ATOM 3045 C CA . LYS A 1 372 ? -20.704 6.313 0.632 1.00 79.06 372 LYS A CA 1
ATOM 3046 C C . LYS A 1 372 ? -19.616 6.285 1.712 1.00 79.06 372 LYS A C 1
ATOM 3048 O O . LYS A 1 372 ? -18.851 5.333 1.817 1.00 79.06 372 LYS A O 1
ATOM 3053 N N . TYR A 1 373 ? -19.592 7.297 2.575 1.00 78.69 373 TYR A N 1
ATOM 3054 C CA . TYR A 1 373 ? -18.580 7.455 3.623 1.00 78.69 373 TYR A CA 1
ATOM 3055 C C . TYR A 1 373 ? -18.858 6.590 4.844 1.00 78.69 373 TYR A C 1
ATOM 3057 O O . TYR A 1 373 ? -17.923 6.117 5.491 1.00 78.69 373 TYR A O 1
ATOM 3065 N N . GLN A 1 374 ? -20.135 6.317 5.119 1.00 85.94 374 GLN A N 1
ATOM 3066 C CA . GLN A 1 374 ? -20.539 5.408 6.185 1.00 85.94 374 GLN A CA 1
ATOM 3067 C C . GLN A 1 374 ? -20.055 3.974 5.967 1.00 85.94 374 GLN A C 1
ATOM 3069 O O . GLN A 1 374 ? -20.038 3.217 6.929 1.00 85.94 374 GLN A O 1
ATOM 3074 N N . LYS A 1 375 ? -19.633 3.581 4.760 1.00 87.06 375 LYS A N 1
ATOM 3075 C CA . LYS A 1 375 ? -19.113 2.231 4.485 1.00 87.06 375 LYS A CA 1
ATOM 3076 C C . LYS A 1 375 ? -17.603 2.086 4.674 1.00 87.06 375 LYS A C 1
ATOM 3078 O O . LYS A 1 375 ? -17.129 0.974 4.899 1.00 87.06 375 LYS A O 1
ATOM 3083 N N . ILE A 1 376 ? -16.849 3.187 4.629 1.00 86.19 376 ILE A N 1
ATOM 3084 C CA . ILE A 1 376 ? -15.377 3.160 4.622 1.00 86.19 376 ILE A CA 1
ATOM 3085 C C . ILE A 1 376 ? -14.829 2.554 5.918 1.00 86.19 376 ILE A C 1
ATOM 3087 O O . ILE A 1 376 ? -14.063 1.591 5.876 1.00 86.19 376 ILE A O 1
ATOM 3091 N N . LEU A 1 377 ? -15.243 3.080 7.077 1.00 90.56 377 LEU A N 1
ATOM 3092 C CA . LEU A 1 377 ? -14.817 2.540 8.370 1.00 90.56 377 LEU A CA 1
ATOM 3093 C C . LEU A 1 377 ? -15.257 1.074 8.550 1.00 90.56 377 LEU A C 1
ATOM 3095 O O . LEU A 1 377 ? -14.396 0.264 8.879 1.00 90.56 377 LEU A O 1
ATOM 3099 N N . PRO A 1 378 ? -16.517 0.678 8.281 1.00 92.56 378 PRO A N 1
ATOM 3100 C CA . PRO A 1 378 ? -16.949 -0.715 8.312 1.00 92.56 378 PRO A CA 1
ATOM 3101 C C . PRO A 1 378 ? -16.098 -1.635 7.444 1.00 92.56 378 PRO A C 1
ATOM 3103 O O . PRO A 1 378 ? -15.763 -2.734 7.879 1.00 92.56 378 PRO A O 1
ATOM 3106 N N . SER A 1 379 ? -15.701 -1.197 6.245 1.00 89.81 379 SER A N 1
ATOM 3107 C CA . SER A 1 379 ? -14.786 -1.967 5.401 1.00 89.81 379 SER A CA 1
ATOM 3108 C C . SER A 1 379 ? -13.424 -2.145 6.073 1.00 89.81 379 SER A C 1
ATOM 3110 O O . SER A 1 379 ? -12.907 -3.259 6.094 1.00 89.81 379 SER A O 1
ATOM 3112 N N . LEU A 1 380 ? -12.858 -1.085 6.660 1.00 90.94 380 LEU A N 1
ATOM 3113 C CA . LEU A 1 380 ? -11.586 -1.162 7.386 1.00 90.94 380 LEU A CA 1
ATOM 3114 C C . LEU A 1 380 ? -11.685 -2.069 8.619 1.00 90.94 380 LEU A C 1
ATOM 3116 O O . LEU A 1 380 ? -10.809 -2.902 8.828 1.00 90.94 380 LEU A O 1
ATOM 3120 N N . PHE A 1 381 ? -12.757 -1.965 9.407 1.00 94.56 381 PHE A N 1
ATOM 3121 C CA . PHE A 1 381 ? -12.996 -2.853 10.547 1.00 94.56 381 PHE A CA 1
ATOM 3122 C C . PHE A 1 381 ? -13.159 -4.309 10.114 1.00 94.56 381 PHE A C 1
ATOM 3124 O O . PHE A 1 381 ? -12.623 -5.191 10.773 1.00 94.56 381 PHE A O 1
ATOM 3131 N N . THR A 1 382 ? -13.825 -4.560 8.987 1.00 93.62 382 THR A N 1
ATOM 3132 C CA . THR A 1 382 ? -13.962 -5.907 8.415 1.00 93.62 382 THR A CA 1
ATOM 3133 C C . THR A 1 382 ? -12.607 -6.468 7.975 1.00 93.62 382 THR A C 1
ATOM 3135 O O . THR A 1 382 ? -12.319 -7.642 8.203 1.00 93.62 382 THR A O 1
ATOM 3138 N N . ASP A 1 383 ? -11.746 -5.644 7.372 1.00 91.00 383 ASP A N 1
ATOM 3139 C CA . ASP A 1 383 ? -10.389 -6.055 6.998 1.00 91.00 383 ASP A CA 1
ATOM 3140 C C . ASP A 1 383 ? -9.534 -6.349 8.244 1.00 91.00 383 ASP A C 1
ATOM 3142 O O . ASP A 1 383 ? -8.891 -7.398 8.317 1.00 91.00 383 ASP A O 1
ATOM 3146 N N . ILE A 1 384 ? -9.587 -5.483 9.266 1.00 94.12 384 ILE A N 1
ATOM 3147 C CA . ILE A 1 384 ? -8.914 -5.703 10.556 1.00 94.12 384 ILE A CA 1
ATOM 3148 C C . ILE A 1 384 ? -9.442 -6.982 11.220 1.00 94.12 384 ILE A C 1
ATOM 3150 O O . ILE A 1 384 ? -8.653 -7.800 11.684 1.00 94.12 384 ILE A O 1
ATOM 3154 N N . GLU A 1 385 ? -10.757 -7.196 11.241 1.00 94.12 385 GLU A N 1
ATOM 3155 C CA . GLU A 1 385 ? -11.379 -8.373 11.846 1.00 94.12 385 GLU A CA 1
ATOM 3156 C C . GLU A 1 385 ? -10.899 -9.662 11.186 1.00 94.12 385 GLU A C 1
ATOM 3158 O O . GLU A 1 385 ? -10.530 -10.594 11.896 1.00 94.12 385 GLU A O 1
ATOM 3163 N N . LYS A 1 386 ? -10.845 -9.717 9.850 1.00 91.25 386 LYS A N 1
ATOM 3164 C CA . LYS A 1 386 ? -10.342 -10.892 9.121 1.00 91.25 386 LYS A CA 1
ATOM 3165 C C . LYS A 1 386 ? -8.904 -11.225 9.509 1.00 91.25 386 LYS A C 1
ATOM 3167 O O . LYS A 1 386 ? -8.580 -12.386 9.746 1.00 91.25 386 LYS A O 1
ATOM 3172 N N . ILE A 1 387 ? -8.046 -10.208 9.596 1.00 90.81 387 ILE A N 1
ATOM 3173 C CA . ILE A 1 387 ? -6.636 -10.372 9.962 1.00 90.81 387 ILE A CA 1
ATOM 3174 C C . ILE A 1 387 ? -6.500 -10.851 11.409 1.00 90.81 387 ILE A C 1
ATOM 3176 O O . ILE A 1 387 ? -5.750 -11.785 11.681 1.00 90.81 387 ILE A O 1
ATOM 3180 N N . ILE A 1 388 ? -7.214 -10.217 12.340 1.00 90.94 388 ILE A N 1
ATOM 3181 C CA . ILE A 1 388 ? -7.151 -10.552 13.766 1.00 90.94 388 ILE A CA 1
ATOM 3182 C C . ILE A 1 388 ? -7.781 -11.920 14.033 1.00 90.94 388 ILE A C 1
ATOM 3184 O O . ILE A 1 388 ? -7.234 -12.700 14.808 1.00 90.94 388 ILE A O 1
ATOM 3188 N N . GLY A 1 389 ? -8.876 -12.256 13.353 1.00 87.19 389 GLY A N 1
ATOM 3189 C CA . GLY A 1 389 ? -9.517 -13.567 13.432 1.00 87.19 389 GLY A CA 1
ATOM 3190 C C . GLY A 1 389 ? -8.620 -14.709 12.947 1.00 87.19 389 GLY A C 1
ATOM 3191 O O . GLY A 1 389 ? -8.742 -15.825 13.443 1.00 87.19 389 GLY A O 1
ATOM 3192 N N . ALA A 1 390 ? -7.678 -14.432 12.039 1.00 85.50 390 ALA A N 1
ATOM 3193 C CA . ALA A 1 390 ? -6.681 -15.401 11.588 1.00 85.50 390 ALA A CA 1
ATOM 3194 C C . ALA A 1 390 ? -5.523 -15.618 12.587 1.00 85.50 390 ALA A C 1
ATOM 3196 O O . ALA A 1 390 ? -4.745 -16.559 12.426 1.00 85.50 390 ALA A O 1
ATOM 3197 N N . VAL A 1 391 ? -5.385 -14.782 13.626 1.00 83.44 391 VAL A N 1
ATOM 3198 C CA . VAL A 1 391 ? -4.366 -14.972 14.669 1.00 83.44 391 VAL A CA 1
ATOM 3199 C C . VAL A 1 391 ? -4.767 -16.149 15.559 1.00 83.44 391 VAL A C 1
ATOM 3201 O O . VAL A 1 391 ? -5.770 -16.094 16.272 1.00 83.44 391 VAL A O 1
ATOM 3204 N N . VAL A 1 392 ? -3.942 -17.202 15.540 1.00 75.00 392 VAL A N 1
ATOM 3205 C CA . VAL A 1 392 ? -4.213 -18.508 16.174 1.00 75.00 392 VAL A CA 1
ATOM 3206 C C . VAL A 1 392 ? -4.427 -18.412 17.689 1.00 75.00 392 VAL A C 1
ATOM 3208 O O . VAL A 1 392 ? -5.217 -19.170 18.248 1.00 75.00 392 VAL A O 1
ATOM 3211 N N . LYS A 1 393 ? -3.722 -17.503 18.378 1.00 81.25 393 LYS A N 1
ATOM 3212 C CA . LYS A 1 393 ? -3.776 -17.370 19.842 1.00 81.25 393 LYS A CA 1
ATOM 3213 C C . LYS A 1 393 ? -4.701 -16.219 20.263 1.00 81.25 393 LYS A C 1
ATOM 3215 O O . LYS A 1 393 ? -4.343 -15.067 20.010 1.00 81.25 393 LYS A O 1
ATOM 3220 N N . PRO A 1 394 ? -5.808 -16.486 20.986 1.00 78.00 394 PRO A N 1
ATOM 3221 C CA . PRO A 1 394 ? -6.715 -15.444 21.479 1.00 78.00 394 PRO A CA 1
ATOM 3222 C C . PRO A 1 394 ? -6.017 -14.363 22.316 1.00 78.00 394 PRO A C 1
ATOM 3224 O O . PRO A 1 394 ? -6.301 -13.180 22.157 1.00 78.00 394 PRO A O 1
ATOM 3227 N N . ASP A 1 395 ? -5.030 -14.741 23.132 1.00 78.44 395 ASP A N 1
ATOM 3228 C CA . ASP A 1 395 ? -4.283 -13.793 23.973 1.00 78.44 395 ASP A CA 1
ATOM 3229 C C . ASP A 1 395 ? -3.478 -12.765 23.154 1.00 78.44 395 ASP A C 1
ATOM 3231 O O . ASP A 1 395 ? -3.226 -11.652 23.614 1.00 78.44 395 ASP A O 1
ATOM 3235 N N . GLN A 1 396 ? -3.088 -13.115 21.921 1.00 85.44 396 GLN A N 1
ATOM 3236 C CA . GLN A 1 396 ? -2.360 -12.229 21.005 1.00 85.44 396 GLN A CA 1
ATOM 3237 C C . GLN A 1 396 ? -3.296 -11.381 20.133 1.00 85.44 396 GLN A C 1
ATOM 3239 O O . GLN A 1 396 ? -2.886 -10.335 19.631 1.00 85.44 396 GLN A O 1
ATOM 3244 N N . GLN A 1 397 ? -4.564 -11.778 19.979 1.00 89.75 397 GLN A N 1
ATOM 3245 C CA . GLN A 1 397 ? -5.544 -11.010 19.204 1.00 89.75 397 GLN A CA 1
ATOM 3246 C C . GLN A 1 397 ? -5.711 -9.600 19.771 1.00 89.75 397 GLN A C 1
ATOM 3248 O O . GLN A 1 397 ? -5.720 -8.631 19.016 1.00 89.75 397 GLN A O 1
ATOM 3253 N N . MET A 1 398 ? -5.756 -9.467 21.101 1.00 90.25 398 MET A N 1
ATOM 3254 C CA . MET A 1 398 ? -5.888 -8.168 21.765 1.00 90.25 398 MET A CA 1
ATOM 3255 C C . MET A 1 398 ? -4.691 -7.248 21.486 1.00 90.25 398 MET A C 1
ATOM 3257 O O . MET A 1 398 ? -4.875 -6.080 21.143 1.00 90.25 398 MET A O 1
ATOM 3261 N N . SER A 1 399 ? -3.459 -7.756 21.610 1.00 90.75 399 SER A N 1
ATOM 3262 C CA . SER A 1 399 ? -2.250 -6.948 21.406 1.00 90.75 399 SER A CA 1
ATOM 3263 C C . SER A 1 399 ? -2.061 -6.538 19.944 1.00 90.75 399 SER A C 1
ATOM 3265 O O . SER A 1 399 ? -1.577 -5.437 19.686 1.00 90.75 399 SER A O 1
ATOM 3267 N N . HIS A 1 400 ? -2.481 -7.377 18.994 1.00 90.69 400 HIS A N 1
ATOM 3268 C CA . HIS A 1 400 ? -2.424 -7.064 17.565 1.00 90.69 400 HIS A CA 1
ATOM 3269 C C . HIS A 1 400 ? -3.547 -6.101 17.148 1.00 90.69 400 HIS A C 1
ATOM 3271 O O . HIS A 1 400 ? -3.303 -5.192 16.356 1.00 90.69 400 HIS A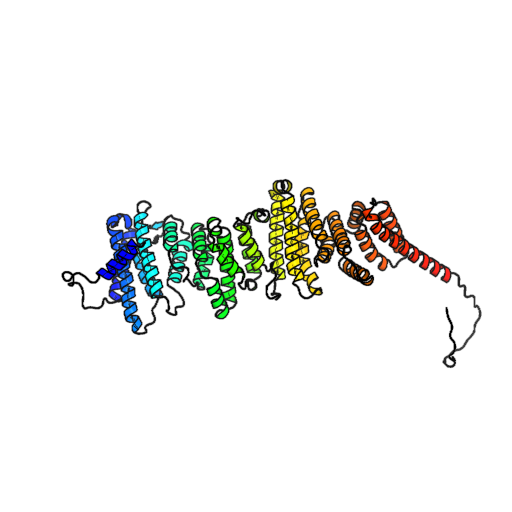 O 1
ATOM 3277 N N . ALA A 1 401 ? -4.752 -6.249 17.711 1.00 94.25 401 ALA A N 1
ATOM 3278 C CA . ALA A 1 401 ? -5.913 -5.429 17.370 1.00 94.25 401 ALA A CA 1
ATOM 3279 C C . ALA A 1 401 ? -5.832 -4.002 17.926 1.00 94.25 401 ALA A C 1
ATOM 3281 O O . ALA A 1 401 ? -6.215 -3.061 17.234 1.00 94.25 401 ALA A O 1
ATOM 3282 N N . LEU A 1 402 ? -5.335 -3.825 19.156 1.00 94.56 402 LEU A N 1
ATOM 3283 C CA . LEU A 1 402 ? -5.340 -2.528 19.845 1.00 94.56 402 LEU A CA 1
ATOM 3284 C C . LEU A 1 402 ? -4.694 -1.388 19.032 1.00 94.56 402 LEU A C 1
ATOM 3286 O O . LEU A 1 402 ? -5.348 -0.359 18.881 1.00 94.56 402 LEU A O 1
ATOM 3290 N N . PRO A 1 403 ? -3.472 -1.519 18.472 1.00 95.50 403 PRO A N 1
ATOM 3291 C CA . PRO A 1 403 ? -2.875 -0.455 17.661 1.00 95.50 403 PRO A CA 1
ATOM 3292 C C . PRO A 1 403 ? -3.707 -0.097 16.422 1.00 95.50 403 PRO A C 1
ATOM 3294 O O . PRO A 1 403 ? -3.860 1.080 16.107 1.00 95.50 403 PRO A O 1
ATOM 3297 N N . LEU A 1 404 ? -4.278 -1.100 15.749 1.00 96.12 404 LEU A N 1
ATOM 3298 C CA . LEU A 1 404 ? -5.061 -0.916 14.524 1.00 96.12 404 LEU A CA 1
ATOM 3299 C C . LEU A 1 404 ? -6.394 -0.212 14.816 1.00 96.12 404 LEU A C 1
ATOM 3301 O O . LEU A 1 404 ? -6.770 0.741 14.136 1.00 96.12 404 LEU A O 1
ATOM 3305 N N . VAL A 1 405 ? -7.084 -0.649 15.873 1.00 96.44 405 VAL A N 1
ATOM 3306 C CA . VAL A 1 405 ? -8.344 -0.050 16.329 1.00 96.44 405 VAL A CA 1
ATOM 3307 C C . VAL A 1 405 ? -8.119 1.358 16.882 1.00 96.44 405 VAL A C 1
ATOM 3309 O O . VAL A 1 405 ? -8.930 2.244 16.614 1.00 96.44 405 VAL A O 1
ATOM 3312 N N . ASN A 1 406 ? -7.007 1.595 17.588 1.00 95.75 406 ASN A N 1
ATOM 3313 C CA . ASN A 1 406 ? -6.609 2.929 18.042 1.00 95.75 406 ASN A CA 1
ATOM 3314 C C . ASN A 1 406 ? -6.475 3.914 16.878 1.00 95.75 406 ASN A C 1
ATOM 3316 O O . ASN A 1 406 ? -6.987 5.026 16.984 1.00 95.75 406 ASN A O 1
ATOM 3320 N N . GLU A 1 407 ? -5.833 3.518 15.777 1.00 95.81 407 GLU A N 1
ATOM 3321 C CA . GLU A 1 407 ? -5.683 4.394 14.609 1.00 95.81 407 GLU A CA 1
ATOM 3322 C C . GLU A 1 407 ? -7.037 4.654 13.927 1.00 95.81 407 GLU A C 1
ATOM 3324 O O . GLU A 1 407 ? -7.373 5.803 13.641 1.00 95.81 407 GLU A O 1
ATOM 3329 N N . ALA A 1 408 ? -7.852 3.608 13.732 1.00 94.88 408 ALA A N 1
ATOM 3330 C CA . ALA A 1 408 ? -9.152 3.717 13.066 1.00 94.88 408 ALA A CA 1
ATOM 3331 C C . ALA A 1 408 ? -10.158 4.580 13.851 1.00 94.88 408 ALA A C 1
ATOM 3333 O O . ALA A 1 408 ? -10.746 5.508 13.299 1.00 94.88 408 ALA A O 1
ATOM 3334 N N . ILE A 1 409 ? -10.333 4.313 15.151 1.00 95.38 409 ILE A N 1
ATOM 3335 C CA . ILE A 1 409 ? -11.208 5.106 16.035 1.00 95.38 409 ILE A CA 1
ATOM 3336 C C . ILE A 1 409 ? -10.608 6.496 16.281 1.00 95.38 409 ILE A C 1
ATOM 3338 O O . ILE A 1 409 ? -11.344 7.474 16.421 1.00 95.38 409 ILE A O 1
ATOM 3342 N N . GLY A 1 410 ? -9.278 6.611 16.275 1.00 93.88 410 GLY A N 1
ATOM 3343 C CA . GLY A 1 410 ? -8.554 7.871 16.416 1.00 93.88 410 GLY A CA 1
ATOM 3344 C C . GLY A 1 410 ? -8.896 8.914 15.349 1.00 93.88 410 GLY A C 1
ATOM 3345 O O . GLY A 1 410 ? -8.700 10.103 15.599 1.00 93.88 410 GLY A O 1
ATOM 3346 N N . LEU A 1 411 ? -9.477 8.511 14.209 1.00 93.62 411 LEU A N 1
ATOM 3347 C CA . LEU A 1 411 ? -10.049 9.429 13.217 1.00 93.62 411 LEU A CA 1
ATOM 3348 C C . LEU A 1 411 ? -11.037 10.420 13.849 1.00 93.62 411 LEU A C 1
ATOM 3350 O O . LEU A 1 411 ? -11.024 11.598 13.506 1.00 93.62 411 LEU A O 1
ATOM 3354 N N . LEU A 1 412 ? -11.853 9.970 14.806 1.00 94.62 412 LEU A N 1
ATOM 3355 C CA . LEU A 1 412 ? -12.862 10.801 15.469 1.00 94.62 412 LEU A CA 1
ATOM 3356 C C . LEU A 1 412 ? -12.248 11.995 16.200 1.00 94.62 412 LEU A C 1
ATOM 3358 O O . LEU A 1 412 ? -12.825 13.074 16.200 1.00 94.62 412 LEU A O 1
ATOM 3362 N N . ASN A 1 413 ? -11.044 11.833 16.752 1.00 94.44 413 ASN A N 1
ATOM 3363 C CA . ASN A 1 413 ? -10.326 12.926 17.408 1.00 94.44 413 ASN A CA 1
ATOM 3364 C C . ASN A 1 413 ? -9.814 13.986 16.420 1.00 94.44 413 ASN A C 1
ATOM 3366 O O . ASN A 1 413 ? -9.446 15.079 16.843 1.00 94.44 413 ASN A O 1
ATOM 3370 N N . LYS A 1 414 ? -9.725 13.651 15.126 1.00 91.81 414 LYS A N 1
ATOM 3371 C CA . LYS A 1 414 ? -9.199 14.526 14.068 1.00 91.81 414 LYS A CA 1
ATOM 3372 C C . LYS A 1 414 ? -10.312 15.273 13.317 1.00 91.81 414 LYS A C 1
ATOM 3374 O O . LYS A 1 414 ? -10.022 16.213 12.580 1.00 91.81 414 LYS A O 1
ATOM 3379 N N . ILE A 1 415 ? -11.576 14.882 13.495 1.00 90.31 415 ILE A N 1
ATOM 3380 C CA . ILE A 1 415 ? -12.729 15.508 12.838 1.00 90.31 415 ILE A CA 1
ATOM 3381 C C . ILE A 1 415 ? -13.200 16.702 13.669 1.00 90.31 415 ILE A C 1
ATOM 3383 O O . ILE A 1 415 ? -13.532 16.568 14.839 1.00 90.31 415 ILE A O 1
ATOM 3387 N N . THR A 1 416 ? -13.291 17.876 13.044 1.00 88.12 416 THR A N 1
ATOM 3388 C CA . THR A 1 416 ? -13.743 19.112 13.710 1.00 88.12 416 THR A CA 1
ATOM 3389 C C . THR A 1 416 ? -15.217 19.435 13.465 1.00 88.12 416 THR A C 1
ATOM 3391 O O . THR A 1 416 ? -15.804 20.249 14.173 1.00 88.12 416 THR A O 1
ATOM 3394 N N . ASN A 1 417 ? -15.838 18.830 12.446 1.00 90.00 417 ASN A N 1
ATOM 3395 C CA . ASN A 1 417 ? -17.230 19.095 12.089 1.00 90.00 417 ASN A CA 1
ATOM 3396 C C . ASN A 1 417 ? -18.178 18.080 12.760 1.00 90.00 417 ASN A C 1
ATOM 3398 O O . ASN A 1 417 ? -18.105 16.896 12.425 1.00 90.00 417 ASN A O 1
ATOM 3402 N N . PRO A 1 418 ? -19.141 18.519 13.592 1.00 89.50 418 PRO A N 1
ATOM 3403 C CA . PRO A 1 418 ? -20.000 17.616 14.363 1.00 89.50 418 PRO A CA 1
ATOM 3404 C C . PRO A 1 418 ? -20.967 16.787 13.502 1.00 89.50 418 PRO A C 1
ATOM 3406 O O . PRO A 1 418 ? -21.381 15.701 13.903 1.00 89.50 418 PRO A O 1
ATOM 3409 N N . LYS A 1 419 ? -21.340 17.263 12.302 1.00 90.31 419 LYS A N 1
ATOM 3410 C CA . LYS A 1 419 ? -22.166 16.474 11.371 1.00 90.31 419 LYS A CA 1
ATOM 3411 C C . LYS A 1 419 ? -21.358 15.331 10.763 1.00 90.31 419 LYS A C 1
ATOM 3413 O O . LYS A 1 419 ? -21.865 14.222 10.662 1.00 90.31 419 LYS A O 1
ATOM 3418 N N . LEU A 1 420 ? -20.108 15.602 10.378 1.00 90.38 420 LEU A N 1
ATOM 3419 C CA . LEU A 1 420 ? -19.201 14.574 9.861 1.00 90.38 420 LEU A CA 1
ATOM 3420 C C . LEU A 1 420 ? -18.857 13.555 10.944 1.00 90.38 420 LEU A C 1
ATOM 3422 O O . LEU A 1 420 ? -18.925 12.356 10.703 1.00 90.38 420 LEU A O 1
ATOM 3426 N N . GLU A 1 421 ? -18.550 14.033 12.144 1.00 93.31 421 GLU A N 1
ATOM 3427 C CA . GLU A 1 421 ? -18.309 13.196 13.315 1.00 93.31 421 GLU A CA 1
ATOM 3428 C C . GLU A 1 421 ? -19.488 12.244 13.567 1.00 93.31 421 GLU A C 1
ATOM 3430 O O . GLU A 1 421 ? -19.279 11.042 13.717 1.00 93.31 421 GLU A O 1
ATOM 3435 N N . GLY A 1 422 ? -20.728 12.750 13.508 1.00 92.31 422 GLY A N 1
ATOM 3436 C CA . GLY A 1 422 ? -21.939 11.932 13.614 1.00 92.31 422 GLY A CA 1
ATOM 3437 C C . GLY A 1 422 ? -21.999 10.796 12.588 1.00 92.31 422 GLY A C 1
ATOM 3438 O O . GLY A 1 422 ? -22.248 9.655 12.966 1.00 92.31 422 GLY A O 1
ATOM 3439 N N . ILE A 1 423 ? -21.682 11.076 11.319 1.00 92.06 423 ILE A N 1
ATOM 3440 C CA . ILE A 1 423 ? -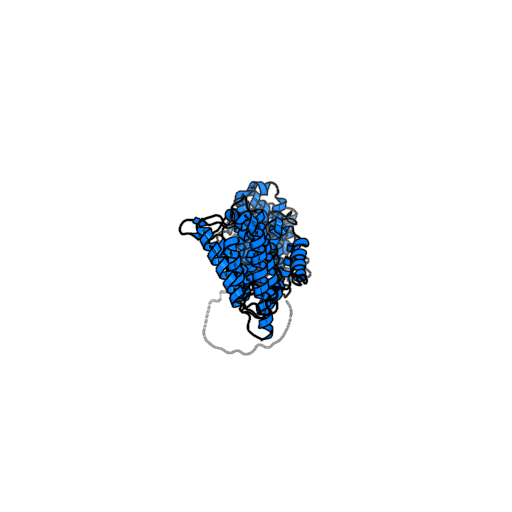21.662 10.077 10.236 1.00 92.06 423 ILE A CA 1
ATOM 3441 C C . ILE A 1 423 ? -20.671 8.943 10.545 1.00 92.06 423 ILE A C 1
ATOM 3443 O O . ILE A 1 423 ? -21.016 7.766 10.415 1.00 92.06 423 ILE A O 1
ATOM 3447 N N . PHE A 1 424 ? -19.446 9.274 10.966 1.00 92.81 424 PHE A N 1
ATOM 3448 C CA . PHE A 1 424 ? -18.420 8.268 11.262 1.00 92.81 424 PHE A CA 1
ATOM 3449 C C . PHE A 1 424 ? -18.707 7.497 12.557 1.00 92.81 424 PHE A C 1
ATOM 3451 O O . PHE A 1 424 ? -18.451 6.295 12.618 1.00 92.81 424 PHE A O 1
ATOM 3458 N N . ILE A 1 425 ? -19.291 8.140 13.571 1.00 95.38 425 ILE A N 1
ATOM 3459 C CA . ILE A 1 425 ? -19.750 7.449 14.783 1.00 95.38 425 ILE A CA 1
ATOM 3460 C C . ILE A 1 425 ? -20.856 6.453 14.457 1.00 95.38 425 ILE A C 1
ATOM 3462 O O . ILE A 1 425 ? -20.763 5.293 14.849 1.00 95.38 425 ILE A O 1
ATOM 3466 N N . GLU A 1 426 ? -21.889 6.871 13.726 1.00 94.81 426 GLU A N 1
ATOM 3467 C CA . GLU A 1 426 ? -22.990 5.989 13.327 1.00 94.81 426 GLU A CA 1
ATOM 3468 C C . GLU A 1 426 ? -22.487 4.793 12.518 1.00 94.81 426 GLU A C 1
ATOM 3470 O O . GLU A 1 426 ? -22.909 3.664 12.756 1.00 94.81 426 GLU A O 1
ATOM 3475 N N . SER A 1 427 ? -21.521 5.032 11.635 1.00 94.25 427 SER A N 1
ATOM 3476 C CA . SER A 1 427 ? -20.827 4.016 10.848 1.00 94.25 427 SER A CA 1
ATOM 3477 C C . SER A 1 427 ? -20.104 2.972 11.721 1.00 94.25 427 SER A C 1
ATOM 3479 O O . SER A 1 427 ? -20.294 1.767 11.527 1.00 94.25 427 SER A O 1
ATOM 3481 N N . ILE A 1 428 ? -19.353 3.404 12.745 1.00 96.38 428 ILE A N 1
ATOM 3482 C CA . ILE A 1 428 ? -18.708 2.502 13.719 1.00 96.38 428 ILE A CA 1
ATOM 3483 C C . ILE A 1 428 ? -19.759 1.700 14.495 1.00 96.38 428 ILE A C 1
ATOM 3485 O O . ILE A 1 428 ? -19.656 0.479 14.608 1.00 96.38 428 ILE A O 1
ATOM 3489 N N . LEU A 1 429 ? -20.789 2.371 15.018 1.00 96.62 429 LEU A N 1
ATOM 3490 C CA . LEU A 1 429 ? -21.843 1.730 15.809 1.00 96.62 429 LEU A CA 1
ATOM 3491 C C . LEU A 1 429 ? -22.638 0.713 14.989 1.00 96.62 429 LEU A C 1
ATOM 3493 O O . LEU A 1 429 ? -23.002 -0.341 15.508 1.00 96.62 429 LEU A O 1
ATOM 3497 N N . PHE A 1 430 ? -22.902 1.014 13.718 1.00 95.69 430 PHE A N 1
ATOM 3498 C CA . PHE A 1 430 ? -23.561 0.099 12.794 1.00 95.69 430 PHE A CA 1
ATOM 3499 C C . PHE A 1 430 ? -22.742 -1.182 12.609 1.00 95.69 430 PHE A C 1
ATOM 3501 O O . PHE A 1 430 ? -23.277 -2.277 12.782 1.00 95.69 430 PHE A O 1
ATOM 3508 N N . TRP A 1 431 ? -21.438 -1.057 12.338 1.00 96.69 431 TRP A N 1
ATOM 3509 C CA . TRP A 1 431 ? -20.566 -2.221 12.177 1.00 96.69 431 TRP A CA 1
ATOM 3510 C C . TRP A 1 431 ? -20.443 -3.042 13.467 1.00 96.69 431 TRP A C 1
ATOM 3512 O O . TRP A 1 431 ? -20.530 -4.266 13.414 1.00 96.69 431 TRP A O 1
ATOM 3522 N N . LEU A 1 432 ? -20.312 -2.393 14.630 1.00 96.81 432 LEU A N 1
ATOM 3523 C CA . LEU A 1 432 ? -20.253 -3.092 15.919 1.00 96.81 432 LEU A CA 1
ATOM 3524 C C . LEU A 1 432 ? -21.520 -3.919 16.162 1.00 96.81 432 LEU A C 1
ATOM 3526 O O . LEU A 1 432 ? -21.416 -5.103 16.466 1.00 96.81 432 LEU A O 1
ATOM 3530 N N . LYS A 1 433 ? -22.709 -3.333 15.959 1.00 95.06 433 LYS A N 1
ATOM 3531 C CA . LYS A 1 433 ? -23.997 -4.034 16.125 1.00 95.06 433 LYS A CA 1
ATOM 3532 C C . LYS A 1 433 ? -24.143 -5.234 15.192 1.00 95.06 433 LYS A C 1
ATOM 3534 O O . LYS A 1 433 ? -24.730 -6.238 15.586 1.00 95.06 433 LYS A O 1
ATOM 3539 N N . ALA A 1 434 ? -23.623 -5.127 13.970 1.00 94.56 434 ALA A N 1
ATOM 3540 C CA . ALA A 1 434 ? -23.681 -6.195 12.980 1.00 94.56 434 ALA A CA 1
ATOM 3541 C C . ALA A 1 434 ? -22.739 -7.374 13.298 1.00 94.56 434 ALA A C 1
ATOM 3543 O O . ALA A 1 434 ? -22.978 -8.476 12.808 1.00 94.56 434 ALA A O 1
ATOM 3544 N N . ASN A 1 435 ? -21.707 -7.178 14.133 1.00 93.44 435 ASN A N 1
ATOM 3545 C CA . ASN A 1 435 ? -20.646 -8.165 14.370 1.00 93.44 435 ASN A CA 1
ATOM 3546 C C . ASN A 1 435 ? -20.489 -8.533 15.865 1.00 93.44 435 ASN A C 1
ATOM 3548 O O . ASN A 1 435 ? -19.458 -8.258 16.487 1.00 93.44 435 ASN A O 1
ATOM 3552 N N . PRO A 1 436 ? -21.474 -9.224 16.474 1.00 90.12 436 PRO A N 1
ATOM 3553 C CA . PRO A 1 436 ? -21.499 -9.491 17.917 1.00 90.12 436 PRO A CA 1
ATOM 3554 C C . PRO A 1 436 ? -20.450 -10.492 18.420 1.00 90.12 436 PRO A C 1
ATOM 3556 O O . PRO A 1 436 ? -20.170 -10.575 19.619 1.00 90.12 436 PRO A O 1
ATOM 3559 N N . ARG A 1 437 ? -19.845 -11.258 17.509 1.00 88.56 437 ARG A N 1
ATOM 3560 C CA . ARG A 1 437 ? -18.783 -12.226 17.818 1.00 88.56 437 ARG A CA 1
ATOM 3561 C C . ARG A 1 437 ? -17.390 -11.722 17.452 1.00 88.56 437 ARG A C 1
ATOM 3563 O O . ARG A 1 437 ? -16.436 -12.486 17.570 1.00 88.56 437 ARG A O 1
ATOM 3570 N N . SER A 1 438 ? -17.271 -10.462 17.040 1.00 92.12 438 SER A N 1
ATOM 3571 C CA . SER A 1 438 ? -15.999 -9.920 16.588 1.00 92.12 438 SER A CA 1
ATOM 3572 C C . SER A 1 438 ? -14.952 -9.895 17.708 1.00 92.12 438 SER A C 1
ATOM 3574 O O . SER A 1 438 ? -15.261 -9.434 18.816 1.00 92.12 438 SER A O 1
ATOM 3576 N N . PRO A 1 439 ? -13.691 -10.289 17.438 1.00 92.06 439 PRO A N 1
ATOM 3577 C CA . PRO A 1 439 ? -12.590 -10.084 18.376 1.00 92.06 439 PRO A CA 1
ATOM 3578 C C . PRO A 1 439 ? -12.288 -8.593 18.611 1.00 92.06 439 PRO A C 1
ATOM 3580 O O . PRO A 1 439 ? -11.561 -8.262 19.545 1.00 92.06 439 PRO A O 1
ATOM 3583 N N . LEU A 1 440 ? -12.851 -7.683 17.804 1.00 95.31 440 LEU A N 1
ATOM 3584 C CA . LEU A 1 440 ? -12.605 -6.243 17.909 1.00 95.31 440 LEU A CA 1
ATOM 3585 C C . LEU A 1 440 ? -13.456 -5.535 18.971 1.00 95.31 440 LEU A C 1
ATOM 3587 O O . LEU A 1 440 ? -13.124 -4.412 19.339 1.00 95.31 440 LEU A O 1
ATOM 3591 N N . LEU A 1 441 ? -14.490 -6.177 19.534 1.00 94.56 441 LEU A N 1
ATOM 3592 C CA . LEU A 1 441 ? -15.377 -5.539 20.521 1.00 94.56 441 LEU A CA 1
ATOM 3593 C C . LEU A 1 441 ? -14.624 -5.014 21.757 1.00 94.56 441 LEU A C 1
ATOM 3595 O O . LEU A 1 441 ? -14.833 -3.871 22.172 1.00 94.56 441 LEU A O 1
ATOM 3599 N N . LEU A 1 442 ? -13.738 -5.831 22.339 1.00 94.38 442 LEU A N 1
ATOM 3600 C CA . LEU A 1 442 ? -12.945 -5.454 23.517 1.00 94.38 442 LEU A CA 1
ATOM 3601 C C . LEU A 1 442 ? -11.859 -4.411 23.193 1.00 94.38 442 LEU A C 1
ATOM 3603 O O . LEU A 1 442 ? -11.779 -3.423 23.928 1.00 94.38 442 LEU A O 1
ATOM 3607 N N . PRO A 1 443 ? -11.072 -4.546 22.100 1.00 95.44 443 PRO A N 1
ATOM 3608 C CA . PRO A 1 443 ? -10.214 -3.470 21.614 1.00 95.44 443 PRO A CA 1
ATOM 3609 C C . PRO A 1 443 ? -10.959 -2.143 21.435 1.00 95.44 443 PRO A C 1
ATOM 3611 O O . PRO A 1 443 ? -10.522 -1.141 21.988 1.00 95.44 443 PRO A O 1
ATOM 3614 N N . CYS A 1 444 ? -12.113 -2.130 20.755 1.00 96.88 444 CYS A N 1
ATOM 3615 C CA . CYS A 1 444 ? -12.906 -0.916 20.537 1.00 96.88 444 CYS A CA 1
ATOM 3616 C C . CYS A 1 444 ? -13.357 -0.273 21.851 1.00 96.88 444 CYS A C 1
ATOM 3618 O O . CYS A 1 444 ? -13.255 0.944 21.999 1.00 96.88 444 CYS A O 1
ATOM 3620 N N . LEU A 1 445 ? -13.802 -1.082 22.819 1.00 96.31 445 LEU A N 1
ATOM 3621 C CA . LEU A 1 445 ? -14.178 -0.610 24.152 1.00 96.31 445 LEU A CA 1
ATOM 3622 C C . LEU A 1 445 ? -12.986 0.045 24.862 1.00 96.31 445 LEU A C 1
ATOM 3624 O O . LEU A 1 445 ? -13.093 1.171 25.347 1.00 96.31 445 LEU A O 1
ATOM 3628 N N . GLN A 1 446 ? -11.835 -0.630 24.891 1.00 95.69 446 GLN A N 1
ATOM 3629 C CA . GLN A 1 446 ? -10.639 -0.118 25.558 1.00 95.69 446 GLN A CA 1
ATOM 3630 C C . GLN A 1 446 ? -10.114 1.161 24.893 1.00 95.69 446 GLN A C 1
ATOM 3632 O O . GLN A 1 446 ? -9.764 2.122 25.583 1.00 95.69 446 GLN A O 1
ATOM 3637 N N . THR A 1 447 ? -10.077 1.190 23.560 1.00 95.44 447 THR A N 1
ATOM 3638 C CA . THR A 1 447 ? -9.690 2.360 22.767 1.00 95.44 447 THR A CA 1
ATOM 3639 C C . THR A 1 447 ? -10.620 3.538 23.037 1.00 95.44 447 THR A C 1
ATOM 3641 O O . THR A 1 447 ? -10.141 4.643 23.285 1.00 95.44 447 THR A O 1
ATOM 3644 N N . ALA A 1 448 ? -11.936 3.317 23.055 1.00 95.81 448 ALA A N 1
ATOM 3645 C CA . ALA A 1 448 ? -12.907 4.368 23.330 1.00 95.81 448 ALA A CA 1
ATOM 3646 C C . ALA A 1 448 ? -12.686 5.004 24.713 1.00 95.81 448 ALA A C 1
ATOM 3648 O O . ALA A 1 448 ? -12.621 6.227 24.819 1.00 95.81 448 ALA A O 1
ATOM 3649 N N . CYS A 1 449 ? -12.476 4.197 25.759 1.00 93.19 449 CYS A N 1
ATOM 3650 C CA . CYS A 1 449 ? -12.229 4.704 27.112 1.00 93.19 449 CYS A CA 1
ATOM 3651 C C . CYS A 1 449 ? -10.903 5.476 27.255 1.00 93.19 449 CYS A C 1
ATOM 3653 O O . CYS A 1 449 ? -10.819 6.426 28.041 1.00 93.19 449 CYS A O 1
ATOM 3655 N N . ARG A 1 450 ? -9.848 5.050 26.545 1.00 92.62 450 ARG A N 1
ATOM 3656 C CA . ARG A 1 450 ? -8.488 5.578 26.741 1.00 92.62 450 ARG A CA 1
ATOM 3657 C C . ARG A 1 450 ? -8.101 6.691 25.773 1.00 92.62 450 ARG A C 1
ATOM 3659 O O . ARG A 1 450 ? -7.331 7.566 26.159 1.00 92.62 450 ARG A O 1
ATOM 3666 N N . CYS A 1 451 ? -8.577 6.641 24.534 1.00 91.19 451 CYS A N 1
ATOM 3667 C CA . CYS A 1 451 ? -8.008 7.422 23.436 1.00 91.19 451 CYS A CA 1
ATOM 3668 C C . CYS A 1 451 ? -8.940 8.510 22.898 1.00 91.19 451 CYS A C 1
ATOM 3670 O O . CYS A 1 451 ? -8.437 9.455 22.298 1.00 91.19 451 CYS A O 1
ATOM 3672 N N . LEU A 1 452 ? -10.260 8.416 23.090 1.00 93.31 452 LEU A N 1
ATOM 3673 C CA . LEU A 1 452 ? -11.189 9.425 22.573 1.00 93.31 452 LEU A CA 1
ATOM 3674 C C . LEU A 1 452 ? -11.235 10.676 23.451 1.00 93.31 452 LEU A C 1
ATOM 3676 O O . LEU A 1 452 ? -11.344 10.578 24.675 1.00 93.31 452 LEU A O 1
ATOM 3680 N N . ASN A 1 453 ? -11.166 11.844 22.808 1.00 91.31 453 ASN A N 1
ATOM 3681 C CA . ASN A 1 453 ? -11.260 13.151 23.461 1.00 91.31 453 ASN A CA 1
ATOM 3682 C C . ASN A 1 453 ? -12.704 13.462 23.868 1.00 91.31 453 ASN A C 1
ATOM 3684 O O . ASN A 1 453 ? -12.953 13.797 25.020 1.00 91.31 453 ASN A O 1
ATOM 3688 N N . GLU A 1 454 ? -13.649 13.267 22.948 1.00 92.00 454 GLU A N 1
ATOM 3689 C CA . GLU A 1 454 ? -15.075 13.504 23.175 1.00 92.00 454 GLU A CA 1
ATOM 3690 C C . GLU A 1 454 ? -15.734 12.320 23.898 1.00 92.00 454 GLU A C 1
ATOM 3692 O O . GLU A 1 454 ? -16.008 11.266 23.308 1.00 92.00 454 GLU A O 1
ATOM 3697 N N . MET A 1 455 ? -16.038 12.494 25.190 1.00 93.44 455 MET A N 1
ATOM 3698 C CA . MET A 1 455 ? -16.609 11.426 26.026 1.00 93.44 455 MET A CA 1
ATOM 3699 C C . MET A 1 455 ? -17.999 10.977 25.572 1.00 93.44 455 MET A C 1
ATOM 3701 O O . MET A 1 455 ? -18.353 9.813 25.743 1.00 93.44 455 MET A O 1
ATOM 3705 N N . LYS A 1 456 ? -18.764 11.851 24.908 1.00 93.94 456 LYS A N 1
ATOM 3706 C CA . LYS A 1 456 ? -20.037 11.489 24.267 1.00 93.94 456 LYS A CA 1
ATOM 3707 C C . LYS A 1 456 ? -19.870 10.307 23.304 1.00 93.94 456 LYS A C 1
ATOM 3709 O O . LYS A 1 456 ? -20.655 9.363 23.350 1.00 93.94 456 LYS A O 1
ATOM 3714 N N . ASN A 1 457 ? -18.846 10.349 22.457 1.00 94.62 457 ASN A N 1
ATOM 3715 C CA . ASN A 1 457 ? -18.569 9.299 21.479 1.00 94.62 457 ASN A CA 1
ATOM 3716 C C . ASN A 1 457 ? -18.015 8.046 22.147 1.00 94.62 457 ASN A C 1
ATOM 3718 O O . ASN A 1 457 ? -18.415 6.934 21.801 1.00 94.62 457 ASN A O 1
ATOM 3722 N N . ALA A 1 458 ? -17.129 8.234 23.130 1.00 95.31 458 ALA A N 1
ATOM 3723 C CA . ALA A 1 458 ? -16.570 7.136 23.905 1.00 95.31 458 ALA A CA 1
ATOM 3724 C C . ALA A 1 458 ? -17.675 6.303 24.562 1.00 95.31 458 ALA A C 1
ATOM 3726 O O . ALA A 1 458 ? -17.720 5.089 24.384 1.00 95.31 458 ALA A O 1
ATOM 3727 N N . VAL A 1 459 ? -18.607 6.965 25.247 1.00 96.31 459 VAL A N 1
ATOM 3728 C CA . VAL A 1 459 ? -19.757 6.332 25.898 1.00 96.31 459 VAL A CA 1
ATOM 3729 C C . VAL A 1 459 ? -20.635 5.591 24.890 1.00 96.31 459 VAL A C 1
ATOM 3731 O O . VAL A 1 459 ? -20.987 4.441 25.129 1.00 96.31 459 VAL A O 1
ATOM 3734 N N . MET A 1 460 ? -20.940 6.198 23.737 1.00 96.50 460 MET A N 1
ATOM 3735 C CA . MET A 1 460 ? -21.750 5.546 22.700 1.00 96.50 460 MET A CA 1
ATOM 3736 C C . MET A 1 460 ? -21.104 4.250 22.186 1.00 96.50 460 MET A C 1
ATOM 3738 O O . MET A 1 460 ? -21.800 3.249 22.010 1.00 96.50 460 MET A O 1
ATOM 3742 N N . ILE A 1 461 ? -19.782 4.243 21.976 1.00 96.88 461 ILE A N 1
ATOM 3743 C CA . ILE A 1 461 ? -19.042 3.052 21.531 1.00 96.88 461 ILE A CA 1
ATOM 3744 C C . ILE A 1 461 ? -18.986 1.996 22.640 1.00 96.88 461 ILE A C 1
ATOM 3746 O O . ILE A 1 461 ? -19.261 0.829 22.371 1.00 96.88 461 ILE A O 1
ATOM 3750 N N . VAL A 1 462 ? -18.678 2.387 23.881 1.00 96.38 462 VAL A N 1
ATOM 3751 C CA . VAL A 1 462 ? -18.614 1.467 25.031 1.00 96.38 462 VAL A CA 1
ATOM 3752 C C . VAL A 1 462 ? -19.963 0.789 25.264 1.00 96.38 462 VAL A C 1
ATOM 3754 O O . VAL A 1 462 ? -20.019 -0.439 25.325 1.00 96.38 462 VAL A O 1
ATOM 3757 N N . GLU A 1 463 ? -21.047 1.567 25.325 1.00 96.00 463 GLU A N 1
ATOM 3758 C CA . GLU A 1 463 ? -22.413 1.059 25.492 1.00 96.00 463 GLU A CA 1
ATOM 3759 C C . GLU A 1 463 ? -22.751 0.053 24.390 1.00 96.00 463 GLU A C 1
ATOM 3761 O O . GLU A 1 463 ? -23.242 -1.043 24.662 1.00 96.00 463 GLU A O 1
ATOM 3766 N N . CYS A 1 464 ? -22.423 0.397 23.142 1.00 96.19 464 CYS A N 1
ATOM 3767 C CA . CYS A 1 464 ? -22.657 -0.461 21.994 1.00 96.19 464 CYS A CA 1
ATOM 3768 C C . CYS A 1 464 ? -21.845 -1.757 22.067 1.00 96.19 464 CYS A C 1
ATOM 3770 O O . CYS A 1 464 ? -22.412 -2.821 21.826 1.00 96.19 464 CYS A O 1
ATOM 3772 N N . CYS A 1 465 ? -20.558 -1.712 22.423 1.00 96.06 465 CYS A N 1
ATOM 3773 C CA . CYS A 1 465 ? -19.730 -2.911 22.573 1.00 96.06 465 CYS A CA 1
ATOM 3774 C C . CYS A 1 465 ? -20.292 -3.858 23.640 1.00 96.06 465 CYS A C 1
ATOM 3776 O O . CYS A 1 465 ? -20.404 -5.059 23.390 1.00 96.06 465 CYS A O 1
ATOM 3778 N N . VAL A 1 466 ? -20.673 -3.327 24.808 1.00 94.62 466 VAL A N 1
ATOM 3779 C CA . VAL A 1 466 ? -21.230 -4.131 25.908 1.00 94.62 466 VAL A CA 1
ATOM 3780 C C . VAL A 1 466 ? -22.579 -4.722 25.506 1.00 94.62 466 VAL A C 1
ATOM 3782 O O . VAL A 1 466 ? -22.762 -5.934 25.595 1.00 94.62 466 VAL A O 1
ATOM 3785 N N . GLN A 1 467 ? -23.498 -3.899 24.994 1.00 93.69 467 GLN A N 1
ATOM 3786 C CA . GLN A 1 467 ? -24.815 -4.360 24.553 1.00 93.69 467 GLN A CA 1
ATOM 3787 C C . GLN A 1 467 ? -24.701 -5.427 23.459 1.00 93.69 467 GLN A C 1
ATOM 3789 O O . GLN A 1 467 ? -25.335 -6.473 23.542 1.00 93.69 467 GLN A O 1
ATOM 3794 N N . THR A 1 468 ? -23.859 -5.191 22.455 1.00 93.19 468 THR A N 1
ATOM 3795 C CA . THR A 1 468 ? -23.661 -6.128 21.343 1.00 93.19 468 THR A CA 1
ATOM 3796 C C . THR A 1 468 ? -23.081 -7.451 21.843 1.00 93.19 468 THR A C 1
ATOM 3798 O O . THR A 1 468 ? -23.535 -8.515 21.428 1.00 93.19 468 THR A O 1
ATOM 3801 N N . ARG A 1 469 ? -22.131 -7.411 22.786 1.00 89.69 469 ARG A N 1
ATOM 3802 C CA . ARG A 1 469 ? -21.557 -8.628 23.369 1.00 89.69 469 ARG A CA 1
ATOM 3803 C C . ARG A 1 469 ? -22.609 -9.477 24.088 1.00 89.69 469 ARG A C 1
ATOM 3805 O O . ARG A 1 469 ? -22.553 -10.702 23.996 1.00 89.69 469 ARG A O 1
ATOM 3812 N N . PHE A 1 470 ? -23.558 -8.838 24.774 1.00 89.12 470 PHE A N 1
ATOM 3813 C CA . PHE A 1 470 ? -24.657 -9.512 25.474 1.00 89.12 470 PHE A CA 1
ATOM 3814 C C . PHE A 1 470 ? -25.853 -9.881 24.585 1.00 89.12 470 PHE A C 1
ATOM 3816 O O . PHE A 1 470 ? -26.671 -10.696 24.990 1.00 89.12 470 PHE A O 1
ATOM 3823 N N . ASN A 1 471 ? -25.924 -9.382 23.352 1.00 85.88 471 ASN A N 1
ATOM 3824 C CA . ASN A 1 471 ? -26.942 -9.767 22.368 1.00 85.88 471 ASN A CA 1
ATOM 3825 C C . ASN A 1 471 ? -26.598 -11.083 21.634 1.00 85.88 471 ASN A C 1
ATOM 3827 O O . ASN A 1 471 ? -26.915 -11.245 20.456 1.00 85.88 471 ASN A O 1
ATOM 3831 N N . THR A 1 472 ? -25.922 -12.020 22.303 1.00 81.12 472 THR A N 1
ATOM 3832 C CA . THR A 1 472 ? -25.612 -13.354 21.765 1.00 81.12 472 THR A CA 1
ATOM 3833 C C . THR A 1 472 ? -26.265 -14.432 22.620 1.00 81.12 472 THR A C 1
ATOM 3835 O O . THR A 1 472 ? -26.418 -14.248 23.823 1.00 81.12 472 THR A O 1
ATOM 3838 N N . ASP A 1 473 ? -26.662 -15.551 22.010 1.00 74.00 473 ASP A N 1
ATOM 3839 C CA . ASP A 1 473 ? -27.278 -16.655 22.750 1.00 74.00 473 ASP A CA 1
ATOM 3840 C C . ASP A 1 473 ? -26.290 -17.246 23.767 1.00 74.00 473 ASP A C 1
ATOM 3842 O O . ASP A 1 473 ? -25.200 -17.702 23.402 1.00 74.00 473 ASP A O 1
ATOM 3846 N N . PHE A 1 474 ? -26.685 -17.256 25.042 1.00 73.06 474 PHE A N 1
ATOM 3847 C CA . PHE A 1 474 ? -25.921 -17.859 26.133 1.00 73.06 474 PHE A CA 1
ATOM 3848 C C . PHE A 1 474 ? -26.549 -19.184 26.549 1.00 73.06 474 PHE A C 1
ATOM 3850 O O . PHE A 1 474 ? -27.725 -19.235 26.904 1.00 73.06 474 PHE A O 1
ATOM 3857 N N . TYR A 1 475 ? -25.747 -20.248 26.555 1.00 63.88 475 TYR A N 1
ATOM 3858 C CA . TYR A 1 475 ? -26.198 -21.570 26.992 1.00 63.88 475 TYR A CA 1
ATOM 3859 C C . TYR A 1 475 ? -25.992 -21.785 28.499 1.00 63.88 475 TYR A C 1
ATOM 3861 O O . TYR A 1 475 ? -26.758 -22.532 29.102 1.00 63.88 475 TYR A O 1
ATOM 3869 N N . ASN A 1 476 ? -25.011 -21.110 29.126 1.00 72.19 476 ASN A N 1
ATOM 3870 C CA . ASN A 1 476 ? -24.702 -21.261 30.552 1.00 72.19 476 ASN A CA 1
ATOM 3871 C C . ASN A 1 476 ? -24.613 -19.917 31.309 1.00 72.19 476 ASN A C 1
ATOM 3873 O O . ASN A 1 476 ? -23.949 -18.985 30.850 1.00 72.19 476 ASN A O 1
ATOM 3877 N N . PRO A 1 477 ? -25.159 -19.818 32.540 1.00 72.81 477 PRO A N 1
ATOM 3878 C CA . PRO A 1 477 ? -25.027 -18.624 33.387 1.00 72.81 477 PRO A CA 1
ATOM 3879 C C . PRO A 1 477 ? -23.578 -18.248 33.751 1.00 72.81 477 PRO A C 1
ATOM 3881 O O . PRO A 1 477 ? -23.278 -17.079 33.992 1.00 72.81 477 PRO A O 1
ATOM 3884 N N . SER A 1 478 ? -22.657 -19.218 33.780 1.00 75.50 478 SER A N 1
ATOM 3885 C CA . SER A 1 478 ? -21.222 -18.991 34.029 1.00 75.50 478 SER A CA 1
ATOM 3886 C C . SER A 1 478 ? -20.549 -18.125 32.960 1.00 75.50 478 SER A C 1
ATOM 3888 O O . SER A 1 478 ? -19.554 -17.447 33.239 1.00 75.50 478 SER A O 1
ATOM 3890 N N . ASP A 1 479 ? -21.100 -18.119 31.746 1.00 80.19 479 ASP A N 1
ATOM 3891 C CA . ASP A 1 479 ? -20.542 -17.393 30.607 1.00 80.19 479 ASP A CA 1
ATOM 3892 C C . ASP A 1 479 ? -20.725 -15.883 30.802 1.00 80.19 479 ASP A C 1
ATOM 3894 O O . ASP A 1 479 ? -19.810 -15.102 30.539 1.00 80.19 479 ASP A O 1
ATOM 3898 N N . VAL A 1 480 ? -21.851 -15.477 31.399 1.00 84.19 480 VAL A N 1
ATOM 3899 C CA . VAL A 1 480 ? -22.171 -14.079 31.729 1.00 84.19 480 VAL A CA 1
ATOM 3900 C C . VAL A 1 480 ? -21.126 -13.480 32.674 1.00 84.19 480 VAL A C 1
ATOM 3902 O O . VAL A 1 480 ? -20.624 -12.380 32.440 1.00 84.19 480 VAL A O 1
ATOM 3905 N N . HIS A 1 481 ? -20.744 -14.210 33.728 1.00 84.06 481 HIS A N 1
ATOM 3906 C CA . HIS A 1 481 ? -19.739 -13.736 34.684 1.00 84.06 481 HIS A CA 1
ATOM 3907 C C . HIS A 1 481 ? -18.347 -13.610 34.046 1.00 84.06 481 HIS A C 1
ATOM 3909 O O . HIS A 1 481 ? -17.618 -12.650 34.308 1.00 84.06 481 HIS A O 1
ATOM 3915 N N . SER A 1 482 ? -17.987 -14.559 33.180 1.00 86.25 482 SER A N 1
ATOM 3916 C CA . SER A 1 482 ? -16.720 -14.537 32.442 1.00 86.25 482 SER A CA 1
ATOM 3917 C C . SER A 1 482 ? -16.648 -13.355 31.470 1.00 86.25 482 SER A C 1
ATOM 3919 O O . SER A 1 482 ? -15.615 -12.693 31.378 1.00 86.25 482 SER A O 1
ATOM 3921 N N . ILE A 1 483 ? -17.755 -13.024 30.801 1.00 88.25 483 ILE A N 1
ATOM 3922 C CA . ILE A 1 483 ? -17.843 -11.867 29.901 1.00 88.25 483 ILE A CA 1
ATOM 3923 C C . ILE A 1 483 ? -17.678 -10.557 30.668 1.00 88.25 483 ILE A C 1
ATOM 3925 O O . ILE A 1 483 ? -16.884 -9.716 30.250 1.00 88.25 483 ILE A O 1
ATOM 3929 N N . TRP A 1 484 ? -18.357 -10.390 31.807 1.00 91.38 484 TRP A N 1
ATOM 3930 C CA . TRP A 1 484 ? -18.172 -9.199 32.640 1.00 91.38 484 TRP A CA 1
ATOM 3931 C C . TRP A 1 484 ? -16.725 -9.044 33.110 1.00 91.38 484 TRP A C 1
ATOM 3933 O O . TRP A 1 484 ? -16.191 -7.942 33.056 1.00 91.38 484 TRP A O 1
ATOM 3943 N N . LYS A 1 485 ? -16.049 -10.135 33.496 1.00 90.56 485 LYS A N 1
ATOM 3944 C CA . LYS A 1 485 ? -14.616 -10.099 33.837 1.00 90.56 485 LYS A CA 1
ATOM 3945 C C . LYS A 1 485 ? -13.753 -9.590 32.680 1.00 90.56 485 LYS A C 1
ATOM 3947 O O . LYS A 1 485 ? -12.890 -8.743 32.902 1.00 90.56 485 LYS A O 1
ATOM 3952 N N . LEU A 1 486 ? -14.000 -10.067 31.458 1.00 89.88 486 LEU A N 1
ATOM 3953 C CA . LEU A 1 486 ? -13.285 -9.604 30.265 1.00 89.88 486 LEU A CA 1
ATOM 3954 C C . LEU A 1 486 ? -13.556 -8.120 29.989 1.00 89.88 486 LEU A C 1
ATOM 3956 O O . LEU A 1 486 ? -12.610 -7.352 29.825 1.00 89.88 486 LEU A O 1
ATOM 3960 N N . ILE A 1 487 ? -14.822 -7.697 30.024 1.00 94.00 487 ILE A N 1
ATOM 3961 C CA . ILE A 1 487 ? -15.214 -6.293 29.835 1.00 94.00 487 ILE A CA 1
ATOM 3962 C C . ILE A 1 487 ? -14.518 -5.396 30.862 1.00 94.00 487 ILE A C 1
ATOM 3964 O O . ILE A 1 487 ? -13.910 -4.400 30.482 1.00 94.00 487 ILE A O 1
ATOM 3968 N N . LEU A 1 488 ? -14.540 -5.768 32.144 1.00 92.62 488 LEU A N 1
ATOM 3969 C CA . LEU A 1 488 ? -13.908 -4.993 33.214 1.00 92.62 488 LEU A CA 1
ATOM 3970 C C . LEU A 1 488 ? -12.385 -4.931 33.079 1.00 92.62 488 LEU A C 1
ATOM 3972 O O . LEU A 1 488 ? -11.789 -3.915 33.418 1.00 92.62 488 LEU A O 1
ATOM 3976 N N . SER A 1 489 ? -11.745 -5.976 32.547 1.00 91.00 489 SER A N 1
ATOM 3977 C CA . SER A 1 489 ? -10.300 -5.949 32.291 1.00 91.00 489 SER A CA 1
ATOM 3978 C C . SER A 1 489 ? -9.907 -4.920 31.216 1.00 91.00 489 SER A C 1
ATOM 3980 O O . SER A 1 489 ? -8.857 -4.275 31.316 1.00 91.00 489 SER A O 1
ATOM 3982 N N . SER A 1 490 ? -10.778 -4.716 30.223 1.00 91.38 490 SER A N 1
ATOM 3983 C CA . SER A 1 490 ? -10.598 -3.763 29.120 1.00 91.38 490 SER A CA 1
ATOM 3984 C C . SER A 1 490 ? -11.153 -2.364 29.425 1.00 91.38 490 SER A C 1
ATOM 3986 O O . SER A 1 490 ? -10.716 -1.384 28.820 1.00 91.38 490 SER A O 1
ATOM 3988 N N . PHE A 1 491 ? -12.087 -2.242 30.370 1.00 93.62 491 PHE A N 1
ATOM 3989 C CA . PHE A 1 491 ? -12.728 -0.984 30.745 1.00 93.62 491 PHE A CA 1
ATOM 3990 C C . PHE A 1 491 ? -11.793 -0.110 31.585 1.00 93.62 491 PHE A C 1
ATOM 3992 O O . PHE A 1 491 ? -11.604 -0.329 32.780 1.00 93.62 491 PHE A O 1
ATOM 3999 N N . GLN A 1 492 ? -11.185 0.895 30.954 1.00 88.81 492 GLN A N 1
ATOM 4000 C CA . GLN A 1 492 ? -10.189 1.748 31.605 1.00 88.81 492 GLN A CA 1
ATOM 4001 C C . GLN A 1 492 ? -10.363 3.212 31.214 1.00 88.81 492 GLN A C 1
ATOM 4003 O O . GLN A 1 492 ? -9.740 3.704 30.272 1.00 88.81 492 GLN A O 1
ATOM 4008 N N . VAL A 1 493 ? -11.227 3.907 31.952 1.00 89.50 493 VAL A N 1
ATOM 4009 C CA . VAL A 1 493 ? -11.475 5.345 31.785 1.00 89.50 493 VAL A CA 1
ATOM 4010 C C . VAL A 1 493 ? -10.316 6.144 32.382 1.00 89.50 493 VAL A C 1
ATOM 4012 O O . VAL A 1 493 ? -9.863 5.870 33.496 1.00 89.50 493 VAL A O 1
ATOM 4015 N N . ARG A 1 494 ? -9.837 7.151 31.642 1.00 89.50 494 ARG A N 1
ATOM 4016 C CA . ARG A 1 494 ? -8.792 8.076 32.108 1.00 89.50 494 ARG A CA 1
ATOM 4017 C C . ARG A 1 494 ? -9.255 8.808 33.366 1.00 89.50 494 ARG A C 1
ATOM 4019 O O . ARG A 1 494 ? -10.343 9.377 33.374 1.00 89.50 494 ARG A O 1
ATOM 4026 N N . SER A 1 495 ? -8.415 8.845 34.401 1.00 86.62 495 SER A N 1
ATOM 4027 C CA . SER A 1 495 ? -8.754 9.459 35.695 1.00 86.62 495 SER A CA 1
ATOM 4028 C C . SER A 1 495 ? -9.179 10.924 35.579 1.00 86.62 495 SER A C 1
ATOM 4030 O O . SER A 1 495 ? -10.073 11.344 36.304 1.00 86.62 495 SER A O 1
ATOM 4032 N N . SER A 1 496 ? -8.591 11.675 34.645 1.00 87.25 496 SER A N 1
ATOM 4033 C CA . SER A 1 496 ? -8.916 13.083 34.391 1.00 87.25 496 SER A CA 1
ATOM 4034 C C . SER A 1 496 ? -10.275 13.313 33.722 1.00 87.25 496 SER A C 1
ATOM 4036 O O . SER A 1 496 ? -10.741 14.440 33.715 1.00 87.25 496 SER A O 1
ATOM 4038 N N . MET A 1 497 ? -10.897 12.276 33.151 1.00 90.25 497 MET A N 1
ATOM 4039 C CA . MET A 1 497 ? -12.121 12.390 32.343 1.00 90.25 497 MET A CA 1
ATOM 4040 C C . MET A 1 497 ? -13.321 11.675 32.978 1.00 90.25 497 MET A C 1
ATOM 4042 O O . MET A 1 497 ? -14.348 11.497 32.329 1.00 90.25 497 MET A O 1
ATOM 4046 N N . VAL A 1 498 ? -13.195 11.196 34.221 1.00 91.00 498 VAL A N 1
ATOM 4047 C CA . VAL A 1 498 ? -14.227 10.367 34.868 1.00 91.00 498 VAL A CA 1
ATOM 4048 C C . VAL A 1 498 ? -15.549 11.119 35.015 1.00 91.00 498 VAL A C 1
ATOM 4050 O O . VAL A 1 498 ? -16.596 10.555 34.707 1.00 91.00 498 VAL A O 1
ATOM 4053 N N . ASP A 1 499 ? -15.510 12.384 35.433 1.00 91.81 499 ASP A N 1
ATOM 4054 C CA . ASP A 1 499 ? -16.726 13.179 35.628 1.00 91.81 499 ASP A CA 1
ATOM 4055 C C . ASP A 1 499 ? -17.422 13.461 34.291 1.00 91.81 499 ASP A C 1
ATOM 4057 O O . ASP A 1 499 ? -18.630 13.262 34.160 1.00 91.81 499 ASP A O 1
ATOM 4061 N N . GLU A 1 500 ? -16.654 13.824 33.261 1.00 93.25 500 GLU A N 1
ATOM 4062 C CA . GLU A 1 500 ? -17.165 14.015 31.899 1.00 93.25 500 GLU A CA 1
ATOM 4063 C C . GLU A 1 500 ? -17.753 12.725 31.317 1.00 93.25 500 GLU A C 1
ATOM 4065 O O . GLU A 1 500 ? -18.800 12.754 30.670 1.00 93.25 500 GLU A O 1
ATOM 4070 N N . PHE A 1 501 ? -17.121 11.580 31.587 1.00 93.81 501 PHE A N 1
ATOM 4071 C CA . PHE A 1 501 ? -17.624 10.268 31.192 1.00 93.81 501 PHE A CA 1
ATOM 4072 C C . PHE A 1 501 ? -18.971 9.954 31.855 1.00 93.81 501 PHE A C 1
ATOM 4074 O O . PHE A 1 501 ? -19.906 9.539 31.171 1.00 93.81 501 PHE A O 1
ATOM 4081 N N . ILE A 1 502 ? -19.103 10.183 33.166 1.00 93.69 502 ILE A N 1
ATOM 4082 C CA . ILE A 1 502 ? -20.359 9.962 33.901 1.00 93.69 502 ILE A CA 1
ATOM 4083 C C . ILE A 1 502 ? -21.453 10.897 33.376 1.00 93.69 502 ILE A C 1
ATOM 4085 O O . ILE A 1 502 ? -22.557 10.441 33.077 1.00 93.69 502 ILE A O 1
ATOM 4089 N N . HIS A 1 503 ? -21.145 12.183 33.193 1.00 94.38 503 HIS A N 1
ATOM 4090 C CA . HIS A 1 503 ? -22.082 13.145 32.616 1.00 94.38 503 HIS A CA 1
ATOM 4091 C C . HIS A 1 503 ? -22.536 12.741 31.210 1.00 94.38 503 HIS A C 1
ATOM 4093 O O . HIS A 1 503 ? -23.730 12.789 30.910 1.00 94.38 503 HIS A O 1
ATOM 4099 N N . ALA A 1 504 ? -21.613 12.288 30.360 1.00 93.81 504 ALA A N 1
ATOM 4100 C CA . ALA A 1 504 ? -21.940 11.776 29.036 1.00 93.81 504 ALA A CA 1
ATOM 4101 C C . ALA A 1 504 ? -22.831 10.523 29.103 1.00 93.81 504 ALA A C 1
ATOM 4103 O O . ALA A 1 504 ? -23.774 10.422 28.318 1.00 93.81 504 ALA A O 1
ATOM 4104 N N . CYS A 1 505 ? -22.592 9.612 30.054 1.00 94.06 505 CYS A N 1
ATOM 4105 C CA . CYS A 1 505 ? -23.441 8.439 30.262 1.00 94.06 505 CYS A CA 1
ATOM 4106 C C . CYS A 1 505 ? -24.874 8.808 30.647 1.00 94.06 505 CYS A C 1
ATOM 4108 O O . CYS A 1 505 ? -25.805 8.238 30.082 1.00 94.06 505 CYS A O 1
ATOM 4110 N N . ILE A 1 506 ? -25.054 9.766 31.560 1.00 93.56 506 ILE A N 1
ATOM 4111 C CA . ILE A 1 506 ? -26.380 10.239 31.985 1.00 93.56 506 ILE A CA 1
ATOM 4112 C C . ILE A 1 506 ? -27.105 10.884 30.800 1.00 93.56 506 ILE A C 1
ATOM 4114 O O . ILE A 1 506 ? -28.210 10.486 30.456 1.00 93.56 506 ILE A O 1
ATOM 4118 N N . ASN A 1 507 ? -26.441 11.805 30.096 1.00 92.69 507 ASN A N 1
ATOM 4119 C CA . ASN A 1 507 ? -27.026 12.514 28.952 1.00 92.69 507 ASN A CA 1
ATOM 4120 C C . ASN A 1 507 ? -27.387 11.591 27.774 1.00 92.69 507 ASN A C 1
ATOM 4122 O O . ASN A 1 507 ? -28.193 11.956 26.917 1.00 92.69 507 ASN A O 1
ATOM 4126 N N . LYS A 1 508 ? -26.740 10.424 27.673 1.00 90.69 508 LYS A N 1
ATOM 4127 C CA . LYS A 1 508 ? -26.976 9.425 26.621 1.00 90.69 508 LYS A CA 1
ATOM 4128 C C . LYS A 1 508 ? -27.754 8.205 27.096 1.00 90.69 508 LYS A C 1
ATOM 4130 O O . LYS A 1 508 ? -27.918 7.286 26.297 1.00 90.69 508 LYS A O 1
ATOM 4135 N N . ASN A 1 509 ? -28.225 8.185 28.345 1.00 92.00 509 ASN A N 1
ATOM 4136 C CA . ASN A 1 509 ? -28.894 7.035 28.957 1.00 92.00 509 ASN A CA 1
ATOM 4137 C C . ASN A 1 509 ? -28.097 5.723 28.764 1.00 92.00 509 ASN A C 1
ATOM 4139 O O . ASN A 1 509 ? -28.642 4.670 28.448 1.00 92.00 509 ASN A O 1
ATOM 4143 N N . SER A 1 510 ? -26.769 5.790 28.890 1.00 92.56 510 SER A N 1
ATOM 4144 C CA . SER A 1 510 ? -25.860 4.653 28.682 1.00 92.56 510 SER A CA 1
ATOM 4145 C C . SER A 1 510 ? -25.676 3.866 29.979 1.00 92.56 510 SER A C 1
ATOM 4147 O O . SER A 1 510 ? -24.668 3.975 30.685 1.00 92.56 510 SER A O 1
ATOM 4149 N N . PHE A 1 511 ? -26.718 3.110 30.326 1.00 94.00 511 PHE A N 1
ATOM 4150 C CA . PHE A 1 511 ? -26.834 2.391 31.593 1.00 94.00 511 PHE A CA 1
ATOM 4151 C C . PHE A 1 511 ? -25.792 1.277 31.755 1.00 94.00 511 PHE A C 1
ATOM 4153 O O . PHE A 1 511 ? -25.286 1.086 32.861 1.00 94.00 511 PHE A O 1
ATOM 4160 N N . LEU A 1 512 ? -25.425 0.562 30.684 1.00 93.69 512 LEU A N 1
ATOM 4161 C CA . LEU A 1 512 ? -24.420 -0.506 30.767 1.00 93.69 512 LEU A CA 1
ATOM 4162 C C . LEU A 1 512 ? -23.023 0.070 31.014 1.00 93.69 512 LEU A C 1
ATOM 4164 O O . LEU A 1 512 ? -22.236 -0.504 31.763 1.00 93.69 512 LEU A O 1
ATOM 4168 N N . SER A 1 513 ? -22.738 1.241 30.450 1.00 94.38 513 SER A N 1
ATOM 4169 C CA . SER A 1 513 ? -21.497 1.983 30.679 1.00 94.38 513 SER A CA 1
ATOM 4170 C C . SER A 1 513 ? -21.379 2.470 32.131 1.00 94.38 513 SER A C 1
ATOM 4172 O O . SER A 1 513 ? -20.324 2.309 32.752 1.00 94.38 513 SER A O 1
ATOM 4174 N N . LEU A 1 514 ? -22.473 2.985 32.715 1.00 93.75 514 LEU A N 1
ATOM 4175 C CA . LEU A 1 514 ? -22.546 3.304 34.152 1.00 93.75 514 LEU A CA 1
ATOM 4176 C C . LEU A 1 514 ? -22.380 2.055 35.016 1.00 93.75 514 LEU A C 1
ATOM 4178 O O . LEU A 1 514 ? -21.683 2.083 36.030 1.00 93.75 514 LEU A O 1
ATOM 4182 N N . TYR A 1 515 ? -22.984 0.944 34.605 1.00 94.19 515 TYR A N 1
ATOM 4183 C CA . TYR A 1 515 ? -22.873 -0.319 35.317 1.00 94.19 515 TYR A CA 1
ATOM 4184 C C . TYR A 1 515 ? -21.432 -0.854 35.321 1.00 94.19 515 TYR A C 1
ATOM 4186 O O . TYR A 1 515 ? -20.931 -1.218 36.385 1.00 94.19 515 TYR A O 1
ATOM 4194 N N . CYS A 1 516 ? -20.715 -0.806 34.189 1.00 93.56 516 CYS A N 1
ATOM 4195 C CA . CYS A 1 516 ? -19.278 -1.110 34.117 1.00 93.56 516 CYS A CA 1
ATOM 4196 C C . CYS A 1 516 ? -18.470 -0.282 35.123 1.00 93.56 516 CYS A C 1
ATOM 4198 O O . CYS A 1 516 ? -17.637 -0.819 35.855 1.00 93.56 516 CYS A O 1
ATOM 4200 N N . TYR A 1 517 ? -18.742 1.025 35.188 1.00 93.19 517 TYR A N 1
ATOM 4201 C CA . TYR A 1 517 ? -18.081 1.920 36.133 1.00 93.19 517 TYR A CA 1
ATOM 4202 C C . TYR A 1 517 ? -18.347 1.515 37.590 1.00 93.19 517 TYR A C 1
ATOM 4204 O O . TYR A 1 517 ? -17.424 1.481 38.405 1.00 93.19 517 TYR A O 1
ATOM 4212 N N . LEU A 1 518 ? -19.588 1.154 37.929 1.00 92.56 518 LEU A N 1
ATOM 4213 C CA . LEU A 1 518 ? -19.937 0.705 39.277 1.00 92.56 518 LEU A CA 1
ATOM 4214 C C . LEU A 1 518 ? -19.276 -0.617 39.646 1.00 92.56 518 LEU A C 1
ATOM 4216 O O . LEU A 1 518 ? -18.735 -0.733 40.745 1.00 92.56 518 LEU A O 1
ATOM 4220 N N . LEU A 1 519 ? -19.263 -1.583 38.732 1.00 91.25 519 LEU A N 1
ATOM 4221 C CA . LEU A 1 519 ? -18.587 -2.859 38.943 1.00 91.25 519 LEU A CA 1
ATOM 4222 C C . LEU A 1 519 ? -17.082 -2.689 39.210 1.00 91.25 519 LEU A C 1
ATOM 4224 O O . LEU A 1 519 ? -16.529 -3.426 40.023 1.00 91.25 519 LEU A O 1
ATOM 4228 N N . ASP A 1 520 ? -16.428 -1.697 38.596 1.00 89.62 520 ASP A N 1
ATOM 4229 C CA . ASP A 1 520 ? -15.024 -1.371 38.884 1.00 89.62 520 ASP A CA 1
ATOM 4230 C C . ASP A 1 520 ? -14.838 -0.640 40.233 1.00 89.62 520 ASP A C 1
ATOM 4232 O O . ASP A 1 520 ? -13.859 -0.872 40.950 1.00 89.62 520 ASP A O 1
ATOM 4236 N N . LYS A 1 521 ? -15.768 0.249 40.608 1.00 89.00 521 LYS A N 1
ATOM 4237 C CA . LYS A 1 521 ? -15.632 1.121 41.791 1.00 89.00 521 LYS A CA 1
ATOM 4238 C C . LYS A 1 521 ? -16.100 0.500 43.101 1.00 89.00 521 LYS A C 1
ATOM 4240 O O . LYS A 1 521 ? -15.479 0.768 44.131 1.00 89.00 521 LYS A O 1
ATOM 4245 N N . ILE A 1 522 ? -17.152 -0.318 43.093 1.00 88.69 522 ILE A N 1
ATOM 4246 C CA . ILE A 1 522 ? -17.719 -0.924 44.310 1.00 88.69 522 ILE A CA 1
ATOM 4247 C C . ILE A 1 522 ? -16.669 -1.748 45.079 1.00 88.69 522 ILE A C 1
ATOM 4249 O O . ILE A 1 522 ? -16.518 -1.511 46.281 1.00 88.69 522 ILE A O 1
ATOM 4253 N N . PRO A 1 523 ? -15.873 -2.633 44.440 1.00 87.38 523 PRO A N 1
ATOM 4254 C CA . PRO A 1 523 ? -14.831 -3.386 45.142 1.00 87.38 523 PRO A CA 1
ATOM 4255 C C . PRO A 1 523 ? -13.723 -2.494 45.722 1.00 87.38 523 PRO A C 1
ATOM 4257 O O . PRO A 1 523 ? -13.141 -2.820 46.755 1.00 87.38 523 PRO A O 1
ATOM 4260 N N . LYS A 1 524 ? -13.441 -1.351 45.080 1.00 86.56 524 LYS A N 1
ATOM 4261 C CA . LYS A 1 524 ? -12.405 -0.391 45.501 1.00 86.56 524 LYS A CA 1
ATOM 4262 C C . LYS A 1 524 ? -12.874 0.526 46.640 1.00 86.56 524 LYS A C 1
ATOM 4264 O O . LYS A 1 524 ? -12.045 1.111 47.336 1.00 86.56 524 LYS A O 1
ATOM 4269 N N . ALA A 1 525 ? -14.183 0.647 46.868 1.00 84.44 525 ALA A N 1
ATOM 4270 C CA . ALA A 1 525 ? -14.755 1.449 47.946 1.00 84.44 525 ALA A CA 1
ATOM 4271 C C . ALA A 1 525 ? -14.663 0.714 49.298 1.00 84.44 525 ALA A C 1
ATOM 4273 O O . ALA A 1 525 ? -15.574 -0.003 49.713 1.00 84.44 525 ALA A O 1
ATOM 4274 N N . THR A 1 526 ? -13.559 0.897 50.024 1.00 81.38 526 THR A N 1
ATOM 4275 C CA . THR A 1 526 ? -13.319 0.218 51.312 1.00 81.38 526 THR A CA 1
ATOM 4276 C C . THR A 1 526 ? -13.999 0.914 52.502 1.00 81.38 526 THR A C 1
ATOM 4278 O O . THR A 1 526 ? -14.502 0.248 53.421 1.00 81.38 526 THR A O 1
ATOM 4281 N N . SER A 1 527 ? -14.075 2.249 52.480 1.00 84.56 527 SER A N 1
ATOM 4282 C CA . SER A 1 527 ? -14.651 3.063 53.559 1.00 84.56 527 SER A CA 1
ATOM 4283 C C . SER A 1 527 ? -16.185 3.146 53.482 1.00 84.56 527 SER A C 1
ATOM 4285 O O . SER A 1 527 ? -16.781 3.066 52.407 1.00 84.56 527 SER A O 1
ATOM 4287 N N . SER A 1 528 ? -16.853 3.299 54.632 1.00 83.25 528 SER A N 1
ATOM 4288 C CA . SER A 1 528 ? -18.317 3.467 54.673 1.00 83.25 528 SER A CA 1
ATOM 4289 C C . SER A 1 528 ? -18.767 4.803 54.073 1.00 83.25 528 SER A C 1
ATOM 4291 O O . SER A 1 528 ? -19.846 4.883 53.496 1.00 83.25 528 SER A O 1
ATOM 4293 N N . GLU A 1 529 ? -17.935 5.838 54.171 1.00 85.88 529 GLU A N 1
ATOM 4294 C CA . GLU A 1 529 ? -18.208 7.158 53.604 1.00 85.88 529 GLU A CA 1
ATOM 4295 C C . GLU A 1 529 ? -18.157 7.132 52.072 1.00 85.88 529 GLU A C 1
ATOM 4297 O O . GLU A 1 529 ? -19.098 7.578 51.421 1.00 85.88 529 GLU A O 1
ATOM 4302 N N . SER A 1 530 ? -17.138 6.491 51.490 1.00 86.25 530 SER A N 1
ATOM 4303 C CA . SER A 1 530 ? -17.027 6.314 50.036 1.00 86.25 530 SER A CA 1
ATOM 4304 C C . SER A 1 530 ? -18.188 5.492 49.470 1.00 86.25 530 SER A C 1
ATOM 4306 O O . SER A 1 530 ? -18.720 5.833 48.417 1.00 86.25 530 SER A O 1
ATOM 4308 N N . LYS A 1 531 ? -18.628 4.441 50.179 1.00 87.56 531 LYS A N 1
ATOM 4309 C CA . LYS A 1 531 ? -19.813 3.656 49.791 1.00 87.56 531 LYS A CA 1
ATOM 4310 C C . LYS A 1 531 ? -21.102 4.476 49.857 1.00 87.56 531 LYS A C 1
ATOM 4312 O O . LYS A 1 531 ? -21.942 4.348 48.974 1.00 87.56 531 LYS A O 1
ATOM 4317 N N . ARG A 1 532 ? -21.255 5.327 50.879 1.00 88.00 532 ARG A N 1
ATOM 4318 C CA . ARG A 1 532 ? -22.417 6.215 51.031 1.00 88.00 532 ARG A CA 1
ATOM 4319 C C . ARG A 1 532 ? -22.461 7.280 49.933 1.00 88.00 532 ARG A C 1
ATOM 4321 O O . ARG A 1 532 ? -23.525 7.509 49.371 1.00 88.00 532 ARG A O 1
ATOM 4328 N N . LEU A 1 533 ? -21.320 7.885 49.601 1.00 90.75 533 LEU A N 1
ATOM 4329 C CA . LEU A 1 533 ? -21.214 8.836 48.494 1.00 90.75 533 LEU A CA 1
ATOM 4330 C C . LEU A 1 533 ? -21.556 8.169 47.156 1.00 90.75 533 LEU A C 1
ATOM 4332 O O . LEU A 1 533 ? -22.351 8.705 46.392 1.00 90.75 533 LEU A O 1
ATOM 4336 N N . LEU A 1 534 ? -21.017 6.970 46.901 1.00 90.38 534 LEU A N 1
ATOM 4337 C CA . LEU A 1 534 ? -21.321 6.213 45.686 1.00 90.38 534 LEU A CA 1
ATOM 4338 C C . LEU A 1 534 ? -22.815 5.872 45.588 1.00 90.38 534 LEU A C 1
ATOM 4340 O O . LEU A 1 534 ? -23.395 6.034 44.524 1.00 90.38 534 LEU A O 1
ATOM 4344 N N . LEU A 1 535 ? -23.450 5.470 46.695 1.00 91.69 535 LEU A N 1
ATOM 4345 C CA . LEU A 1 535 ? -24.891 5.208 46.749 1.00 91.69 535 LEU A CA 1
ATOM 4346 C C . LEU A 1 535 ? -25.715 6.450 46.375 1.00 91.69 535 LEU A C 1
ATOM 4348 O O . LEU A 1 535 ? -26.610 6.352 45.538 1.00 91.69 535 LEU A O 1
ATOM 4352 N N . PHE A 1 536 ? -25.403 7.613 46.959 1.00 92.31 536 PHE A N 1
ATOM 4353 C CA . PHE A 1 536 ? -26.092 8.861 46.618 1.00 92.31 536 PHE A CA 1
ATOM 4354 C C . PHE A 1 536 ? -25.897 9.245 45.153 1.00 92.31 536 PHE A C 1
ATOM 4356 O O . PHE A 1 536 ? -26.866 9.620 44.498 1.00 92.31 536 PHE A O 1
ATOM 4363 N N . ASN A 1 537 ? -24.680 9.086 44.631 1.00 92.75 537 ASN A N 1
ATOM 4364 C CA . ASN A 1 537 ? -24.382 9.367 43.233 1.00 92.75 537 ASN A CA 1
ATOM 4365 C C . ASN A 1 537 ? -25.189 8.464 42.293 1.00 92.75 537 ASN A C 1
ATOM 4367 O O . ASN A 1 537 ? -25.779 8.966 41.350 1.00 92.75 537 ASN A O 1
ATOM 4371 N N . VAL A 1 538 ? -25.283 7.156 42.558 1.00 92.19 538 VAL A N 1
ATOM 4372 C CA . VAL A 1 538 ? -26.060 6.241 41.700 1.00 92.19 538 VAL A CA 1
ATOM 4373 C C . VAL A 1 538 ? -27.541 6.608 41.680 1.00 92.19 538 VAL A C 1
ATOM 4375 O O . VAL A 1 538 ? -28.142 6.630 40.610 1.00 92.19 538 VAL A O 1
ATOM 4378 N N . ILE A 1 539 ? -28.125 6.930 42.838 1.00 92.38 539 ILE A N 1
ATOM 4379 C CA . ILE A 1 539 ? -29.528 7.361 42.926 1.00 92.38 539 ILE A CA 1
ATOM 4380 C C . ILE A 1 539 ? -29.739 8.655 42.129 1.00 92.38 539 ILE A C 1
ATOM 4382 O O . ILE A 1 539 ? -30.695 8.764 41.365 1.00 92.38 539 ILE A O 1
ATOM 4386 N N . ASP A 1 540 ? -28.832 9.621 42.274 1.00 93.50 540 ASP A N 1
ATOM 4387 C CA . ASP A 1 540 ? -28.863 10.873 41.518 1.00 93.50 540 ASP A CA 1
ATOM 4388 C C . ASP A 1 540 ? -28.739 10.638 40.003 1.00 93.50 540 ASP A C 1
ATOM 4390 O O . ASP A 1 540 ? -29.520 11.196 39.234 1.00 93.50 540 ASP A O 1
ATOM 4394 N N . TRP A 1 541 ? -27.832 9.763 39.563 1.00 93.88 541 TRP A N 1
ATOM 4395 C CA . TRP A 1 541 ? -27.667 9.431 38.146 1.00 93.88 541 TRP A CA 1
ATOM 4396 C C . TRP A 1 541 ? -28.925 8.796 37.560 1.00 93.88 541 TRP A C 1
ATOM 4398 O O . TRP A 1 541 ? -29.363 9.223 36.495 1.00 93.88 541 TRP A O 1
ATOM 4408 N N . ILE A 1 542 ? -29.529 7.824 38.256 1.00 91.06 542 ILE A N 1
ATOM 4409 C CA . ILE A 1 542 ? -30.773 7.173 37.817 1.00 91.06 542 ILE A CA 1
ATOM 4410 C C . ILE A 1 542 ? -31.893 8.209 37.666 1.00 91.06 542 ILE A C 1
ATOM 4412 O O . ILE A 1 542 ? -32.575 8.215 36.646 1.00 91.06 542 ILE A O 1
ATOM 4416 N N . ASN A 1 543 ? -32.045 9.117 38.636 1.00 91.06 543 ASN A N 1
ATOM 4417 C CA . ASN A 1 543 ? -33.094 10.142 38.617 1.00 91.06 543 ASN A CA 1
ATOM 4418 C C . ASN A 1 543 ? -32.928 11.176 37.491 1.00 91.06 543 ASN A C 1
ATOM 4420 O O . ASN A 1 543 ? -33.907 11.801 37.092 1.00 91.06 543 ASN A O 1
ATOM 4424 N N . ARG A 1 544 ? -31.702 11.388 37.000 1.00 91.38 544 ARG A N 1
ATOM 4425 C CA . ARG A 1 544 ? -31.411 12.318 35.897 1.00 91.38 544 ARG A CA 1
ATOM 4426 C C . ARG A 1 544 ? -31.519 11.682 34.511 1.00 91.38 544 ARG A C 1
ATOM 4428 O O . ARG A 1 544 ? -31.508 12.416 33.528 1.00 91.38 544 ARG A O 1
ATOM 4435 N N . CYS A 1 545 ? -31.578 10.354 34.416 1.00 89.62 545 CYS A N 1
ATOM 4436 C CA . CYS A 1 545 ? -31.701 9.659 33.137 1.00 89.62 545 CYS A CA 1
ATOM 4437 C C . CYS A 1 545 ? -33.161 9.628 32.664 1.00 89.62 545 CYS A C 1
ATOM 4439 O O . CYS A 1 545 ? -34.082 9.407 33.449 1.00 89.62 545 CYS A O 1
ATOM 4441 N N . GLU A 1 546 ? -33.373 9.759 31.356 1.00 86.94 546 GLU A N 1
ATOM 4442 C CA . GLU A 1 546 ? -34.689 9.562 30.743 1.00 86.94 546 GLU A CA 1
ATOM 4443 C C . GLU A 1 546 ? -34.873 8.080 30.390 1.00 86.94 546 GLU A C 1
ATOM 4445 O O . GLU A 1 546 ? -34.353 7.597 29.381 1.00 86.94 546 GLU A O 1
ATOM 4450 N N . ILE A 1 547 ? -35.592 7.335 31.232 1.00 85.19 547 ILE A N 1
ATOM 4451 C CA . ILE A 1 547 ? -35.789 5.890 31.050 1.00 85.19 547 ILE A CA 1
ATOM 4452 C C . ILE A 1 547 ? -36.805 5.636 29.929 1.00 85.19 547 ILE A C 1
ATOM 4454 O O . ILE A 1 547 ? -37.944 6.098 29.986 1.00 85.19 547 ILE A O 1
ATOM 4458 N N . LYS A 1 548 ? -36.386 4.872 28.918 1.00 87.94 548 LYS A N 1
ATOM 4459 C CA . LYS A 1 548 ? -37.239 4.359 27.837 1.00 87.94 548 LYS A CA 1
ATOM 4460 C C . LYS A 1 548 ? -37.517 2.874 28.059 1.00 87.94 548 LYS A C 1
ATOM 4462 O O . LYS A 1 548 ? -36.731 2.201 28.719 1.00 87.94 548 LYS A O 1
ATOM 4467 N N . GLU A 1 549 ? -38.565 2.346 27.426 1.00 84.88 549 GLU A N 1
ATOM 4468 C CA . GLU A 1 549 ? -38.952 0.925 27.516 1.00 84.88 549 GLU A CA 1
ATOM 4469 C C . GLU A 1 549 ? -37.783 -0.024 27.182 1.00 84.88 549 GLU A C 1
ATOM 4471 O O . GLU A 1 549 ? -37.515 -0.986 27.897 1.00 84.88 549 GLU A O 1
ATOM 4476 N N . SER A 1 550 ? -36.988 0.304 26.155 1.00 83.19 550 SER A N 1
ATOM 4477 C CA . SER A 1 550 ? -35.805 -0.480 25.762 1.00 83.19 550 SER A CA 1
ATOM 4478 C C . SER A 1 550 ? -34.671 -0.494 26.794 1.00 83.19 550 SER A C 1
ATOM 4480 O O . SER A 1 550 ? -33.749 -1.304 26.684 1.00 83.19 550 SER A O 1
ATOM 4482 N N . ASP A 1 551 ? -34.700 0.420 27.762 1.00 86.50 551 ASP A N 1
ATOM 4483 C CA . ASP A 1 551 ? -33.643 0.620 28.746 1.00 86.50 551 ASP A CA 1
ATOM 4484 C C . ASP A 1 551 ? -34.030 0.153 30.157 1.00 86.50 551 ASP A C 1
ATOM 4486 O O . ASP A 1 551 ? -33.161 0.081 31.028 1.00 86.50 551 ASP A O 1
ATOM 4490 N N . GLU A 1 552 ? -35.290 -0.229 30.388 1.00 87.06 552 GLU A N 1
ATOM 4491 C CA . GLU A 1 552 ? -35.788 -0.669 31.699 1.00 87.06 552 GLU A CA 1
ATOM 4492 C C . GLU A 1 552 ? -34.939 -1.801 32.286 1.00 87.06 552 GLU A C 1
ATOM 4494 O O . GLU A 1 552 ? -34.433 -1.694 33.405 1.00 87.06 552 GLU A O 1
ATOM 4499 N N . ALA A 1 553 ? -34.689 -2.849 31.494 1.00 87.56 553 ALA A N 1
ATOM 4500 C CA . ALA A 1 553 ? -33.880 -3.991 31.915 1.00 87.56 553 ALA A CA 1
ATOM 4501 C C . ALA A 1 553 ? -32.446 -3.590 32.305 1.00 87.56 553 ALA A C 1
ATOM 4503 O O . ALA A 1 553 ? -31.868 -4.157 33.232 1.00 87.56 553 ALA A O 1
ATOM 4504 N N . LYS A 1 554 ? -31.871 -2.586 31.632 1.00 91.06 554 LYS A N 1
ATOM 4505 C CA . LYS A 1 554 ? -30.526 -2.080 31.936 1.00 91.06 554 LYS A CA 1
ATOM 4506 C C . LYS A 1 554 ? -30.533 -1.212 33.194 1.00 91.06 554 LYS A C 1
ATOM 4508 O O . LYS A 1 554 ? -29.611 -1.298 34.000 1.00 91.06 554 LYS A O 1
ATOM 4513 N N . CYS A 1 555 ? -31.574 -0.402 33.385 1.00 90.56 555 CYS A N 1
ATOM 4514 C CA . CYS A 1 555 ? -31.755 0.423 34.577 1.00 90.56 555 CYS A CA 1
ATOM 4515 C C . CYS A 1 555 ? -31.863 -0.438 35.848 1.00 90.56 555 CYS A C 1
ATOM 4517 O O . CYS A 1 555 ? -31.277 -0.098 36.879 1.00 90.56 555 CYS A O 1
ATOM 4519 N N . LEU A 1 556 ? -32.522 -1.602 35.763 1.00 92.06 556 LEU A N 1
ATOM 4520 C CA . LEU A 1 556 ? -32.601 -2.562 36.871 1.00 92.06 556 LEU A CA 1
ATOM 4521 C C . LEU A 1 556 ? -31.221 -3.019 37.371 1.00 92.06 556 LEU A C 1
ATOM 4523 O O . LEU A 1 556 ? -31.057 -3.242 38.569 1.00 92.06 556 LEU A O 1
ATOM 4527 N N . LEU A 1 557 ? -30.208 -3.086 36.501 1.00 92.06 557 LEU A N 1
ATOM 4528 C CA . LEU A 1 557 ? -28.836 -3.416 36.907 1.00 92.06 557 LEU A CA 1
ATOM 4529 C C . LEU A 1 557 ? -28.223 -2.345 37.819 1.00 92.06 557 LEU A C 1
ATOM 4531 O O . LEU A 1 557 ? -27.418 -2.665 38.693 1.00 92.06 557 LEU A O 1
ATOM 4535 N N . LEU A 1 558 ? -28.595 -1.073 37.650 1.00 93.06 558 LEU A N 1
ATOM 4536 C CA . LEU A 1 558 ? -28.148 -0.007 38.548 1.00 93.06 558 LEU A CA 1
ATOM 4537 C C . LEU A 1 558 ? -28.874 -0.085 39.894 1.00 93.06 558 LEU A C 1
ATOM 4539 O O . LEU A 1 558 ? -28.237 0.060 40.937 1.00 93.06 558 LEU A O 1
ATOM 4543 N N . TRP A 1 559 ? -30.178 -0.380 39.885 1.00 93.75 559 TRP A N 1
ATOM 4544 C CA . TRP A 1 559 ? -30.954 -0.594 41.110 1.00 93.75 559 TRP A CA 1
ATOM 4545 C C . TRP A 1 559 ? -30.462 -1.797 41.924 1.00 93.75 559 TRP A C 1
ATOM 4547 O O . TRP A 1 559 ? -30.390 -1.703 43.149 1.00 93.75 559 TRP A O 1
ATOM 4557 N N . ASP A 1 560 ? -30.026 -2.878 41.270 1.00 93.56 560 ASP A N 1
ATOM 4558 C CA . ASP A 1 560 ? -29.321 -3.989 41.929 1.00 93.56 560 ASP A CA 1
ATOM 4559 C C . ASP A 1 560 ? -28.114 -3.480 42.736 1.00 93.56 560 ASP A C 1
ATOM 4561 O O . ASP A 1 560 ? -27.951 -3.813 43.911 1.00 93.56 560 ASP A O 1
ATOM 4565 N N . LYS A 1 561 ? -27.313 -2.571 42.163 1.00 92.94 561 LYS A N 1
ATOM 4566 C CA . LYS A 1 561 ? -26.155 -1.980 42.856 1.00 92.94 561 LYS A CA 1
ATOM 4567 C C . LYS A 1 561 ? -26.521 -1.000 43.958 1.00 92.94 561 LYS A C 1
ATOM 4569 O O . LYS A 1 561 ? -25.806 -0.936 44.959 1.00 92.94 561 LYS A O 1
ATOM 4574 N N . VAL A 1 562 ? -27.643 -0.293 43.838 1.00 92.94 562 VAL A N 1
ATOM 4575 C CA . VAL A 1 562 ? -28.208 0.505 44.939 1.00 92.94 562 VAL A CA 1
ATOM 4576 C C . VAL A 1 562 ? -28.545 -0.399 46.131 1.00 92.94 562 VAL A C 1
ATOM 4578 O O . VAL A 1 562 ? -28.178 -0.083 47.268 1.00 92.94 562 VAL A O 1
ATOM 4581 N N . LEU A 1 563 ? -29.190 -1.545 45.888 1.00 93.00 563 LEU A N 1
ATOM 4582 C CA . LEU A 1 563 ? -29.532 -2.521 46.928 1.00 93.00 563 LEU A CA 1
ATOM 4583 C C . LEU A 1 563 ? -28.281 -3.184 47.525 1.00 93.00 563 LEU A C 1
ATOM 4585 O O . LEU A 1 563 ? -28.156 -3.280 48.749 1.00 93.00 563 LEU A O 1
ATOM 4589 N N . GLU A 1 564 ? -27.313 -3.571 46.695 1.00 91.50 564 GLU A N 1
ATOM 4590 C CA . GLU A 1 564 ? -26.030 -4.126 47.139 1.00 91.50 564 GLU A CA 1
ATOM 4591 C C . GLU A 1 564 ? -25.273 -3.140 48.050 1.00 91.50 564 GLU A C 1
ATOM 4593 O O . GLU A 1 564 ? -24.860 -3.487 49.158 1.00 91.50 564 GLU A O 1
ATOM 4598 N N . LEU A 1 565 ? -25.143 -1.873 47.648 1.00 89.25 565 LEU A N 1
ATOM 4599 C CA . LEU A 1 565 ? -24.479 -0.853 48.466 1.00 89.25 565 LEU A CA 1
ATOM 4600 C C . LEU A 1 565 ? -25.231 -0.580 49.775 1.00 89.25 565 LEU A C 1
ATOM 4602 O O . LEU A 1 565 ? -24.603 -0.434 50.828 1.00 89.25 565 LEU A O 1
ATOM 4606 N N . SER A 1 566 ? -26.565 -0.562 49.730 1.00 90.25 566 SER A N 1
ATOM 4607 C CA . SER A 1 566 ? -27.411 -0.374 50.914 1.00 90.25 566 SER A CA 1
ATOM 4608 C C . SER A 1 566 ? -27.234 -1.516 51.918 1.00 90.25 566 SER A C 1
ATOM 4610 O O . SER A 1 566 ? -27.016 -1.273 53.106 1.00 90.25 566 SER A O 1
ATOM 4612 N N . THR A 1 567 ? -27.240 -2.767 51.449 1.00 89.12 567 THR A N 1
ATOM 4613 C CA . THR A 1 567 ? -27.028 -3.949 52.303 1.00 89.12 567 THR A CA 1
ATOM 4614 C C . THR A 1 567 ? -25.613 -3.998 52.883 1.00 89.12 567 THR A C 1
ATOM 4616 O O . THR A 1 567 ? -25.452 -4.288 54.071 1.00 89.12 567 THR A O 1
ATOM 4619 N N . MET A 1 568 ? -24.584 -3.630 52.109 1.00 86.50 568 MET A N 1
ATOM 4620 C CA . MET A 1 568 ? -23.203 -3.516 52.602 1.00 86.50 568 MET A CA 1
ATOM 4621 C C . MET A 1 568 ? -23.030 -2.445 53.689 1.00 86.50 568 MET A C 1
ATOM 4623 O O . MET A 1 568 ? -22.196 -2.602 54.585 1.00 86.50 568 MET A O 1
ATOM 4627 N N . LEU A 1 569 ? -23.764 -1.332 53.602 1.00 86.19 569 LEU A N 1
ATOM 4628 C CA . LEU A 1 569 ? -23.742 -0.274 54.614 1.00 86.19 569 LEU A CA 1
ATOM 4629 C C . LEU A 1 569 ? -24.488 -0.701 55.884 1.00 86.19 569 LEU A C 1
ATOM 4631 O O . LEU A 1 569 ? -23.966 -0.518 56.985 1.00 86.19 569 LEU A O 1
ATOM 4635 N N . LEU A 1 570 ? -25.660 -1.327 55.735 1.00 83.62 570 LEU A N 1
ATOM 4636 C CA . LEU A 1 570 ? -26.450 -1.846 56.854 1.00 83.62 570 LEU A CA 1
ATOM 4637 C C . LEU A 1 570 ? -25.692 -2.922 57.638 1.00 83.62 570 LEU A C 1
ATOM 4639 O O . LEU A 1 570 ? -25.629 -2.853 58.865 1.00 83.62 570 LEU A O 1
ATOM 4643 N N . SER A 1 571 ? -25.049 -3.875 56.960 1.00 79.00 571 SER A N 1
ATOM 4644 C CA . SER A 1 571 ? -24.318 -4.963 57.623 1.00 79.00 571 SER A CA 1
ATOM 4645 C C . SER A 1 571 ? -23.145 -4.460 58.477 1.00 79.00 571 SER A C 1
ATOM 4647 O O . SER A 1 571 ? -22.938 -4.954 59.586 1.00 79.00 571 SER A O 1
ATOM 4649 N N . LYS A 1 572 ? -22.429 -3.415 58.034 1.00 70.56 572 LYS A N 1
ATOM 4650 C CA . LYS A 1 572 ? -21.405 -2.732 58.849 1.00 70.56 572 LYS A CA 1
ATOM 4651 C C . LYS A 1 572 ? -21.999 -2.030 60.071 1.00 70.56 572 LYS A C 1
ATOM 4653 O O . LYS A 1 572 ? -21.403 -2.105 61.145 1.00 70.56 572 LYS A O 1
ATOM 4658 N N . ILE A 1 573 ? -23.153 -1.373 59.934 1.00 70.00 573 ILE A N 1
ATOM 4659 C CA . ILE A 1 573 ? -23.834 -0.712 61.060 1.00 70.00 573 ILE A CA 1
ATOM 4660 C C . ILE A 1 573 ? -24.216 -1.750 62.123 1.00 70.00 573 ILE A C 1
ATOM 4662 O O . ILE A 1 573 ? -23.864 -1.569 63.290 1.00 70.00 573 ILE A O 1
ATOM 4666 N N . PHE A 1 574 ? -24.810 -2.881 61.727 1.00 63.94 574 PHE A N 1
ATOM 4667 C CA . PHE A 1 574 ? -25.134 -3.983 62.642 1.00 63.94 574 PHE A CA 1
ATOM 4668 C C . PHE A 1 574 ? -23.890 -4.596 63.307 1.00 63.94 574 PHE A C 1
ATOM 4670 O O . PHE A 1 574 ? -23.907 -4.858 64.509 1.00 63.94 574 PHE A O 1
ATOM 4677 N N . GLN A 1 575 ? -22.774 -4.749 62.585 1.00 61.56 575 GLN A N 1
ATOM 4678 C CA . GLN A 1 575 ? -21.504 -5.201 63.174 1.00 61.56 575 GLN A CA 1
ATOM 4679 C C . GLN A 1 575 ? -20.931 -4.200 64.193 1.00 61.56 575 GLN A C 1
ATOM 4681 O O . GLN A 1 575 ? -20.424 -4.607 65.239 1.00 61.56 575 GLN A O 1
ATOM 4686 N N . THR A 1 576 ? -21.019 -2.891 63.927 1.00 61.06 576 THR A N 1
ATOM 4687 C CA . THR A 1 576 ? -20.592 -1.864 64.894 1.00 61.06 576 THR A CA 1
ATOM 4688 C C . THR A 1 576 ? -21.528 -1.746 66.099 1.00 61.06 576 THR A C 1
ATOM 4690 O O . THR A 1 576 ? -21.047 -1.491 67.202 1.00 61.06 576 THR A O 1
ATOM 4693 N N . ALA A 1 577 ? -22.832 -1.977 65.921 1.00 58.34 577 ALA A N 1
ATOM 4694 C CA . ALA A 1 577 ? -23.811 -2.004 67.006 1.00 58.34 577 ALA A CA 1
ATOM 4695 C C . ALA A 1 577 ? -23.600 -3.219 67.929 1.00 58.34 577 ALA A C 1
ATOM 4697 O O . ALA A 1 577 ? -23.492 -3.037 69.139 1.00 58.34 577 ALA A O 1
ATOM 4698 N N . ASN A 1 578 ? -23.398 -4.419 67.367 1.00 53.56 578 ASN A N 1
ATOM 4699 C CA . ASN A 1 578 ? -23.112 -5.638 68.139 1.00 53.56 578 ASN A CA 1
ATOM 4700 C C . ASN A 1 578 ? -21.756 -5.602 68.870 1.00 53.56 578 ASN A C 1
ATOM 4702 O O . ASN A 1 578 ? -21.599 -6.236 69.910 1.00 53.56 578 ASN A O 1
ATOM 4706 N N . ARG A 1 579 ? -20.764 -4.851 68.365 1.00 50.56 579 ARG A N 1
ATOM 4707 C CA . ARG A 1 579 ? -19.490 -4.625 69.078 1.00 50.56 579 ARG A CA 1
ATOM 4708 C C . ARG A 1 579 ? -19.611 -3.640 70.242 1.00 50.56 579 ARG A C 1
ATOM 4710 O O . ARG A 1 579 ? -18.838 -3.744 71.186 1.00 50.56 579 ARG A O 1
ATOM 4717 N N . LYS A 1 580 ? -20.550 -2.691 70.191 1.00 52.41 580 LYS A N 1
ATOM 4718 C CA . LYS A 1 580 ? -20.800 -1.738 71.287 1.00 52.41 580 LYS A CA 1
ATOM 4719 C C . LYS A 1 580 ? -21.714 -2.303 72.383 1.00 52.41 580 LYS A C 1
ATOM 4721 O O . LYS A 1 580 ? -21.750 -1.735 73.467 1.00 52.41 580 LYS A O 1
ATOM 4726 N N . SER A 1 581 ? -22.411 -3.414 72.134 1.00 44.44 581 SER A N 1
ATOM 4727 C CA . SER A 1 581 ? -23.331 -4.058 73.085 1.00 44.44 581 SER A CA 1
ATOM 4728 C C . SER A 1 581 ? -22.713 -5.184 73.933 1.00 44.44 581 SER A C 1
ATOM 4730 O O . SER A 1 581 ? -23.452 -5.915 74.584 1.00 44.44 581 SER A O 1
ATOM 4732 N N . LEU A 1 582 ? -21.384 -5.333 73.964 1.00 39.22 582 LEU A N 1
ATOM 4733 C CA . LEU A 1 582 ? -20.680 -6.233 74.892 1.00 39.22 582 LEU A CA 1
ATOM 4734 C C . LEU A 1 582 ? -19.875 -5.418 75.921 1.00 39.22 582 LEU A C 1
ATOM 4736 O O . LEU A 1 582 ? -18.701 -5.132 75.682 1.00 39.22 582 LEU A O 1
ATOM 4740 N N . PRO A 1 583 ? -20.449 -5.051 77.082 1.00 39.53 583 PRO A N 1
ATOM 4741 C CA . PRO A 1 583 ? -19.655 -4.680 78.238 1.00 39.53 583 PRO A CA 1
ATOM 4742 C C . PRO A 1 583 ? -19.237 -5.971 78.951 1.00 39.53 583 PRO A C 1
ATOM 4744 O O . PRO A 1 583 ? -20.019 -6.570 79.685 1.00 39.53 583 PRO A O 1
ATOM 4747 N N . VAL A 1 584 ? -17.998 -6.423 78.749 1.00 40.06 584 VAL A N 1
ATOM 4748 C CA . VAL A 1 584 ? -17.396 -7.390 79.677 1.00 40.06 584 VAL A CA 1
ATOM 4749 C C . VAL A 1 584 ? -17.003 -6.616 80.931 1.00 40.06 584 VAL A C 1
ATOM 4751 O O . VAL A 1 584 ? -15.894 -6.106 81.057 1.00 40.06 584 VAL A O 1
ATOM 4754 N N . THR A 1 585 ? -17.941 -6.498 81.866 1.00 38.75 585 THR A N 1
ATOM 4755 C CA . THR A 1 585 ? -17.612 -6.311 83.277 1.00 38.75 585 THR A CA 1
ATOM 4756 C C . THR A 1 585 ? -17.106 -7.642 83.819 1.00 38.75 585 THR A C 1
ATOM 4758 O O . THR A 1 585 ? -17.900 -8.531 84.106 1.00 38.75 585 THR A O 1
ATOM 4761 N N . CYS A 1 586 ? -15.794 -7.772 83.987 1.00 30.02 586 CYS A N 1
ATOM 4762 C CA . CYS A 1 586 ? -15.219 -8.680 84.976 1.00 30.02 586 CYS A CA 1
ATOM 4763 C C . CYS A 1 586 ? -14.067 -7.951 85.669 1.00 30.02 586 CYS A C 1
ATOM 4765 O O . CYS A 1 586 ? -12.959 -7.844 85.152 1.00 30.02 586 CYS A O 1
ATOM 4767 N N . VAL A 1 587 ? -14.396 -7.390 86.830 1.00 36.25 587 VAL A N 1
ATOM 4768 C CA . VAL A 1 587 ? -13.471 -6.840 87.819 1.00 36.25 587 VAL A CA 1
ATOM 4769 C C . VAL A 1 587 ? -13.087 -7.978 88.777 1.00 36.25 587 VAL A C 1
ATOM 4771 O O . VAL A 1 587 ? -13.970 -8.709 89.220 1.00 36.25 587 VAL A O 1
ATOM 4774 N N . ASN A 1 588 ? -11.791 -8.047 89.109 1.00 32.25 588 ASN A N 1
ATOM 4775 C CA . ASN A 1 588 ? -11.092 -8.824 90.155 1.00 32.25 588 ASN A CA 1
ATOM 4776 C C . ASN A 1 588 ? -10.321 -10.114 89.761 1.00 32.25 588 ASN A C 1
ATOM 4778 O O . ASN A 1 588 ? -10.884 -11.131 89.374 1.00 32.25 588 ASN A O 1
ATOM 4782 N N . CYS A 1 589 ? -8.995 -9.991 89.940 1.00 27.02 589 CYS A N 1
ATOM 4783 C CA . CYS A 1 589 ? -7.829 -10.896 89.831 1.00 27.02 589 CYS A CA 1
ATOM 4784 C C . CYS A 1 589 ? -7.853 -12.115 90.814 1.00 27.02 589 CYS A C 1
ATOM 4786 O O . CYS A 1 589 ? -8.817 -12.181 91.575 1.00 27.02 589 CYS A O 1
ATOM 4788 N N . PRO A 1 590 ? -6.811 -13.001 90.953 1.00 41.25 590 PRO A N 1
ATOM 4789 C CA . PRO A 1 590 ? -5.433 -12.945 90.408 1.00 41.25 590 PRO A CA 1
ATOM 4790 C C . PRO A 1 590 ? -4.709 -14.268 89.990 1.00 41.25 590 PRO A C 1
ATOM 4792 O O . PRO A 1 590 ? -5.083 -15.369 90.363 1.00 41.25 590 PRO A O 1
ATOM 4795 N N . ALA A 1 591 ? -3.567 -14.058 89.311 1.00 31.81 591 ALA A N 1
ATOM 4796 C CA . ALA A 1 591 ? -2.286 -14.795 89.331 1.00 31.81 591 ALA A CA 1
ATOM 4797 C C . ALA A 1 591 ? -2.136 -16.257 88.824 1.00 31.81 591 ALA A C 1
ATOM 4799 O O . ALA A 1 591 ? -2.835 -17.178 89.224 1.00 31.81 591 ALA A O 1
ATOM 4800 N N . ASN A 1 592 ? -1.020 -16.417 88.092 1.00 30.22 592 ASN A N 1
ATOM 4801 C CA . ASN A 1 592 ? -0.197 -17.604 87.802 1.00 30.22 592 ASN A CA 1
ATOM 4802 C C . ASN A 1 592 ? -0.440 -18.414 86.504 1.00 30.22 592 ASN A C 1
ATOM 4804 O O . ASN A 1 592 ? -1.483 -19.000 86.250 1.00 30.22 592 ASN A O 1
ATOM 4808 N N . THR A 1 593 ? 0.630 -18.420 85.704 1.00 28.47 593 THR A N 1
ATOM 4809 C CA . THR A 1 593 ? 1.023 -19.243 84.540 1.00 28.47 593 THR A CA 1
ATOM 4810 C C . THR A 1 593 ? 1.119 -20.755 84.863 1.00 28.47 593 THR A C 1
ATOM 4812 O O . THR A 1 593 ? 1.039 -21.095 86.042 1.00 28.47 593 THR A O 1
ATOM 4815 N N . PRO A 1 594 ? 1.488 -21.679 83.931 1.00 38.75 594 PRO A N 1
ATOM 4816 C CA . PRO A 1 594 ? 1.362 -21.763 82.458 1.00 38.75 594 PRO A CA 1
ATOM 4817 C C . PRO A 1 594 ? 0.798 -23.136 81.945 1.00 38.75 594 PRO A C 1
ATOM 4819 O O . PRO A 1 594 ? 0.652 -24.080 82.705 1.00 38.75 594 PRO A O 1
ATOM 4822 N N . PHE A 1 595 ? 0.529 -23.242 80.631 1.00 27.34 595 PHE A N 1
ATOM 4823 C CA . PHE A 1 595 ? 0.518 -24.442 79.746 1.00 27.34 595 PHE A CA 1
ATOM 4824 C C . PHE A 1 595 ? 0.219 -25.868 80.298 1.00 27.34 595 PHE A C 1
ATOM 4826 O O . PHE A 1 595 ? 1.036 -26.440 81.005 1.00 27.34 595 PHE A O 1
ATOM 4833 N N . SER A 1 596 ? -0.786 -26.562 79.730 1.00 28.48 596 SER A N 1
ATOM 4834 C CA . SER A 1 596 ? -0.579 -27.693 78.786 1.00 28.48 596 SER A CA 1
ATOM 4835 C C . SER A 1 596 ? -1.909 -28.174 78.147 1.00 28.48 596 SER A C 1
ATOM 4837 O O . SER A 1 596 ? -2.968 -27.935 78.727 1.00 28.48 596 SER A O 1
ATOM 4839 N N . PRO A 1 597 ? -1.886 -28.798 76.948 1.00 34.53 597 PRO A N 1
ATOM 4840 C CA . PRO A 1 597 ? -3.071 -29.181 76.186 1.00 34.53 597 PRO A CA 1
ATOM 4841 C C . PRO A 1 597 ? -3.346 -30.688 76.281 1.00 34.53 597 PRO A C 1
ATOM 4843 O O . PRO A 1 597 ? -2.622 -31.499 75.705 1.00 34.53 597 PRO A O 1
ATOM 4846 N N . SER A 1 598 ? -4.437 -31.074 76.929 1.00 29.77 598 SER A N 1
ATOM 4847 C CA . SER A 1 598 ? -4.988 -32.422 76.798 1.00 29.77 598 SER A CA 1
ATOM 4848 C C . SER A 1 598 ? -6.453 -32.430 77.210 1.00 29.77 598 SER A C 1
ATOM 4850 O O . SER A 1 598 ? -6.818 -31.766 78.171 1.00 29.77 598 SER A O 1
ATOM 4852 N N . GLU A 1 599 ? -7.240 -33.237 76.496 1.00 29.83 599 GLU A N 1
ATOM 4853 C CA . GLU A 1 599 ? -8.632 -33.623 76.779 1.00 29.83 599 GLU A CA 1
ATOM 4854 C C . GLU A 1 599 ? -9.730 -32.786 76.110 1.00 29.83 599 GLU A C 1
ATOM 4856 O O . GLU A 1 599 ? -10.427 -31.989 76.726 1.00 29.83 599 GLU A O 1
ATOM 4861 N N . TRP A 1 600 ? -9.956 -33.071 74.824 1.00 30.36 600 TRP A N 1
ATOM 4862 C CA . TRP A 1 600 ? -11.291 -33.003 74.223 1.00 30.36 600 TRP A CA 1
ATOM 4863 C C . TRP A 1 600 ? -11.642 -34.388 73.661 1.00 30.36 600 TRP A C 1
ATOM 4865 O O . TRP A 1 600 ? -10.953 -34.856 72.748 1.00 30.36 600 TRP A O 1
ATOM 4875 N N . PRO A 1 601 ? -12.701 -35.061 74.147 1.00 32.84 601 PRO A N 1
ATOM 4876 C CA . PRO A 1 601 ? -13.269 -36.204 73.457 1.00 32.84 601 PRO A CA 1
ATOM 4877 C C . PRO A 1 601 ? -14.171 -35.728 72.315 1.00 32.84 601 PRO A C 1
ATOM 4879 O O . PRO A 1 601 ? -15.017 -34.849 72.467 1.00 32.84 601 PRO A O 1
ATOM 4882 N N . LYS A 1 602 ? -14.001 -36.374 71.162 1.00 33.16 602 LYS A N 1
ATOM 4883 C CA . LYS A 1 602 ? -14.943 -36.364 70.042 1.00 33.16 602 LYS A CA 1
ATOM 4884 C C . LYS A 1 602 ? -16.292 -36.934 70.495 1.00 33.16 602 LYS A C 1
ATOM 4886 O O . LYS A 1 602 ? -16.311 -38.041 71.024 1.00 33.16 602 LYS A O 1
ATOM 4891 N N . SER A 1 603 ? -17.403 -36.264 70.188 1.00 29.34 603 SER A N 1
ATOM 4892 C CA . SER A 1 603 ? -18.557 -36.875 69.497 1.00 29.34 603 SER A CA 1
ATOM 4893 C C . SER A 1 603 ? -19.759 -35.925 69.368 1.00 29.34 603 SER A C 1
ATOM 4895 O O . SER A 1 603 ? -20.006 -35.092 70.230 1.00 29.34 603 SER A O 1
ATOM 4897 N N . MET A 1 604 ? -20.503 -36.158 68.279 1.00 26.52 604 MET A N 1
ATOM 4898 C CA . MET A 1 604 ? -21.853 -35.696 67.914 1.00 26.52 604 MET A CA 1
ATOM 4899 C C . MET A 1 604 ? -21.980 -34.260 67.387 1.00 26.52 604 MET A C 1
ATOM 4901 O O . MET A 1 604 ? -21.806 -33.284 68.102 1.00 26.52 604 MET A O 1
ATOM 4905 N N . GLU A 1 605 ? -22.150 -34.067 66.075 1.00 30.34 605 GLU A N 1
ATOM 4906 C CA . GLU A 1 605 ? -23.384 -34.319 65.294 1.00 30.34 605 GLU A CA 1
ATOM 4907 C C . GLU A 1 605 ? -24.616 -33.583 65.838 1.00 30.34 605 GLU A C 1
ATOM 4909 O O . GLU A 1 605 ? -25.289 -34.075 66.738 1.00 30.34 605 GLU A O 1
ATOM 4914 N N . LYS A 1 606 ? -24.968 -32.453 65.209 1.00 29.50 606 LYS A N 1
ATOM 4915 C CA . LYS A 1 606 ? -26.243 -32.231 64.490 1.00 29.50 606 LYS A CA 1
ATOM 4916 C C . LYS A 1 606 ? -26.465 -30.742 64.201 1.00 29.50 606 LYS A C 1
ATOM 4918 O O . LYS A 1 606 ? -26.442 -29.917 65.101 1.00 29.50 606 LYS A O 1
ATOM 4923 N N . CYS A 1 607 ? -26.736 -30.473 62.923 1.00 28.92 607 CYS A N 1
ATOM 4924 C CA . CYS A 1 607 ? -27.601 -29.432 62.357 1.00 28.92 607 CYS A CA 1
ATOM 4925 C C . CYS A 1 607 ? -27.743 -28.083 63.091 1.00 28.92 607 CYS A C 1
ATOM 4927 O O . CYS A 1 607 ? -28.491 -27.991 64.064 1.00 28.92 607 CYS A O 1
ATOM 4929 N N . LYS A 1 608 ? -27.260 -27.008 62.459 1.00 33.47 608 LYS A N 1
ATOM 4930 C CA . LYS A 1 608 ? -28.102 -25.989 61.801 1.00 33.47 608 LYS A CA 1
ATOM 4931 C C . LYS A 1 608 ? -27.254 -24.967 61.059 1.00 33.47 608 LYS A C 1
ATOM 4933 O O . LYS A 1 608 ? -26.207 -24.576 61.615 1.00 33.47 608 LYS A O 1
#

Radius of gyration: 39.99 Å; chains: 1; bounding box: 77×61×155 Å

Sequence (608 aa):
MPAIESALKKYAENVLLPPDQQIYVSSQPIHTQEVVGTLHMFHRKFMDERKTCNIYKTYEKHVKPFSTFLAVLAHSLLSVLNENINQKQVINISQLWESLHLSFYPWLHPERNETCFLFPWCDEQMVTAKFMFQIFTISLKNFHDNLMGYNCEKCILSYFWNSYVEIYVISGFRHYSVSLYHTESLNLPWNQFHPNSEDLEGMCLVLQSDLLESRDFLAKISLKIPWIEIMKIISETMSPDYVRKTLVTLGRLLIISGLDMPLTRSNLHHNNLKALEELSWHLISLEDVEALLKLYYSTSDPANLLNEELQTNSDVYVLQFLKIVCCMVVATNSVDYPHSNAKRLLYLHQCISALTLCTSEKKELILKNPEKYQKILPSLFTDIEKIIGAVVKPDQQMSHALPLVNEAIGLLNKITNPKLEGIFIESILFWLKANPRSPLLLPCLQTACRCLNEMKNAVMIVECCVQTRFNTDFYNPSDVHSIWKLILSSFQVRSSMVDEFIHACINKNSFLSLYCYLLDKIPKATSSESKRLLLFNVIDWINRCEIKESDEAKCLLLWDKVLELSTMLLSKIFQTANRKSLPVTCVNCPANTPFSPSEWPKSMEKCK

InterPro domains:
  IPR051436 Autophagy-related EPG5 [PTHR31139] (30-569)
  IPR059021 Epg5-like, C-terminal TPR repeats [PF26106] (459-572)
  IPR059030 Epg5-like, central TPR repeats [PF26103] (21-227)

pLDDT: mean 80.27, std 17.63, range [26.52, 96.88]

Secondary structure (DSSP, 8-state):
-HHHHHHHHHHHHTTS--GGGGGG--SSPPPHHHHHHHHHHHHHHHHHHHTTS-HHHHTTTTHHHHHHHHHHHHHHHHHHHHHHHTTTPPP-HHHHHHHHHHHHHHHHS-EE-SSSEEPS--GGGHHHHHHHHHHHHHHHHHHHHHHTTS--SS-HHHHHHHHHIIIIIITT--SHHHHHHHHHHTTS-GGG----HHHHHHHHHHHHSS-HHHHHHHHHHHTTS-HHHHHHHHHHHS-HHHHHHHHHHHHHHHHHHHH-HHHHTSHHHHHHHHHHHTS-GGGS-HHHHHHHHHHHHHHS-GGGGG-S-GGGSHHHHHHHHHHHHTT-S--TT----TTHHHHHHHHHHHHHHHHHHHHHHSHHHHHHSHHHHHTHHHHHHHHHHHHHHT-S-HHHHHHHHHHHHHHHHHGGGG---HHHHHHHHHHHHHHHHH-TT-TTHHHHHHHHHHH-S-HHHHHHHHHHHHHHHHSS--S-HHHHHHHHHHHHHH----GGGHHHHHHHHHHTT-HHHHHHHHHHHHHH--SHHHHHHHHHHHHHHHHHS---GGGHHHHHHHHHHHHHHHHHHHHHHHHHHHHHT---------------------------

Organism: Caerostris extrusa (NCBI:txid172846)